Protein AF-A0A7X9EJT0-F1 (afdb_monomer)

Solvent-accessible surface area (backbone atoms only — not comparable to full-atom values): 38857 Å² total; per-residue (Å²): 143,78,66,72,69,57,51,69,68,44,48,64,55,52,52,51,53,48,46,69,50,49,49,59,49,51,50,49,51,50,53,50,52,52,52,50,51,55,53,60,65,66,48,69,42,85,68,43,67,22,59,65,29,39,36,34,33,34,42,38,31,34,31,50,70,101,60,71,78,47,49,30,35,38,51,64,89,53,89,69,78,65,46,72,61,90,61,64,30,44,42,59,19,73,78,78,75,31,32,33,41,32,33,79,47,67,89,45,60,52,62,36,50,34,34,36,35,44,36,42,98,86,51,75,48,71,92,43,70,54,63,28,37,56,93,78,71,79,92,72,80,74,39,73,49,72,50,74,53,62,50,33,20,36,34,37,32,43,42,100,87,54,35,41,70,46,73,21,39,81,70,17,26,32,41,44,64,42,77,83,56,72,67,50,78,43,82,70,38,32,49,75,53,71,56,56,51,52,45,56,50,51,67,72,67,63,76,85,86,79,94,87,77,79,60,27,57,45,32,45,24,67,52,46,64,81,60,82,68,88,55,46,41,67,67,60,47,32,56,51,26,40,46,60,37,80,92,24,25,30,9,30,41,39,84,58,31,41,58,38,56,41,45,54,22,24,78,62,38,25,25,36,35,56,54,51,21,43,24,37,57,47,18,30,30,53,20,57,52,70,38,88,82,39,24,33,62,59,55,83,52,99,86,52,69,72,67,39,37,52,62,29,52,49,48,44,48,69,47,58,39,28,78,27,23,52,69,55,38,66,85,41,52,68,90,75,78,66,57,70,57,20,34,42,28,2,31,70,78,66,75,37,27,74,47,72,68,40,28,50,54,2,36,49,48,40,21,46,41,28,51,47,23,21,76,48,63,79,47,77,71,65,81,58,49,43,31,95,41,99,60,59,65,46,57,91,68,41,42,70,39,53,59,49,34,32,47,89,44,61,61,72,83,76,78,78,84,75,86,82,82,82,90,77,87,87,83,84,85,87,84,90,81,90,76,97,74,82,82,74,78,49,56,74,75,77,82,60,60,51,79,41,81,37,85,74,50,73,44,73,24,57,37,60,63,11,22,35,33,28,28,80,88,74,75,43,77,46,80,25,49,50,53,15,24,32,38,63,89,76,46,72,45,77,61,62,72,30,13,20,43,39,100,90,39,41,41,59,35,50,64,92,73,44,91,43,49,76,38,82,74,34,50,70,87,49,24,44,60,39,79,41,63,49,74,40,54,59,40,86,37,50,47,59,29,50,45,60,75,56,46,87,85,51,54,50,56,26,47,55,32,39,22,56,74,54,72,56,32,38,30,33,34,34,36,44,45,53,70,30,70,76,44,34,33,36,54,54,97,92,42,77,23,24,66,76,47,73,48,51,47,24,41,30,30,44,35,33,18,82,39,72,46,77,42,89,43,47,31,36,70,45,56,79,78,78,66,68,85,80,50,40,42,40,29,46,37,37,24,80,73,53,48,81,80,29,49,35,48,55,57,40,57,70,33,77,96,34,72,45,43,38,34,40,35,42,80,37,82,92,77,72,44,74,51,44,29,39,48,48,97,86,71,50,73,47,73,56,75,43,61,46,80,81,37,50,39,32,35,38,24,27,55,126

Mean predicted aligned error: 16.49 Å

Foldseek 3Di:
DPPPVVCVVCVVVVVVVVCVVVVVVVVVVVVVVVVVVVCVQFDWPPWFWAPFAQFKIKTKIWGAPPWDKWKWKDFPPDPDDTDTQPFWFWFQFPVPRTIMIMGMDGRHHGQTKMWMWMDTPPDIDTDDIDGHHHLPDDDDDFPKDKDFAAAQFWKWKDFPRGIHTDGCHLPRMAMFGPVPTDIDIDTPGHGAAPVRVVVVVVVVVDDDDDDDFQFAAFAKFPKDWQDQDPWQHLVLLLVCLLRLDVQQSFQACSNGHVQRLQVLCLVQQFDSLLSSLLQCRQCSRVRCQSDVQRAGSLDDDPPDDRSHNVVRSVCCSVALQHPLRCVNLVPADPVPPADPQLSSQLCSVPVHRHDPSSSVNSSNRSSSSQVSSCSTNVDGDDPSSGHDRPIDMDSPVIDTGTDGIHSVDHDDPDPDDDDDDDDDDDDDDDDDDDDDDDPQPEPPPPVDAAEDEQDAAKAAFSYQNWHWYAYDNNPDTDTEHHQWIAHNVGDIGGFDFFWAQDPVAIDGGGPVPRPHRTDRQQDRVQRGWDQDFPKDAAFKAKDADFFFPCCVLQVCQKQVSVCVVQVNQFAKKFFDFSNGSPFMWGDDPNDIGGDMDGRDAQFMIIIHGNHIDIDRTIGTGGHHPDDLQPGAFKGKHFLVVQVVQPQKPLSSLLDPVVVQWAKKWDADPVVRDIFMWGQDPVRDIDTDTDRSVVGRIIMTHGHD

Secondary structure (DSSP, 8-state):
--SHHHHHHHHHHHHHHHHHHHHHHHHHHHHHHHHHHHHHHT--EEEEEES--SS-EEEEEEE-TT---EEEEEETT--SPPEEPS--EEEEETTTTEEEEEEEE-SPPTT-EEEEEEE-SS-EEEEEEEEPPPTTPPP----EEEEE--SSEEEEEE-SS-EEEEE-GGGTEEEEE-TT---EEEEEEE---HHHHHHHHHHHH--------------EESPEESSPPSSS-HHHHHHHHHHHSTT-GGGS-HHHHHHHHHHHHHHTTB-HHHHHHHHHHHHTTT-TTT-TTPPGGG---SSS-TT-HHHHHHHIIIIISGGGGHHHHTTS-GGG---HHHHHHHHHHHS--SSHHHHHHHHHHHHHHHHHHHHHHSS---SS-B------EE-TT-EE--PPPBTTB--PPPPPPPPPPPPPPPPPP------------PPP--S--EEEE-SSS-EE---TT-EEEEETTTTEEEEE-TTEEE-TTS-EEE---EEEEETTEEEEE-GGG-SSEEETT--TTT-S-EEEEEEE-SEEEEEE--EES-TTT---SBHHHHHHHTTT-EEEEEEEETTEEEEEEEEETTEEES---B--TT-EEEEEESS-EEEEEEEEPPPP---GGG--EEEEEEGGGTTTT-SBHHHHHTSGGGTTEEEEEEEETTTTEEEEEEE-TTS-EEE---BGGGSSEEEEEE--

Radius of gyration: 31.81 Å; Cα contacts (8 Å, |Δi|>4): 1437; chains: 1; bounding box: 122×67×105 Å

Structure (mmCIF, N/CA/C/O backbone):
data_AF-A0A7X9EJT0-F1
#
_entry.id   AF-A0A7X9EJT0-F1
#
loop_
_atom_site.group_PDB
_atom_site.id
_atom_site.type_symbol
_atom_site.label_atom_id
_atom_site.label_alt_id
_atom_site.label_comp_id
_atom_site.label_asym_id
_atom_site.label_entity_id
_atom_site.label_seq_id
_atom_site.pdbx_PDB_ins_code
_atom_site.Cartn_x
_atom_site.Cartn_y
_atom_site.Cartn_z
_atom_site.occupancy
_atom_site.B_iso_or_equiv
_atom_site.auth_seq_id
_atom_site.auth_comp_id
_atom_site.auth_asym_id
_atom_site.auth_atom_id
_atom_site.pdbx_PDB_model_num
ATOM 1 N N . MET A 1 1 ? -71.355 12.427 62.754 1.00 48.78 1 MET A N 1
ATOM 2 C CA . MET A 1 1 ? -70.796 12.864 61.451 1.00 48.78 1 MET A CA 1
ATOM 3 C C . MET A 1 1 ? -69.891 14.087 61.663 1.00 48.78 1 MET A C 1
ATOM 5 O O . MET A 1 1 ? -70.394 15.198 61.683 1.00 48.78 1 MET A O 1
ATOM 9 N N . LYS A 1 2 ? -68.581 13.918 61.925 1.00 50.72 2 LYS A N 1
ATOM 10 C CA . LYS A 1 2 ? -67.648 15.045 62.211 1.00 50.72 2 LYS A CA 1
ATOM 11 C C . LYS A 1 2 ? -66.316 15.012 61.429 1.00 50.72 2 LYS A C 1
ATOM 13 O O . LYS A 1 2 ? -65.539 15.952 61.536 1.00 50.72 2 LYS A O 1
ATOM 18 N N . ASN A 1 3 ? -66.065 13.992 60.597 1.00 53.69 3 ASN A N 1
ATOM 19 C CA . ASN A 1 3 ? -64.773 13.818 59.904 1.00 53.69 3 ASN A CA 1
ATOM 20 C C . ASN A 1 3 ? -64.715 14.368 58.462 1.00 53.69 3 ASN A C 1
ATOM 22 O O . ASN A 1 3 ? -63.622 14.568 57.940 1.00 53.69 3 ASN A O 1
ATOM 26 N N . GLY A 1 4 ? -65.852 14.687 57.827 1.00 54.44 4 GLY A N 1
ATOM 27 C CA . GLY A 1 4 ? -65.880 15.190 56.440 1.00 54.44 4 GLY A CA 1
ATOM 28 C C . GLY A 1 4 ? -65.334 16.617 56.260 1.00 54.44 4 GLY A C 1
ATOM 29 O O . GLY A 1 4 ? -64.787 16.952 55.212 1.00 54.44 4 GLY A O 1
ATOM 30 N N . THR A 1 5 ? -65.414 17.460 57.294 1.00 54.34 5 THR A N 1
ATOM 31 C CA . THR A 1 5 ? -64.997 18.875 57.236 1.00 54.34 5 THR A CA 1
ATOM 32 C C . THR A 1 5 ? -63.483 19.063 57.391 1.00 54.34 5 THR A C 1
ATOM 34 O O . THR A 1 5 ? -62.933 20.034 56.876 1.00 54.34 5 THR A O 1
ATOM 37 N N . LYS A 1 6 ? -62.790 18.127 58.060 1.00 57.69 6 LYS A N 1
ATOM 38 C CA . LYS A 1 6 ? -61.318 18.131 58.177 1.00 57.69 6 LYS A CA 1
ATOM 39 C C . LYS A 1 6 ? -60.648 17.715 56.866 1.00 57.69 6 LYS A C 1
ATOM 41 O O . LYS A 1 6 ? -59.691 18.357 56.451 1.00 57.69 6 LYS A O 1
ATOM 46 N N . MET A 1 7 ? -61.193 16.710 56.176 1.00 57.09 7 MET A N 1
ATOM 47 C CA . MET A 1 7 ? -60.646 16.222 54.904 1.00 57.09 7 MET A CA 1
ATOM 48 C C . MET A 1 7 ? -60.715 17.290 53.799 1.00 57.09 7 MET A C 1
ATOM 50 O O . MET A 1 7 ? -59.724 17.505 53.111 1.00 57.09 7 MET A O 1
ATOM 54 N N . LYS A 1 8 ? -61.818 18.055 53.703 1.00 58.25 8 LYS A N 1
ATOM 55 C CA . LYS A 1 8 ? -61.942 19.185 52.755 1.00 58.25 8 LYS A CA 1
ATOM 56 C C . LYS A 1 8 ? -60.939 20.323 52.997 1.00 58.25 8 LYS A C 1
ATOM 58 O O . LYS A 1 8 ? -60.563 20.990 52.042 1.00 58.25 8 LYS A O 1
ATOM 63 N N . LYS A 1 9 ? -60.496 20.546 54.243 1.00 63.81 9 LYS A N 1
ATOM 64 C CA . LYS A 1 9 ? -59.470 21.557 54.565 1.00 63.81 9 LYS A CA 1
ATOM 65 C C . LYS A 1 9 ? -58.041 21.071 54.310 1.00 63.81 9 LYS A C 1
ATOM 67 O O . LYS A 1 9 ? -57.183 21.898 54.045 1.00 63.81 9 LYS A O 1
ATOM 72 N N . ILE A 1 10 ? -57.786 19.763 54.391 1.00 66.44 10 ILE A N 1
ATOM 73 C CA . ILE A 1 10 ? -56.438 19.175 54.273 1.00 66.44 10 ILE A CA 1
ATOM 74 C C . ILE A 1 10 ? -56.130 18.729 52.832 1.00 66.44 10 ILE A C 1
ATOM 76 O O . ILE A 1 10 ? -54.980 18.781 52.410 1.00 66.44 10 ILE A O 1
ATOM 80 N N . LEU A 1 11 ? -57.146 18.358 52.046 1.00 69.56 11 LEU A N 1
ATOM 81 C CA . LEU A 1 11 ? -57.008 17.939 50.647 1.00 69.56 11 LEU A CA 1
ATOM 82 C C . LEU A 1 11 ? -56.220 18.919 49.746 1.00 69.56 11 LEU A C 1
ATOM 84 O O . LEU A 1 11 ? -55.349 18.437 49.025 1.00 69.56 11 LEU A O 1
ATOM 88 N N . PRO A 1 12 ? -56.430 20.255 49.781 1.00 74.62 12 PRO A N 1
ATOM 89 C CA . PRO A 1 12 ? -55.613 21.178 48.986 1.00 74.62 12 PRO A CA 1
ATOM 90 C C . PRO A 1 12 ? -54.143 21.204 49.426 1.00 74.62 12 PRO A C 1
ATOM 92 O O . PRO A 1 12 ? -53.273 21.352 48.577 1.00 74.62 12 PRO A O 1
ATOM 95 N N . TYR A 1 13 ? -53.845 20.991 50.713 1.00 74.50 13 TYR A N 1
ATOM 96 C CA . TYR A 1 13 ? -52.465 20.880 51.196 1.00 74.50 13 TYR A CA 1
ATOM 97 C C . TYR A 1 13 ? -51.819 19.556 50.785 1.00 74.50 13 TYR A C 1
ATOM 99 O O . TYR A 1 13 ? -50.656 19.559 50.411 1.00 74.50 13 TYR A O 1
ATOM 107 N N . ILE A 1 14 ? -52.560 18.441 50.784 1.00 74.94 14 ILE A N 1
ATOM 108 C CA . ILE A 1 14 ? -52.069 17.149 50.272 1.00 74.94 14 ILE A CA 1
ATOM 109 C C . ILE A 1 14 ? -51.814 17.231 48.764 1.00 74.94 14 ILE A C 1
ATOM 111 O O . ILE A 1 14 ? -50.778 16.765 48.308 1.00 74.94 14 ILE A O 1
ATOM 115 N N . LEU A 1 15 ? -52.717 17.849 47.996 1.00 71.38 15 LEU A N 1
ATOM 116 C CA . LEU A 1 15 ? -52.534 18.060 46.557 1.00 71.38 15 LEU A CA 1
ATOM 117 C C . LEU A 1 15 ? -51.370 19.012 46.262 1.00 71.38 15 LEU A C 1
ATOM 119 O O . LEU A 1 15 ? -50.616 18.743 45.335 1.00 71.38 15 LEU A O 1
ATOM 123 N N . ALA A 1 16 ? -51.185 20.069 47.062 1.00 73.38 16 ALA A N 1
ATOM 124 C CA . ALA A 1 16 ? -50.044 20.979 46.954 1.00 73.38 16 ALA A CA 1
ATOM 125 C C . ALA A 1 16 ? -48.712 20.305 47.327 1.00 73.38 16 ALA A C 1
ATOM 127 O O . ALA A 1 16 ? -47.700 20.544 46.679 1.00 73.38 16 ALA A O 1
ATOM 128 N N . LEU A 1 17 ? -48.701 19.439 48.346 1.00 74.00 17 LEU A N 1
ATOM 129 C CA . LEU A 1 17 ? -47.512 18.676 48.734 1.00 74.00 17 LEU A CA 1
ATOM 130 C C . LEU A 1 17 ? -47.181 17.600 47.689 1.00 74.00 17 LEU A C 1
ATOM 132 O O . LEU A 1 17 ? -46.021 17.413 47.334 1.00 74.00 17 LEU A O 1
ATOM 136 N N . ALA A 1 18 ? -48.204 16.919 47.166 1.00 71.56 18 ALA A N 1
ATOM 137 C CA . ALA A 1 18 ? -48.060 15.941 46.097 1.00 71.56 18 ALA A CA 1
ATOM 138 C C . ALA A 1 18 ? -47.558 16.602 44.810 1.00 71.56 18 ALA A C 1
ATOM 140 O O . ALA A 1 18 ? -46.662 16.056 44.180 1.00 71.56 18 ALA A O 1
ATOM 141 N N . SER A 1 19 ? -48.051 17.788 44.438 1.00 71.88 19 SER A N 1
ATOM 142 C CA . SER A 1 19 ? -47.546 18.526 43.274 1.00 71.88 19 SER A CA 1
ATOM 143 C C . SER A 1 19 ? -46.127 19.066 43.484 1.00 71.88 19 SER A C 1
ATOM 145 O O . SER A 1 19 ? -45.335 19.014 42.546 1.00 71.88 19 SER A O 1
ATOM 147 N N . LEU A 1 20 ? -45.749 19.461 44.708 1.00 77.81 20 LEU A N 1
ATOM 148 C CA . LEU A 1 20 ? -44.365 19.819 45.060 1.00 77.81 20 LEU A CA 1
ATOM 149 C C . LEU A 1 20 ? -43.367 18.664 44.886 1.00 77.81 20 LEU A C 1
ATOM 151 O O . LEU A 1 20 ? -42.179 18.922 44.729 1.00 77.81 20 LEU A O 1
ATOM 155 N N . ILE A 1 21 ? -43.831 17.411 44.905 1.00 77.12 21 ILE A N 1
ATOM 156 C CA . ILE A 1 21 ? -42.992 16.216 44.730 1.00 77.12 21 ILE A CA 1
ATOM 157 C C . ILE A 1 21 ? -43.107 15.667 43.298 1.00 77.12 21 ILE A C 1
ATOM 159 O O . ILE A 1 21 ? -42.096 15.379 42.661 1.00 77.12 21 ILE A O 1
ATOM 163 N N . LEU A 1 22 ? -44.324 15.550 42.757 1.00 78.56 22 LEU A N 1
ATOM 164 C CA . LEU A 1 22 ? -44.578 14.984 41.429 1.00 78.56 22 LEU A CA 1
ATOM 165 C C . LEU A 1 22 ? -44.109 15.890 40.294 1.00 78.56 22 LEU A C 1
ATOM 167 O O . LEU A 1 22 ? -43.592 15.372 39.312 1.00 78.56 22 LEU A O 1
ATOM 171 N N . ILE A 1 23 ? -44.262 17.213 40.397 1.00 81.56 23 ILE A N 1
ATOM 172 C CA . ILE A 1 23 ? -43.825 18.129 39.332 1.00 81.56 23 ILE A CA 1
ATOM 173 C C . ILE A 1 23 ? -42.304 18.048 39.127 1.00 81.56 23 ILE A C 1
ATOM 175 O O . ILE A 1 23 ? -41.900 17.789 37.996 1.00 81.56 23 ILE A O 1
ATOM 179 N N . PRO A 1 24 ? -41.440 18.186 40.154 1.00 82.94 24 PRO A N 1
ATOM 180 C CA . PRO A 1 24 ? -40.000 18.037 39.952 1.00 82.94 24 PRO A CA 1
ATOM 181 C C . PRO A 1 24 ? -39.594 16.618 39.539 1.00 82.94 24 PRO A C 1
ATOM 183 O O . PRO A 1 24 ? -38.649 16.477 38.767 1.00 82.94 24 PRO A O 1
ATOM 186 N N . LEU A 1 25 ? -40.316 15.574 39.966 1.00 83.94 25 LEU A N 1
ATOM 187 C CA . LEU A 1 25 ? -40.071 14.206 39.497 1.00 83.94 25 LEU A CA 1
ATOM 188 C C . LEU A 1 25 ? -40.383 14.054 37.998 1.00 83.94 25 LEU A C 1
ATOM 190 O O . LEU A 1 25 ? -39.559 13.534 37.251 1.00 83.94 25 LEU A O 1
ATOM 194 N N . ILE A 1 26 ? -41.537 14.548 37.541 1.00 83.38 26 ILE A N 1
ATOM 195 C CA . ILE A 1 26 ? -41.937 14.531 36.126 1.00 83.38 26 ILE A CA 1
ATOM 196 C C . ILE A 1 26 ? -40.975 15.384 35.297 1.00 83.38 26 ILE A C 1
ATOM 198 O O . ILE A 1 26 ? -40.522 14.939 34.249 1.00 83.38 26 ILE A O 1
ATOM 202 N N . VAL A 1 27 ? -40.610 16.575 35.776 1.00 84.25 27 VAL A N 1
ATOM 203 C CA . VAL A 1 27 ? -39.624 17.443 35.118 1.00 84.25 27 VAL A CA 1
ATOM 204 C C . VAL A 1 27 ? -38.262 16.751 35.037 1.00 84.25 27 VAL A C 1
ATOM 206 O O . VAL A 1 27 ? -37.648 16.772 33.977 1.00 84.25 27 VAL A O 1
ATOM 209 N N . SER A 1 28 ? -37.814 16.072 36.097 1.00 82.19 28 SER A N 1
ATOM 210 C CA . SER A 1 28 ? -36.575 15.284 36.094 1.00 82.19 28 SER A CA 1
ATOM 211 C C . SER A 1 28 ? -36.621 14.153 35.063 1.00 82.19 28 SER A C 1
ATOM 213 O O . SER A 1 28 ? -35.701 14.025 34.259 1.00 82.19 28 SER A O 1
ATOM 215 N N . ILE A 1 29 ? -37.723 13.397 34.999 1.00 82.81 29 ILE A N 1
ATOM 216 C CA . ILE A 1 29 ? -37.925 12.330 34.004 1.00 82.81 29 ILE A CA 1
ATOM 217 C C . ILE A 1 29 ? -37.941 12.902 32.581 1.00 82.81 29 ILE A C 1
ATOM 219 O O . ILE A 1 29 ? -37.313 12.339 31.688 1.00 82.81 29 ILE A O 1
ATOM 223 N N . VAL A 1 30 ? -38.616 14.032 32.352 1.00 81.56 30 VAL A N 1
ATOM 224 C CA . VAL A 1 30 ? -38.648 14.701 31.042 1.00 81.56 30 VAL A CA 1
ATOM 225 C C . VAL A 1 30 ? -37.252 15.181 30.650 1.00 81.56 30 VAL A C 1
ATOM 227 O O . VAL A 1 30 ? -36.824 14.910 29.533 1.00 81.56 30 VAL A O 1
ATOM 230 N N . ILE A 1 31 ? -36.508 15.815 31.560 1.00 79.38 31 ILE A N 1
ATOM 231 C CA . ILE A 1 31 ? -35.120 16.242 31.325 1.00 79.38 31 ILE A CA 1
ATOM 232 C C . ILE A 1 31 ? -34.223 15.030 31.041 1.00 79.38 31 ILE A C 1
ATOM 234 O O . ILE A 1 31 ? -33.400 15.078 30.128 1.00 79.38 31 ILE A O 1
ATOM 238 N N . GLN A 1 32 ? -34.387 13.930 31.776 1.00 77.50 32 GLN A N 1
ATOM 239 C CA . GLN A 1 32 ? -33.603 12.709 31.598 1.00 77.50 32 GLN A CA 1
ATOM 240 C C . GLN A 1 32 ? -33.918 12.009 30.269 1.00 77.50 32 GLN A C 1
ATOM 242 O O . GLN A 1 32 ? -32.995 11.585 29.570 1.00 77.50 32 GLN A O 1
ATOM 247 N N . ASN A 1 33 ? -35.189 11.951 29.868 1.00 78.44 33 ASN A N 1
ATOM 248 C CA . ASN A 1 33 ? -35.609 11.434 28.563 1.00 78.44 33 ASN A CA 1
ATOM 249 C C . ASN A 1 33 ? -35.118 12.328 27.423 1.00 78.44 33 ASN A C 1
ATOM 251 O O . ASN A 1 33 ? -34.624 11.825 26.415 1.00 78.44 33 ASN A O 1
ATOM 255 N N . TYR A 1 34 ? -35.188 13.649 27.601 1.00 80.19 34 TYR A N 1
ATOM 256 C CA . TYR A 1 34 ? -34.657 14.611 26.643 1.00 80.19 34 TYR A CA 1
ATOM 257 C C . TYR A 1 34 ? -33.147 14.413 26.481 1.00 80.19 34 TYR A C 1
ATOM 259 O O . TYR A 1 34 ? -32.672 14.201 25.371 1.00 80.19 34 TYR A O 1
ATOM 267 N N . ARG A 1 35 ? -32.392 14.344 27.583 1.00 79.25 35 ARG A N 1
ATOM 268 C CA . ARG A 1 35 ? -30.942 14.093 27.569 1.00 79.25 35 ARG A CA 1
ATOM 269 C C . ARG A 1 35 ? -30.585 12.760 26.904 1.00 79.25 35 ARG A C 1
ATOM 271 O O . ARG A 1 35 ? -29.676 12.724 26.081 1.00 79.25 35 ARG A O 1
ATOM 278 N N . THR A 1 36 ? -31.318 11.691 27.215 1.00 78.62 36 THR A N 1
ATOM 279 C CA . THR A 1 36 ? -31.138 10.368 26.590 1.00 78.62 36 THR A CA 1
ATOM 280 C C . THR A 1 36 ? -31.394 10.421 25.083 1.00 78.62 36 THR A C 1
ATOM 282 O O . THR A 1 36 ? -30.634 9.837 24.317 1.00 78.62 36 THR A O 1
ATOM 285 N N . SER A 1 37 ? -32.404 11.174 24.639 1.00 79.31 37 SER A N 1
ATOM 286 C CA . SER A 1 37 ? -32.706 11.363 23.215 1.00 79.31 37 SER A CA 1
ATOM 287 C C . SER A 1 37 ? -31.540 12.005 22.451 1.00 79.31 37 SER A C 1
ATOM 289 O O . SER A 1 37 ? -31.174 11.516 21.386 1.00 79.31 37 SER A O 1
ATOM 291 N N . TYR A 1 38 ? -30.889 13.036 23.005 1.00 78.69 38 TYR A N 1
ATOM 292 C CA . TYR A 1 38 ? -29.714 13.649 22.364 1.00 78.69 38 TYR A CA 1
ATOM 293 C C . TYR A 1 38 ? -28.496 12.724 22.336 1.00 78.69 38 TYR A C 1
ATOM 295 O O . TYR A 1 38 ? -27.823 12.655 21.313 1.00 78.69 38 TYR A O 1
ATOM 303 N N . ILE A 1 39 ? -28.251 11.964 23.409 1.00 80.94 39 ILE A N 1
ATOM 304 C CA . ILE A 1 39 ? -27.170 10.966 23.432 1.00 80.94 39 ILE A CA 1
ATOM 305 C C . ILE A 1 39 ? -27.400 9.900 22.354 1.00 80.94 39 ILE A C 1
ATOM 307 O O . ILE A 1 39 ? -26.459 9.498 21.681 1.00 80.94 39 ILE A O 1
ATOM 311 N N . LEU A 1 40 ? -28.643 9.440 22.170 1.00 80.38 40 LEU A N 1
ATOM 312 C CA . LEU A 1 40 ? -28.979 8.440 21.153 1.00 80.38 40 LEU A CA 1
ATOM 313 C C . LEU A 1 40 ? -28.857 8.982 19.725 1.00 80.38 40 LEU A C 1
ATOM 315 O O . LEU A 1 40 ? -28.489 8.224 18.834 1.00 80.38 40 LEU A O 1
ATOM 319 N N . LYS A 1 41 ? -29.123 10.275 19.510 1.00 83.81 41 LYS A N 1
ATOM 320 C CA . LYS A 1 41 ? -28.978 10.924 18.197 1.00 83.81 41 LYS A CA 1
ATOM 321 C C . LYS A 1 41 ? -27.540 11.033 17.711 1.00 83.81 41 LYS A C 1
ATOM 323 O O . LYS A 1 41 ? -27.358 11.149 16.510 1.00 83.81 41 LYS A O 1
ATOM 328 N N . GLU A 1 42 ? -26.563 11.016 18.612 1.00 85.56 42 GLU A N 1
ATOM 329 C CA . GLU A 1 42 ? -25.132 11.042 18.276 1.00 85.56 42 GLU A CA 1
ATOM 330 C C . GLU A 1 42 ? -24.462 9.691 18.526 1.00 85.56 42 GLU A C 1
ATOM 332 O O . GLU A 1 42 ? -23.251 9.570 18.431 1.00 85.56 42 GLU A O 1
ATOM 337 N N . ARG A 1 43 ? -25.213 8.655 18.910 1.00 87.94 43 ARG A N 1
ATOM 338 C CA . ARG A 1 43 ? -24.596 7.393 19.304 1.00 87.94 43 ARG A CA 1
ATOM 339 C C . ARG A 1 43 ? -24.000 6.687 18.078 1.00 87.94 43 ARG A C 1
ATOM 341 O O . ARG A 1 43 ? -24.760 6.376 17.159 1.00 87.94 43 ARG A O 1
ATOM 348 N N . PRO A 1 44 ? -22.695 6.357 18.084 1.00 91.31 44 PRO A N 1
ATOM 349 C CA . PRO A 1 44 ? -22.109 5.500 17.066 1.00 91.31 44 PRO A CA 1
ATOM 350 C C . PRO A 1 44 ? -22.726 4.099 17.135 1.00 91.31 44 PRO A C 1
ATOM 352 O O . PRO A 1 44 ? -23.088 3.607 18.213 1.00 91.31 44 PRO A O 1
ATOM 355 N N . PHE A 1 45 ? -22.844 3.449 15.984 1.00 89.38 45 PHE A N 1
ATOM 356 C CA . PHE A 1 45 ? -23.448 2.129 15.834 1.00 89.38 45 PHE A CA 1
ATOM 357 C C . PHE A 1 45 ? -22.669 1.281 14.820 1.00 89.38 45 PHE A C 1
ATOM 359 O O . PHE A 1 45 ? -21.822 1.788 14.093 1.00 89.38 45 PHE A O 1
ATOM 366 N N . ASP A 1 46 ? -22.932 -0.031 14.812 1.00 92.12 46 ASP A N 1
ATOM 367 C CA . ASP A 1 46 ? -22.222 -1.011 13.967 1.00 92.12 46 ASP A CA 1
ATOM 368 C C . ASP A 1 46 ? -20.685 -0.876 14.067 1.00 92.12 46 ASP A C 1
ATOM 370 O O . ASP A 1 46 ? -19.974 -0.896 13.071 1.00 92.12 46 ASP A O 1
ATOM 374 N N . THR A 1 47 ? -20.168 -0.666 15.287 1.00 94.44 47 THR A N 1
ATOM 375 C CA . THR A 1 47 ? -18.725 -0.544 15.543 1.00 94.44 47 THR A CA 1
ATOM 376 C C . THR A 1 47 ? -18.046 -1.901 15.413 1.00 94.44 47 THR A C 1
ATOM 378 O O . THR A 1 47 ? -18.403 -2.845 16.119 1.00 94.44 47 THR A O 1
ATOM 381 N N . VAL A 1 48 ? -17.023 -1.972 14.567 1.00 95.44 48 VAL A N 1
ATOM 382 C CA . VAL A 1 48 ? -16.277 -3.190 14.251 1.00 95.44 48 VAL A CA 1
ATOM 383 C C . VAL A 1 48 ? -14.787 -2.952 14.473 1.00 95.44 48 VAL A C 1
ATOM 385 O O . VAL A 1 48 ? -14.240 -1.931 14.058 1.00 95.44 48 VAL A O 1
ATOM 388 N N . VAL A 1 49 ? -14.120 -3.920 15.102 1.00 95.00 49 VAL A N 1
ATOM 389 C CA . VAL A 1 49 ? -12.659 -4.043 15.056 1.00 95.00 49 VAL A CA 1
ATOM 390 C C . VAL A 1 49 ? -12.330 -5.215 14.149 1.00 95.00 49 VAL A C 1
ATOM 392 O O . VAL A 1 49 ? -12.849 -6.310 14.369 1.00 95.00 49 VAL A O 1
ATOM 395 N N . ALA A 1 50 ? -11.509 -4.971 13.133 1.00 92.38 50 ALA A N 1
ATOM 396 C CA . ALA A 1 50 ? -11.152 -5.935 12.105 1.00 92.38 50 ALA A CA 1
ATOM 397 C C . ALA A 1 50 ? -9.648 -5.912 11.807 1.00 92.38 50 ALA A C 1
ATOM 399 O O . ALA A 1 50 ? -8.939 -4.985 12.202 1.00 92.38 50 ALA A O 1
ATOM 400 N N . ASN A 1 51 ? -9.172 -6.933 11.092 1.00 86.06 51 ASN A N 1
ATOM 401 C CA . ASN A 1 51 ? -7.789 -7.055 10.613 1.00 86.06 51 ASN A CA 1
ATOM 402 C C . ASN A 1 51 ? -6.771 -6.935 11.762 1.00 86.06 51 ASN A C 1
ATOM 404 O O . ASN A 1 51 ? -5.769 -6.233 11.648 1.00 86.06 51 ASN A O 1
ATOM 408 N N . VAL A 1 52 ? -7.062 -7.577 12.896 1.00 87.19 52 VAL A N 1
ATOM 409 C CA . VAL A 1 52 ? -6.194 -7.540 14.076 1.00 87.19 52 VAL A CA 1
ATOM 410 C C . VAL A 1 52 ? -4.974 -8.432 13.843 1.00 87.19 52 VAL A C 1
ATOM 412 O O . VAL A 1 52 ? -5.115 -9.627 13.580 1.00 87.19 52 VAL A O 1
ATOM 415 N N . SER A 1 53 ? -3.784 -7.851 13.956 1.00 80.31 53 SER A N 1
ATOM 416 C CA . SER A 1 53 ? -2.492 -8.535 13.872 1.00 80.31 53 SER A CA 1
ATOM 417 C C . SER A 1 53 ? -1.802 -8.566 15.247 1.00 80.31 53 SER A C 1
ATOM 419 O O . SER A 1 53 ? -2.419 -8.297 16.285 1.00 80.31 53 SER A O 1
ATOM 421 N N . THR A 1 54 ? -0.519 -8.925 15.281 1.00 77.56 54 THR A N 1
ATOM 422 C CA . THR A 1 54 ? 0.313 -8.821 16.489 1.00 77.56 54 THR A CA 1
ATOM 423 C C . THR A 1 54 ? 0.630 -7.365 16.852 1.00 77.56 54 THR A C 1
ATOM 425 O O . THR A 1 54 ? 0.849 -7.079 18.026 1.00 77.56 54 THR A O 1
ATOM 428 N N . SER A 1 55 ? 0.608 -6.441 15.883 1.00 76.69 55 SER A N 1
ATOM 429 C CA . SER A 1 55 ? 1.062 -5.051 16.051 1.00 76.69 55 SER A CA 1
ATOM 430 C C . SER A 1 55 ? 0.113 -3.983 15.492 1.00 76.69 55 SER A C 1
ATOM 432 O O . SER A 1 55 ? 0.391 -2.788 15.605 1.00 76.69 55 SER A O 1
ATOM 434 N N . SER A 1 56 ? -1.031 -4.369 14.925 1.00 81.62 56 SER A N 1
ATOM 435 C CA . SER A 1 56 ? -1.999 -3.436 14.343 1.00 81.62 56 SER A CA 1
ATOM 436 C C . SER A 1 56 ? -3.447 -3.928 14.411 1.00 81.62 56 SER A C 1
ATOM 438 O O . SER A 1 56 ? -3.718 -5.107 14.634 1.00 81.62 56 SER A O 1
ATOM 440 N N . ALA A 1 57 ? -4.398 -3.009 14.243 1.00 87.62 57 ALA A N 1
ATOM 441 C CA . ALA A 1 57 ? -5.824 -3.299 14.106 1.00 87.62 57 ALA A CA 1
ATOM 442 C C . ALA A 1 57 ? -6.544 -2.167 13.358 1.00 87.62 57 ALA A C 1
ATOM 444 O O . ALA A 1 57 ? -6.161 -1.003 13.477 1.00 87.62 57 ALA A O 1
ATOM 445 N N . LYS A 1 58 ? -7.638 -2.481 12.656 1.00 89.50 58 LYS A N 1
ATOM 446 C CA . LYS A 1 58 ? -8.524 -1.488 12.034 1.00 89.50 58 LYS A CA 1
ATOM 447 C C . LYS A 1 58 ? -9.804 -1.332 12.848 1.00 89.50 58 LYS A C 1
ATOM 449 O O . LYS A 1 58 ? -10.489 -2.312 13.132 1.00 89.50 58 LYS A O 1
ATOM 454 N N . ILE A 1 59 ? -10.154 -0.097 13.200 1.00 94.06 59 ILE A N 1
ATOM 455 C CA . ILE A 1 59 ? -11.390 0.236 13.924 1.00 94.06 59 ILE A CA 1
ATOM 456 C C . ILE A 1 59 ? -12.312 0.995 12.976 1.00 94.06 59 ILE A C 1
ATOM 458 O O . ILE A 1 59 ? -11.881 1.977 12.379 1.00 94.06 59 ILE A O 1
ATOM 462 N N . LEU A 1 60 ? -13.570 0.567 12.857 1.00 93.25 60 LEU A N 1
ATOM 463 C CA . LEU A 1 60 ? -14.602 1.205 12.040 1.00 93.25 60 LEU A CA 1
ATOM 464 C C . LEU A 1 60 ? -15.867 1.433 12.866 1.00 93.25 60 LEU A C 1
ATOM 466 O O . LEU A 1 60 ? -16.219 0.615 13.714 1.00 93.25 60 LEU A O 1
ATOM 470 N N . THR A 1 61 ? -16.577 2.526 12.614 1.00 93.06 61 THR A N 1
ATOM 471 C CA . THR A 1 61 ? -17.855 2.820 13.264 1.00 93.06 61 THR A CA 1
ATOM 472 C C . THR A 1 61 ? -18.758 3.633 12.348 1.00 93.06 61 THR A C 1
ATOM 474 O O . THR A 1 61 ? -18.303 4.571 11.692 1.00 93.06 61 THR A O 1
ATOM 477 N N . LYS A 1 62 ? -20.042 3.270 12.280 1.00 91.94 62 LYS A N 1
ATOM 478 C CA . LYS A 1 62 ? -21.046 4.079 11.590 1.00 91.94 62 LYS A CA 1
ATOM 479 C C . LYS A 1 62 ? -21.572 5.138 12.538 1.00 91.94 62 LYS A C 1
ATOM 481 O O . LYS A 1 62 ? -21.815 4.873 13.718 1.00 91.94 62 LYS A O 1
ATOM 486 N N . ALA A 1 63 ? -21.779 6.335 12.016 1.00 88.62 63 ALA A N 1
ATOM 487 C CA . ALA A 1 63 ? -22.228 7.445 12.818 1.00 88.62 63 ALA A CA 1
ATOM 488 C C . ALA A 1 63 ? -23.194 8.373 12.057 1.00 88.62 63 ALA A C 1
ATOM 490 O O . ALA A 1 63 ? -23.153 8.475 10.830 1.00 88.62 63 ALA A O 1
ATOM 491 N N . PRO A 1 64 ? -24.110 9.036 12.780 1.00 83.88 64 PRO A N 1
ATOM 492 C CA . PRO A 1 64 ? -24.930 10.120 12.249 1.00 83.88 64 PRO A CA 1
ATOM 493 C C . PRO A 1 64 ? -24.100 11.220 11.570 1.00 83.88 64 PRO A C 1
ATOM 495 O O . PRO A 1 64 ? -23.003 11.536 12.028 1.00 83.88 64 PRO A O 1
ATOM 498 N N . GLU A 1 65 ? -24.663 11.820 10.518 1.00 73.62 65 GLU A N 1
ATOM 499 C CA . GLU A 1 65 ? -24.073 12.958 9.801 1.00 73.62 65 GLU A CA 1
ATOM 500 C C . GLU A 1 65 ? -23.934 14.196 10.712 1.00 73.62 65 GLU A C 1
ATOM 502 O O . GLU A 1 65 ? -24.556 14.289 11.773 1.00 73.62 65 GLU A O 1
ATOM 507 N N . ASP A 1 66 ? -23.112 15.154 10.278 1.00 69.94 66 ASP A N 1
ATOM 508 C CA . ASP A 1 66 ? -22.913 16.482 10.891 1.00 69.94 66 ASP A CA 1
ATOM 509 C C . ASP A 1 66 ? -22.340 16.512 12.319 1.00 69.94 66 ASP A C 1
ATOM 511 O O . ASP A 1 66 ? -22.319 17.558 12.975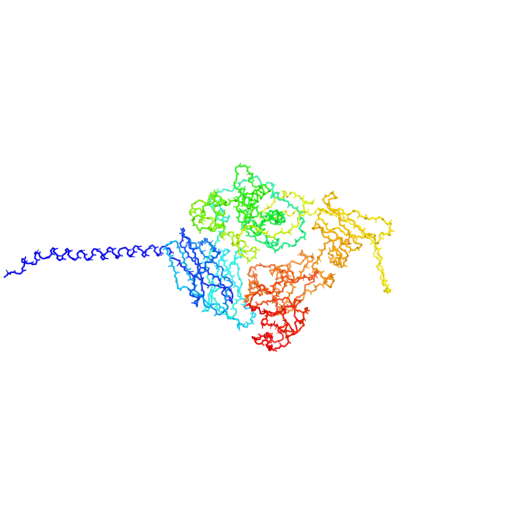 1.00 69.94 66 ASP A O 1
ATOM 515 N N . VAL A 1 67 ? -21.829 15.383 12.809 1.00 71.38 67 VAL A N 1
ATOM 516 C CA . VAL A 1 67 ? -21.174 15.283 14.115 1.00 71.38 67 VAL A CA 1
ATOM 517 C C . VAL A 1 67 ? -19.773 14.712 13.927 1.00 71.38 67 VAL A C 1
ATOM 519 O O . VAL A 1 67 ? -19.601 13.690 13.281 1.00 71.38 67 VAL A O 1
ATOM 522 N N . SER A 1 68 ? -18.759 15.365 14.500 1.00 72.12 68 SER A N 1
ATOM 523 C CA . SER A 1 68 ? -17.371 14.902 14.395 1.00 72.12 68 SER A CA 1
ATOM 524 C C . SER A 1 68 ? -17.076 13.851 15.461 1.00 72.12 68 SER A C 1
ATOM 526 O O . SER A 1 68 ? -17.198 14.125 16.660 1.00 72.12 68 SER A O 1
ATOM 528 N N . TYR A 1 69 ? -16.645 12.669 15.025 1.00 83.88 69 TYR A N 1
ATOM 529 C CA . TYR A 1 69 ? -16.245 11.572 15.901 1.00 83.88 69 TYR A CA 1
ATOM 530 C C . TYR A 1 69 ? -14.722 11.432 15.926 1.00 83.88 69 TYR A C 1
ATOM 532 O O . TYR A 1 69 ? -14.033 11.580 14.910 1.00 83.88 69 TYR A O 1
ATOM 540 N N . ARG A 1 70 ? -14.198 11.152 17.118 1.00 83.75 70 ARG A N 1
ATOM 541 C CA . ARG A 1 70 ? -12.787 10.876 17.395 1.00 83.75 70 ARG A CA 1
ATOM 542 C C . ARG A 1 70 ? -12.658 9.526 18.086 1.00 83.75 70 ARG A C 1
ATOM 544 O O . ARG A 1 70 ? -13.513 9.161 18.892 1.00 83.75 70 ARG A O 1
ATOM 551 N N . ILE A 1 71 ? -11.587 8.800 17.787 1.00 89.25 71 ILE A N 1
ATOM 552 C CA . ILE A 1 71 ? -11.297 7.485 18.363 1.00 89.25 71 ILE A CA 1
ATOM 553 C C . ILE A 1 71 ? -10.036 7.610 19.205 1.00 89.25 71 ILE A C 1
ATOM 555 O O . ILE A 1 71 ? -9.009 8.098 18.741 1.00 89.25 71 ILE A O 1
ATOM 559 N N . TYR A 1 72 ? -10.134 7.156 20.447 1.00 90.56 72 TYR A N 1
ATOM 560 C CA . TYR A 1 72 ? -9.056 7.176 21.423 1.00 90.56 72 TYR A CA 1
ATOM 561 C C . TYR A 1 72 ? -8.810 5.759 21.926 1.00 90.56 72 TYR A C 1
ATOM 563 O O . TYR A 1 72 ? -9.776 5.063 22.233 1.00 90.56 72 TYR A O 1
ATOM 571 N N . TYR A 1 73 ? -7.556 5.339 22.080 1.00 92.88 73 TYR A N 1
ATOM 572 C CA . TYR A 1 73 ? -7.203 3.992 22.542 1.00 92.88 73 TYR A CA 1
ATOM 573 C C . TYR A 1 73 ? -6.099 3.999 23.605 1.00 92.88 73 TYR A C 1
ATOM 575 O O . TYR A 1 73 ? -5.329 4.951 23.722 1.00 92.88 73 TYR A O 1
ATOM 583 N N . LYS A 1 74 ? -6.034 2.931 24.402 1.00 93.00 74 LYS A N 1
ATOM 584 C CA . LYS A 1 74 ? -4.935 2.650 25.336 1.00 93.00 74 LYS A CA 1
ATOM 585 C C . LYS A 1 74 ? -4.852 1.163 25.660 1.00 93.00 74 LYS A C 1
ATOM 587 O O . LYS A 1 74 ? -5.810 0.427 25.426 1.00 93.00 74 LYS A O 1
ATOM 592 N N . LYS A 1 75 ? -3.738 0.724 26.246 1.00 93.25 75 LYS A N 1
ATOM 593 C CA . LYS A 1 75 ? -3.649 -0.622 26.829 1.00 93.25 75 LYS A CA 1
ATOM 594 C C . LYS A 1 75 ? -4.588 -0.727 28.031 1.00 93.25 75 LYS A C 1
ATOM 596 O O . LYS A 1 75 ? -4.729 0.227 28.792 1.00 93.25 75 LYS A O 1
ATOM 601 N N . ASP A 1 76 ? -5.203 -1.890 28.218 1.00 92.81 76 ASP A N 1
ATOM 602 C CA . ASP A 1 76 ? -6.092 -2.163 29.361 1.00 92.81 76 ASP A CA 1
ATOM 603 C C . ASP A 1 76 ? -5.345 -2.036 30.702 1.00 92.81 76 ASP A C 1
ATOM 605 O O . ASP A 1 76 ? -5.866 -1.512 31.682 1.00 92.81 76 ASP A O 1
ATOM 609 N N . THR A 1 77 ? -4.071 -2.433 30.717 1.00 88.19 77 THR A N 1
ATOM 610 C CA . THR A 1 77 ? -3.184 -2.352 31.886 1.00 88.19 77 THR A CA 1
ATOM 611 C C . THR A 1 77 ? -2.663 -0.945 32.179 1.00 88.19 77 THR A C 1
ATOM 613 O O . THR A 1 77 ? -2.101 -0.722 33.250 1.00 88.19 77 THR A O 1
ATOM 616 N N . ASP A 1 78 ? -2.830 0.006 31.258 1.00 85.88 78 ASP A N 1
ATOM 617 C CA . ASP A 1 78 ? -2.281 1.348 31.401 1.00 85.88 78 ASP A CA 1
ATOM 618 C C . ASP A 1 78 ? -3.255 2.273 32.151 1.00 85.88 78 ASP A C 1
ATOM 620 O O . ASP A 1 78 ? -4.406 2.495 31.749 1.00 85.88 78 ASP A O 1
ATOM 624 N N . SER A 1 79 ? -2.780 2.854 33.254 1.00 75.81 79 SER A N 1
ATOM 625 C CA . SER A 1 79 ? -3.495 3.895 34.000 1.00 75.81 79 SER A CA 1
ATOM 626 C C . SER A 1 79 ? -3.413 5.279 33.342 1.00 75.81 79 SER A C 1
ATOM 628 O O . SER A 1 79 ? -4.089 6.202 33.791 1.00 75.81 79 SER A O 1
ATOM 630 N N . GLY A 1 80 ? -2.585 5.431 32.306 1.00 75.19 80 GLY A N 1
ATOM 631 C CA . GLY A 1 80 ? -2.364 6.660 31.558 1.00 75.19 80 GLY A CA 1
ATOM 632 C C . GLY A 1 80 ? -3.562 7.150 30.737 1.00 75.19 80 GLY A C 1
ATOM 633 O O . GLY A 1 80 ? -4.654 6.563 30.715 1.00 75.19 80 GLY A O 1
ATOM 634 N N . LEU A 1 81 ? -3.343 8.286 30.068 1.00 82.19 81 LEU A N 1
ATOM 635 C CA . LEU A 1 81 ? -4.316 8.916 29.177 1.00 82.19 81 LEU A CA 1
ATOM 636 C C . LEU A 1 81 ? -4.486 8.096 27.895 1.00 82.19 81 LEU A C 1
ATOM 638 O O . LEU A 1 81 ? -3.549 7.467 27.412 1.00 82.19 81 LEU A O 1
ATOM 642 N N . TYR A 1 82 ? -5.687 8.139 27.319 1.00 85.94 82 TYR A N 1
ATOM 643 C CA . TYR A 1 82 ? -5.899 7.560 25.999 1.00 85.94 82 TYR A CA 1
ATOM 644 C C . TYR A 1 82 ? -5.130 8.351 24.929 1.00 85.94 82 TYR A C 1
ATOM 646 O O . TYR A 1 82 ? -5.153 9.582 24.935 1.00 85.94 82 TYR A O 1
ATOM 654 N N . LYS A 1 83 ? -4.520 7.639 23.979 1.00 84.69 83 LYS A N 1
ATOM 655 C CA . LYS A 1 83 ? -3.911 8.198 22.768 1.00 84.69 83 LYS A CA 1
ATOM 656 C C . LYS A 1 83 ? -4.995 8.429 21.713 1.00 84.69 83 LYS A C 1
ATOM 658 O O . LYS A 1 83 ? -5.822 7.548 21.480 1.00 84.69 83 LYS A O 1
ATOM 663 N N . GLU A 1 84 ? -5.020 9.613 21.104 1.00 81.38 84 GLU A N 1
ATOM 664 C CA . GLU A 1 84 ? -5.904 9.907 19.966 1.00 81.38 84 GLU A CA 1
ATOM 665 C C . GLU A 1 84 ? -5.406 9.172 18.721 1.00 81.38 84 GLU A C 1
ATOM 667 O O . GLU A 1 84 ? -4.198 9.066 18.495 1.00 81.38 84 GLU A O 1
ATOM 672 N N . SER A 1 85 ? -6.327 8.656 17.910 1.00 79.00 85 SER A N 1
ATOM 673 C CA . SER A 1 85 ? -5.964 8.163 16.589 1.00 79.00 85 SER A CA 1
ATOM 674 C C . SER A 1 85 ? -5.776 9.340 15.640 1.00 79.00 85 SER A C 1
ATOM 676 O O . SER A 1 85 ? -6.726 10.071 15.367 1.00 79.00 85 SER A O 1
ATOM 678 N N . ASN A 1 86 ? -4.553 9.524 15.143 1.00 58.75 86 ASN A N 1
ATOM 679 C CA . ASN A 1 86 ? -4.172 10.715 14.381 1.00 58.75 86 ASN A CA 1
ATOM 680 C C . ASN A 1 86 ? -4.812 10.787 12.984 1.00 58.75 86 ASN A C 1
ATOM 682 O O . ASN A 1 86 ? -4.874 11.869 12.416 1.00 58.75 86 ASN A O 1
ATOM 686 N N . ASN A 1 87 ? -5.300 9.664 12.439 1.00 66.94 87 ASN A N 1
ATOM 687 C CA . ASN A 1 87 ? -5.688 9.559 11.032 1.00 66.94 87 ASN A CA 1
ATOM 688 C C . ASN A 1 87 ? -7.056 8.888 10.847 1.00 66.94 87 ASN A C 1
ATOM 690 O O . ASN A 1 87 ? -7.167 7.758 10.367 1.00 66.94 87 ASN A O 1
ATOM 694 N N . ILE A 1 88 ? -8.112 9.584 11.260 1.00 73.69 88 ILE A N 1
ATOM 695 C CA . ILE A 1 88 ? -9.477 9.088 11.088 1.00 73.69 88 ILE A CA 1
ATOM 696 C C . ILE A 1 88 ? -9.951 9.385 9.667 1.00 73.69 88 ILE A C 1
ATOM 698 O O . ILE A 1 88 ? -10.090 10.537 9.261 1.00 73.69 88 ILE A O 1
ATOM 702 N N . ASN A 1 89 ? -10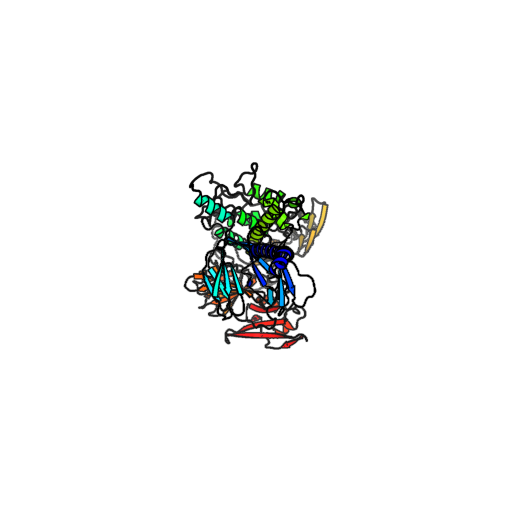.239 8.319 8.935 1.00 75.19 89 ASN A N 1
ATOM 703 C CA . ASN A 1 89 ? -10.949 8.338 7.673 1.00 75.19 89 ASN A CA 1
ATOM 704 C C . ASN A 1 89 ? -12.472 8.315 7.913 1.00 75.19 89 ASN A C 1
ATOM 706 O O . ASN A 1 89 ? -12.942 7.897 8.963 1.00 75.19 89 ASN A O 1
ATOM 710 N N . ILE A 1 90 ? -13.243 8.782 6.943 1.00 76.50 90 ILE A N 1
ATOM 711 C CA . ILE A 1 90 ? -14.674 9.100 6.937 1.00 76.50 90 ILE A CA 1
ATOM 712 C C . ILE A 1 90 ? -15.132 8.843 5.503 1.00 76.50 90 ILE A C 1
ATOM 714 O O . ILE A 1 90 ? -14.644 9.470 4.565 1.00 76.50 90 ILE A O 1
ATOM 718 N N . LEU A 1 91 ? -16.049 7.907 5.320 1.00 76.94 91 LEU A N 1
ATOM 719 C CA . LEU A 1 91 ? -16.723 7.686 4.044 1.00 76.94 91 LEU A CA 1
ATOM 720 C C . LEU A 1 91 ? -18.204 7.929 4.208 1.00 76.94 91 LEU A C 1
ATOM 722 O O . LEU A 1 91 ? -18.771 7.576 5.238 1.00 76.94 91 LEU A O 1
ATOM 726 N N . HIS A 1 92 ? -18.831 8.466 3.170 1.00 78.50 92 HIS A N 1
ATOM 727 C CA . HIS A 1 92 ? -20.279 8.442 3.091 1.00 78.50 92 HIS A CA 1
ATOM 728 C C . HIS A 1 92 ? -20.732 7.050 2.636 1.00 78.50 92 HIS A C 1
ATOM 730 O O . HIS A 1 92 ? -20.330 6.581 1.570 1.00 78.50 92 HIS A O 1
ATOM 736 N N . ASP A 1 93 ? -21.539 6.378 3.456 1.00 84.31 93 ASP A N 1
ATOM 737 C CA . ASP A 1 93 ? -22.121 5.079 3.135 1.00 84.31 93 ASP A CA 1
ATOM 738 C C . ASP A 1 93 ? -23.426 5.261 2.361 1.00 84.31 93 ASP A C 1
ATOM 740 O O . ASP A 1 93 ? -24.471 5.569 2.937 1.00 84.31 93 ASP A O 1
ATOM 744 N N . ASN A 1 94 ? -23.375 4.985 1.062 1.00 78.25 94 ASN A N 1
ATOM 745 C CA . ASN A 1 94 ? -24.518 5.015 0.156 1.00 78.25 94 ASN A CA 1
ATOM 746 C C . ASN A 1 94 ? -25.621 4.012 0.544 1.00 78.25 94 ASN A C 1
ATOM 748 O O . ASN A 1 94 ? -26.760 4.168 0.106 1.00 78.25 94 ASN A O 1
ATOM 752 N N . ILE A 1 95 ? -25.305 2.975 1.333 1.00 77.94 95 ILE A N 1
ATOM 753 C CA . ILE A 1 95 ? -26.278 1.958 1.761 1.00 77.94 95 ILE A CA 1
ATOM 754 C C . ILE A 1 95 ? -27.140 2.496 2.903 1.00 77.94 95 ILE A C 1
ATOM 756 O O . ILE A 1 95 ? -28.363 2.369 2.876 1.00 77.94 95 ILE A O 1
ATOM 760 N N . SER A 1 96 ? -26.512 3.079 3.928 1.00 82.00 96 SER A N 1
ATOM 761 C CA . SER A 1 96 ? -27.221 3.555 5.124 1.00 82.00 96 SER A CA 1
ATOM 762 C C . SER A 1 96 ? -27.531 5.056 5.129 1.00 82.00 96 SER A C 1
ATOM 764 O O . SER A 1 96 ? -28.326 5.498 5.962 1.00 82.00 96 SER A O 1
ATOM 766 N N . GLY A 1 97 ? -26.938 5.836 4.218 1.00 79.25 97 GLY A N 1
ATOM 767 C CA . GLY A 1 97 ? -27.018 7.301 4.194 1.00 79.25 97 GLY A CA 1
ATOM 768 C C . GLY A 1 97 ? -26.422 7.919 5.460 1.00 79.25 97 GLY A C 1
ATOM 769 O O . GLY A 1 97 ? -27.070 8.733 6.123 1.00 79.25 97 GLY A O 1
ATOM 770 N N . LYS A 1 98 ? -25.277 7.396 5.908 1.00 84.56 98 LYS A N 1
ATOM 771 C CA . LYS A 1 98 ? -24.593 7.756 7.161 1.00 84.56 98 LYS A CA 1
ATOM 772 C C . LYS A 1 98 ? -23.093 7.824 6.909 1.00 84.56 98 LYS A C 1
ATOM 774 O O . LYS A 1 98 ? -22.599 7.211 5.967 1.00 84.56 98 LYS A O 1
ATOM 779 N N . ASP A 1 99 ? -22.372 8.516 7.781 1.00 85.44 99 ASP A N 1
ATOM 780 C CA . ASP A 1 99 ? -20.919 8.598 7.683 1.00 85.44 99 ASP A CA 1
ATOM 781 C C . ASP A 1 99 ? -20.274 7.422 8.434 1.00 85.44 99 ASP A C 1
ATOM 783 O O . ASP A 1 99 ? -20.726 7.000 9.501 1.00 85.44 99 ASP A O 1
ATOM 787 N N . VAL A 1 100 ? -19.204 6.869 7.874 1.00 88.62 100 VAL A N 1
ATOM 788 C CA . VAL A 1 100 ? -18.438 5.765 8.454 1.00 88.62 100 VAL A CA 1
ATOM 789 C C . VAL A 1 100 ? -17.048 6.250 8.785 1.00 88.62 100 VAL A C 1
ATOM 791 O O . VAL A 1 100 ? -16.262 6.520 7.884 1.00 88.62 100 VAL A O 1
ATOM 794 N N . TYR A 1 101 ? -16.737 6.299 10.074 1.00 87.38 101 TYR A N 1
ATOM 795 C CA . TYR A 1 101 ? -15.438 6.697 10.589 1.00 87.38 101 TYR A CA 1
ATOM 796 C C . TYR A 1 101 ? -14.566 5.457 10.772 1.00 87.38 101 TYR A C 1
ATOM 798 O O . TYR A 1 101 ? -14.998 4.491 11.402 1.00 87.38 101 TYR A O 1
ATOM 806 N N . PHE A 1 102 ? -13.339 5.464 10.263 1.00 87.69 102 PHE A N 1
ATOM 807 C CA . PHE A 1 102 ? -12.403 4.367 10.465 1.00 87.69 102 PHE A CA 1
ATOM 808 C C . PHE A 1 102 ? -10.956 4.815 10.595 1.00 87.69 102 PHE A C 1
ATOM 810 O O . PHE A 1 102 ? -10.564 5.862 10.099 1.00 87.69 102 PHE A O 1
ATOM 817 N N . THR A 1 103 ? -10.143 4.006 11.262 1.00 86.31 103 THR A N 1
ATOM 818 C CA . THR A 1 103 ? -8.721 4.280 11.459 1.00 86.31 103 THR A CA 1
ATOM 819 C C . THR A 1 103 ? -7.944 2.981 11.583 1.00 86.31 103 THR A C 1
ATOM 821 O O . THR A 1 103 ? -8.414 2.025 12.204 1.00 86.31 103 THR A O 1
ATOM 824 N N . ASP A 1 104 ? -6.734 2.979 11.038 1.00 81.94 104 ASP A N 1
ATOM 825 C CA . ASP A 1 104 ? -5.729 1.961 11.320 1.00 81.94 104 ASP A CA 1
ATOM 826 C C . ASP A 1 104 ? -4.948 2.376 12.570 1.00 81.94 104 ASP A C 1
ATOM 828 O O . ASP A 1 104 ? -4.528 3.529 12.706 1.00 81.94 104 ASP A O 1
ATOM 832 N N . VAL A 1 105 ? -4.812 1.453 13.516 1.00 85.25 105 VAL A N 1
ATOM 833 C CA . VAL A 1 105 ? -4.043 1.625 14.746 1.00 85.25 105 VAL A CA 1
ATOM 834 C C . VAL A 1 105 ? -2.825 0.720 14.646 1.00 85.25 105 VAL A C 1
ATOM 836 O O . VAL A 1 105 ? -2.979 -0.493 14.552 1.00 85.25 105 VAL A O 1
ATOM 839 N N . ASN A 1 106 ? -1.634 1.313 14.663 1.00 81.00 106 ASN A N 1
ATOM 840 C CA . ASN A 1 106 ? -0.353 0.625 14.488 1.00 81.00 106 ASN A CA 1
ATOM 841 C C . ASN A 1 106 ? 0.499 0.709 15.767 1.00 81.00 106 ASN A C 1
ATOM 843 O O . ASN A 1 106 ? 0.104 1.366 16.736 1.00 81.00 106 ASN A O 1
ATOM 847 N N . ASP A 1 107 ? 1.669 0.066 15.745 1.00 78.50 107 ASP A N 1
ATOM 848 C CA . ASP A 1 107 ? 2.651 0.035 16.841 1.00 78.50 107 ASP A CA 1
ATOM 849 C C . ASP A 1 107 ? 2.080 -0.529 18.154 1.00 78.50 107 ASP A C 1
ATOM 851 O O . ASP A 1 107 ? 2.348 -0.037 19.254 1.00 78.50 107 ASP A O 1
ATOM 855 N N . LEU A 1 108 ? 1.231 -1.550 18.036 1.00 83.25 108 LEU A N 1
ATOM 856 C CA . LEU A 1 108 ? 0.652 -2.258 19.170 1.00 83.25 108 LEU A CA 1
ATOM 857 C C . LEU A 1 108 ? 1.604 -3.343 19.684 1.00 83.25 108 LEU A C 1
ATOM 859 O O . LEU A 1 108 ? 2.402 -3.907 18.938 1.00 83.25 108 LEU A O 1
ATOM 863 N N . GLU A 1 109 ? 1.495 -3.657 20.972 1.00 84.69 109 GLU A N 1
ATOM 864 C CA . GLU A 1 109 ? 2.209 -4.783 21.561 1.00 84.69 109 GLU A CA 1
ATOM 865 C C . GLU A 1 109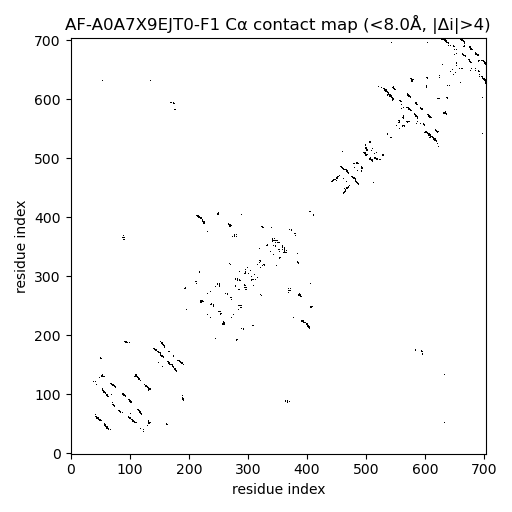 ? 1.464 -6.091 21.280 1.00 84.69 109 GLU A C 1
ATOM 867 O O . GLU A 1 109 ? 0.232 -6.116 21.377 1.00 84.69 109 GLU A O 1
ATOM 872 N N . PRO A 1 110 ? 2.177 -7.189 20.994 1.00 82.75 110 PRO A N 1
ATOM 873 C CA . PRO A 1 110 ? 1.572 -8.508 20.838 1.00 82.75 110 PRO A CA 1
ATOM 874 C C . PRO A 1 110 ? 0.909 -9.028 22.117 1.00 82.75 110 PRO A C 1
ATOM 876 O O . PRO A 1 110 ? 1.258 -8.626 23.227 1.00 82.75 110 PRO A O 1
ATOM 879 N N . ASP A 1 111 ? -0.050 -9.943 21.956 1.00 85.81 111 ASP A N 1
ATOM 880 C CA . ASP A 1 111 ? -0.824 -10.590 23.031 1.00 85.81 111 ASP A CA 1
ATOM 881 C C . ASP A 1 111 ? -1.438 -9.615 24.064 1.00 85.81 111 ASP A C 1
ATOM 883 O O . ASP A 1 111 ? -1.701 -9.959 25.218 1.00 85.81 111 ASP A O 1
ATOM 887 N N . THR A 1 112 ? -1.696 -8.372 23.658 1.00 91.94 112 THR A N 1
ATOM 888 C CA . THR A 1 112 ? -2.060 -7.270 24.551 1.00 91.94 112 THR A CA 1
ATOM 889 C C . THR A 1 112 ? -3.492 -6.827 24.307 1.00 91.94 112 THR A C 1
ATOM 891 O O . THR A 1 112 ? -3.941 -6.630 23.177 1.00 91.94 112 THR A O 1
ATOM 894 N N . LYS A 1 113 ? -4.243 -6.658 25.399 1.00 96.06 113 LYS A N 1
ATOM 895 C CA . LYS A 1 113 ? -5.611 -6.145 25.355 1.00 96.06 113 LYS A CA 1
ATOM 896 C C . LYS A 1 113 ? -5.609 -4.619 25.358 1.00 96.06 113 LYS A C 1
ATOM 898 O O . LYS A 1 113 ? -5.001 -3.987 26.223 1.00 96.06 113 LYS A O 1
ATOM 903 N N . TYR A 1 114 ? -6.351 -4.043 24.423 1.00 95.50 114 TYR A N 1
ATOM 904 C CA . TYR A 1 114 ? -6.543 -2.609 24.267 1.00 95.50 114 TYR A CA 1
ATOM 905 C C . TYR A 1 114 ? -7.997 -2.231 24.522 1.00 95.50 114 TYR A C 1
ATOM 907 O O . TYR A 1 114 ? -8.921 -2.952 24.143 1.00 95.50 114 TYR A O 1
ATOM 915 N N . LEU A 1 115 ? -8.191 -1.078 25.157 1.00 95.31 115 LEU A N 1
ATOM 916 C CA . LEU A 1 115 ? -9.477 -0.412 25.309 1.00 95.31 115 LEU A CA 1
ATOM 917 C C . LEU A 1 115 ? -9.535 0.772 24.352 1.00 95.31 115 LEU A C 1
ATOM 919 O O . LEU A 1 115 ? -8.543 1.486 24.187 1.00 95.31 115 LEU A O 1
ATOM 923 N N . PHE A 1 116 ? -10.704 1.036 23.778 1.00 95.12 116 PHE A N 1
ATOM 924 C CA . PHE A 1 116 ? -10.925 2.262 23.021 1.00 95.12 116 PHE A CA 1
ATOM 925 C C . PHE A 1 116 ? -12.272 2.905 23.337 1.00 95.12 116 PHE A C 1
ATOM 927 O O . PHE A 1 116 ? -13.202 2.274 23.847 1.00 95.12 116 PHE A O 1
ATOM 934 N N . LYS A 1 117 ? -12.353 4.204 23.053 1.00 93.88 117 LYS A N 1
ATOM 935 C CA . LYS A 1 117 ? -13.559 5.010 23.196 1.00 93.88 117 LYS A CA 1
ATOM 936 C C . LYS A 1 117 ? -13.773 5.889 21.975 1.00 93.88 117 LYS A C 1
ATOM 938 O O . LYS A 1 117 ? -12.818 6.316 21.326 1.00 93.88 117 LYS A O 1
ATOM 943 N N . ILE A 1 118 ? -15.039 6.169 21.704 1.00 92.94 118 ILE A N 1
ATOM 944 C CA . ILE A 1 118 ? -15.478 7.064 20.637 1.00 92.94 118 ILE A CA 1
ATOM 945 C C . ILE A 1 118 ? -16.003 8.332 21.300 1.00 92.94 118 ILE A C 1
ATOM 947 O O . ILE A 1 118 ? -16.800 8.258 22.236 1.00 92.94 118 ILE A O 1
ATOM 951 N N . VAL A 1 119 ? -15.533 9.491 20.855 1.00 90.25 119 VAL A N 1
ATOM 952 C CA . VAL A 1 119 ? -15.790 10.781 21.499 1.00 90.25 119 VAL A CA 1
ATOM 953 C C . VAL A 1 119 ? -16.286 11.784 20.466 1.00 90.25 119 VAL A C 1
ATOM 955 O O . VAL A 1 119 ? -15.754 11.868 19.364 1.00 90.25 119 VAL A O 1
ATOM 958 N N . THR A 1 120 ? -17.291 12.559 20.851 1.00 86.31 120 THR A N 1
ATOM 959 C CA . THR A 1 120 ? -17.749 13.774 20.165 1.00 86.31 120 THR A CA 1
ATOM 960 C C . THR A 1 120 ? -17.500 14.975 21.073 1.00 86.31 120 THR A C 1
ATOM 962 O O . THR A 1 120 ? -17.109 14.830 22.231 1.00 86.31 120 THR A O 1
ATOM 965 N N . ASN A 1 121 ? -17.808 16.181 20.600 1.00 77.81 121 ASN A N 1
ATOM 966 C CA . ASN A 1 121 ? -17.716 17.388 21.429 1.00 77.81 121 ASN A CA 1
ATOM 967 C C . ASN A 1 121 ? -18.657 17.369 22.653 1.00 77.81 121 ASN A C 1
ATOM 969 O O . ASN A 1 121 ? -18.489 18.183 23.559 1.00 77.81 121 ASN A O 1
ATOM 973 N N . ARG A 1 122 ? -19.674 16.493 22.671 1.00 81.75 122 ARG A N 1
ATOM 974 C CA . ARG A 1 122 ? -20.720 16.463 23.707 1.00 81.75 122 ARG A CA 1
ATOM 975 C C . ARG A 1 122 ? -20.737 15.184 24.533 1.00 81.75 122 ARG A C 1
ATOM 977 O O . ARG A 1 122 ? -21.093 15.232 25.711 1.00 81.75 122 ARG A O 1
ATOM 984 N N . TYR A 1 123 ? -20.392 14.056 23.925 1.00 87.88 123 TYR A N 1
ATOM 985 C CA . TYR A 1 123 ? -20.595 12.734 24.504 1.00 87.88 123 TYR A CA 1
ATOM 986 C C . TYR A 1 123 ? -19.412 11.814 24.225 1.00 87.88 123 TYR A C 1
ATOM 988 O O . TYR A 1 123 ? -18.724 11.943 23.214 1.00 87.88 123 TYR A O 1
ATOM 996 N N . GLU A 1 124 ? -19.213 10.842 25.110 1.00 90.81 124 GLU A N 1
ATOM 997 C CA . GLU A 1 124 ? -18.263 9.756 24.908 1.00 90.81 124 GLU A CA 1
ATOM 998 C C . GLU A 1 124 ? -18.929 8.398 25.130 1.00 90.81 124 GLU A C 1
ATOM 1000 O O . GLU A 1 124 ? -19.775 8.230 26.013 1.00 90.81 124 GLU A O 1
ATOM 1005 N N . TRP A 1 125 ? -18.521 7.421 24.326 1.00 92.44 125 TRP A N 1
ATOM 1006 C CA . TRP A 1 125 ? -18.932 6.027 24.426 1.00 92.44 125 TRP A CA 1
ATOM 1007 C C . TRP A 1 125 ? -17.691 5.168 24.653 1.00 92.44 125 TRP A C 1
ATOM 1009 O O . TRP A 1 125 ? -16.759 5.180 23.849 1.00 92.44 125 TRP A O 1
ATOM 1019 N N . GLN A 1 126 ? -17.683 4.447 25.771 1.00 89.75 126 GLN A N 1
ATOM 1020 C CA . GLN A 1 126 ? -16.589 3.576 26.209 1.00 89.75 126 GLN A CA 1
ATOM 1021 C C . GLN A 1 126 ? -17.005 2.091 26.130 1.00 89.75 126 GLN A C 1
ATOM 1023 O O . GLN A 1 126 ? -18.063 1.770 25.590 1.00 89.75 126 GLN A O 1
ATOM 1028 N N . ASN A 1 127 ? -16.202 1.206 26.735 1.00 87.38 127 ASN A N 1
ATOM 1029 C CA . ASN A 1 127 ? -16.397 -0.252 26.825 1.00 87.38 127 ASN A CA 1
ATOM 1030 C C . ASN A 1 127 ? -16.154 -1.028 25.529 1.00 87.38 127 ASN A C 1
ATOM 1032 O O . ASN A 1 127 ? -16.641 -2.148 25.383 1.00 87.38 127 ASN A O 1
ATOM 1036 N N . PHE A 1 128 ? -15.383 -0.465 24.605 1.00 94.31 128 PHE A N 1
ATOM 1037 C CA . PHE A 1 128 ? -14.888 -1.229 23.474 1.00 94.31 128 PHE A CA 1
ATOM 1038 C C . PHE A 1 128 ? -13.491 -1.763 23.772 1.00 94.31 128 PHE A C 1
ATOM 1040 O O . PHE A 1 128 ? -12.676 -1.085 24.403 1.00 94.31 128 PHE A O 1
ATOM 1047 N N . SER A 1 129 ? -13.207 -2.978 23.313 1.00 95.12 129 SER A N 1
ATOM 1048 C CA . SER A 1 129 ? -11.897 -3.591 23.486 1.00 95.12 129 SER A CA 1
ATOM 1049 C C . SER A 1 129 ? -11.572 -4.559 22.365 1.00 95.12 129 SER A C 1
ATOM 1051 O O . SER A 1 129 ? -12.477 -5.145 21.777 1.00 95.12 129 SER A O 1
ATOM 1053 N N . PHE A 1 130 ? -10.285 -4.780 22.142 1.00 94.81 130 PHE A N 1
ATOM 1054 C CA . PHE A 1 130 ? -9.766 -5.838 21.283 1.00 94.81 130 PHE A CA 1
ATOM 1055 C C . PHE A 1 130 ? -8.446 -6.361 21.862 1.00 94.81 130 PHE A C 1
ATOM 1057 O O . PHE A 1 130 ? -7.879 -5.746 22.768 1.00 94.81 130 PHE A O 1
ATOM 1064 N N . LYS A 1 131 ? -7.970 -7.508 21.379 1.00 93.75 131 LYS A N 1
ATOM 1065 C CA . LYS A 1 131 ? -6.707 -8.112 21.814 1.00 93.75 131 LYS A CA 1
ATOM 1066 C C . LYS A 1 131 ? -5.863 -8.448 20.590 1.00 93.75 131 LYS A C 1
ATOM 1068 O O . LYS A 1 131 ? -6.385 -9.068 19.670 1.00 93.75 131 LYS A O 1
ATOM 1073 N N . THR A 1 132 ? -4.603 -8.024 20.578 1.00 88.88 132 THR A N 1
ATOM 1074 C CA . THR A 1 132 ? -3.645 -8.363 19.514 1.00 88.88 132 THR A CA 1
ATOM 1075 C C . THR A 1 132 ? -3.253 -9.840 19.563 1.00 88.88 132 THR A C 1
ATOM 1077 O O . THR A 1 132 ? -3.362 -10.496 20.604 1.00 88.88 132 THR A O 1
ATOM 1080 N N . LYS A 1 133 ? -2.803 -10.370 18.421 1.00 82.88 133 LYS A N 1
ATOM 1081 C CA . LYS A 1 133 ? -2.362 -11.767 18.271 1.00 82.88 133 LYS A CA 1
ATOM 1082 C C . LYS A 1 133 ? -1.037 -12.035 18.999 1.00 82.88 133 LYS A C 1
ATOM 1084 O O . LYS A 1 133 ? -0.306 -11.100 19.335 1.00 82.88 133 LYS A O 1
ATOM 1089 N N . SER A 1 134 ? -0.727 -13.305 19.270 1.00 78.94 134 SER A N 1
ATOM 1090 C CA . SER A 1 134 ? 0.480 -13.701 20.018 1.00 78.94 134 SER A CA 1
ATOM 1091 C C . SER A 1 134 ? 1.710 -13.867 19.117 1.00 78.94 134 SER A C 1
ATOM 1093 O O . SER A 1 134 ? 1.616 -14.369 18.000 1.00 78.94 134 SER A O 1
ATOM 1095 N N . ILE A 1 135 ? 2.907 -13.571 19.646 1.00 65.31 135 ILE A N 1
ATOM 1096 C CA . ILE A 1 135 ? 4.206 -13.840 18.983 1.00 65.31 135 ILE A CA 1
ATOM 1097 C C . ILE A 1 135 ? 4.543 -15.345 18.953 1.00 65.31 135 ILE A C 1
ATOM 1099 O O . ILE A 1 135 ? 5.667 -15.721 18.656 1.00 65.31 135 ILE A O 1
ATOM 1103 N N . SER A 1 136 ? 3.627 -16.244 19.299 1.00 62.78 136 SER A N 1
ATOM 1104 C CA . SER A 1 136 ? 3.876 -17.695 19.280 1.00 62.78 136 SER A CA 1
ATOM 1105 C C . SER A 1 136 ? 3.124 -18.435 18.173 1.00 62.78 136 SER A C 1
ATOM 1107 O O . SER A 1 136 ? 3.221 -19.652 18.090 1.00 62.78 136 SER A O 1
ATOM 1109 N N . GLU A 1 137 ? 2.423 -17.721 17.289 1.00 65.88 137 GLU A N 1
ATOM 1110 C CA . GLU A 1 137 ? 1.692 -18.345 16.177 1.00 65.88 137 GLU A CA 1
ATOM 1111 C C . GLU A 1 137 ? 2.638 -18.904 15.094 1.00 65.88 137 GLU A C 1
ATOM 1113 O O . GLU A 1 137 ? 3.665 -18.286 14.777 1.00 65.88 137 GLU A O 1
ATOM 1118 N N . GLU A 1 138 ? 2.291 -20.079 14.558 1.00 67.31 138 GLU A N 1
ATOM 1119 C CA . GLU A 1 138 ? 2.971 -20.769 13.452 1.00 67.31 138 GLU A CA 1
ATOM 1120 C C . GLU A 1 138 ? 2.586 -20.170 12.090 1.00 67.31 138 GLU A C 1
ATOM 1122 O O . GLU A 1 138 ? 1.499 -19.616 11.920 1.00 67.31 138 GLU A O 1
ATOM 1127 N N . ILE A 1 139 ? 3.463 -20.314 11.091 1.00 75.88 139 ILE A N 1
ATOM 1128 C CA . ILE A 1 139 ? 3.136 -19.929 9.713 1.00 75.88 139 ILE A CA 1
ATOM 1129 C C . ILE A 1 139 ? 2.243 -20.997 9.099 1.00 75.88 139 ILE A C 1
ATOM 1131 O O . ILE A 1 139 ? 2.619 -22.164 9.004 1.00 75.88 139 ILE A O 1
ATOM 1135 N N . THR A 1 140 ? 1.098 -20.565 8.586 1.00 80.44 140 THR A N 1
ATOM 1136 C CA . THR A 1 140 ? 0.261 -21.380 7.711 1.00 80.44 140 THR A CA 1
ATOM 1137 C C . THR A 1 140 ? 0.256 -20.782 6.309 1.00 80.44 140 THR A C 1
ATOM 1139 O O . THR A 1 140 ? 0.276 -19.561 6.117 1.00 80.44 140 THR A O 1
ATOM 1142 N N . LEU A 1 141 ? 0.295 -21.655 5.299 1.00 82.00 141 LEU A N 1
ATOM 1143 C CA . LEU A 1 141 ? 0.048 -21.226 3.927 1.00 82.00 141 LEU A CA 1
ATOM 1144 C C . LEU A 1 141 ? -1.399 -20.737 3.802 1.00 82.00 141 LEU A C 1
ATOM 1146 O O . LEU A 1 141 ? -2.282 -21.284 4.468 1.00 82.00 141 LEU A O 1
ATOM 1150 N N . PRO A 1 142 ? -1.657 -19.749 2.932 1.00 81.88 142 PRO A N 1
ATOM 1151 C CA . PRO A 1 142 ? -2.958 -19.122 2.884 1.00 81.88 142 PRO A CA 1
ATOM 1152 C C . PRO A 1 142 ? -3.995 -20.083 2.301 1.00 81.88 142 PRO A C 1
ATOM 1154 O O . PRO A 1 142 ? -3.806 -20.632 1.211 1.00 81.88 142 PRO A O 1
ATOM 1157 N N . ASN A 1 143 ? -5.125 -20.243 2.989 1.00 82.31 143 ASN A N 1
ATOM 1158 C CA . ASN A 1 143 ? -6.310 -20.886 2.432 1.00 82.31 143 ASN A CA 1
ATOM 1159 C C . ASN A 1 143 ? -7.230 -19.812 1.849 1.00 82.31 143 ASN A C 1
ATOM 1161 O O . ASN A 1 143 ? -7.989 -19.153 2.560 1.00 82.31 143 ASN A O 1
ATOM 1165 N N . VAL A 1 144 ? -7.147 -19.627 0.536 1.00 83.81 144 VAL A N 1
ATOM 1166 C CA . VAL A 1 144 ? -7.742 -18.466 -0.120 1.00 83.81 144 VAL A CA 1
ATOM 1167 C C . VAL A 1 144 ? -9.224 -18.671 -0.440 1.00 83.81 144 VAL A C 1
ATOM 1169 O O . VAL A 1 144 ? -9.570 -19.534 -1.254 1.00 83.81 144 VAL A O 1
ATOM 1172 N N . LYS A 1 145 ? -10.087 -17.803 0.096 1.00 82.75 145 LYS A N 1
ATOM 1173 C CA . LYS A 1 145 ? -11.507 -17.678 -0.274 1.00 82.75 145 LYS A CA 1
ATOM 1174 C C . LYS A 1 145 ? -11.720 -16.444 -1.142 1.00 82.75 145 LYS A C 1
ATOM 1176 O O . LYS A 1 145 ? -11.083 -15.413 -0.931 1.00 82.75 145 LYS A O 1
ATOM 1181 N N . THR A 1 146 ? -12.608 -16.560 -2.121 1.00 85.06 146 THR A N 1
ATOM 1182 C CA . THR A 1 146 ? -12.925 -15.497 -3.082 1.00 85.06 146 THR A CA 1
ATOM 1183 C C . THR A 1 146 ? -14.401 -15.112 -3.006 1.00 85.06 146 THR A C 1
ATOM 1185 O O . THR A 1 146 ? -15.233 -15.891 -2.532 1.00 85.06 146 THR A O 1
ATOM 1188 N N . GLY A 1 147 ? -14.733 -13.903 -3.460 1.00 82.12 147 GLY A N 1
ATOM 1189 C CA . GLY A 1 147 ? -16.114 -13.447 -3.565 1.00 82.12 147 GLY A CA 1
ATOM 1190 C C . GLY A 1 147 ? -16.274 -12.179 -4.398 1.00 82.12 147 GLY A C 1
ATOM 1191 O O . GLY A 1 147 ? -15.301 -11.540 -4.801 1.00 82.12 147 GLY A O 1
ATOM 1192 N N . THR A 1 148 ? -17.530 -11.817 -4.647 1.00 81.56 148 THR A N 1
ATOM 1193 C CA . THR A 1 148 ? -17.928 -10.650 -5.446 1.00 81.56 148 THR A CA 1
ATOM 1194 C C . THR A 1 148 ? -18.781 -9.693 -4.613 1.00 81.56 148 THR A C 1
ATOM 1196 O O . THR A 1 148 ? -19.557 -10.147 -3.772 1.00 81.56 148 THR A O 1
ATOM 1199 N N . ALA A 1 149 ? -18.682 -8.392 -4.870 1.00 81.00 149 ALA A N 1
ATOM 1200 C CA . ALA A 1 149 ? -19.561 -7.353 -4.331 1.00 81.00 149 ALA A CA 1
ATOM 1201 C C . ALA A 1 149 ? -19.666 -6.182 -5.322 1.00 81.00 149 ALA A C 1
ATOM 1203 O O . ALA A 1 149 ? -19.039 -6.192 -6.382 1.00 81.00 149 ALA A O 1
ATOM 1204 N N . ASN A 1 150 ? -20.438 -5.150 -4.986 1.00 76.56 150 ASN A N 1
ATOM 1205 C CA . ASN A 1 150 ? -20.419 -3.922 -5.778 1.00 76.56 150 ASN A CA 1
ATOM 1206 C C . ASN A 1 150 ? -19.025 -3.267 -5.736 1.00 76.56 150 ASN A C 1
ATOM 1208 O O . ASN A 1 150 ? -18.387 -3.296 -4.683 1.00 76.56 150 ASN A O 1
ATOM 1212 N N . PRO A 1 151 ? -18.549 -2.631 -6.819 1.00 70.50 151 PRO A N 1
ATOM 1213 C CA . PRO A 1 151 ? -17.373 -1.773 -6.742 1.00 70.50 151 PRO A CA 1
ATOM 1214 C C . PRO A 1 151 ? -17.506 -0.701 -5.646 1.00 70.50 151 PRO A C 1
ATOM 1216 O O . PRO A 1 151 ? -18.610 -0.242 -5.342 1.00 70.50 151 PRO A O 1
ATOM 1219 N N . SER A 1 152 ? -16.372 -0.310 -5.071 1.00 74.50 152 SER A N 1
ATOM 1220 C CA . SER A 1 152 ? -16.215 0.669 -3.997 1.00 74.50 152 SER A CA 1
ATOM 1221 C C . SER A 1 152 ? -16.996 0.265 -2.746 1.00 74.50 152 SER A C 1
ATOM 1223 O O . SER A 1 152 ? -17.755 1.042 -2.172 1.00 74.50 152 SER A O 1
ATOM 1225 N N . THR A 1 153 ? -16.839 -0.995 -2.335 1.00 83.56 153 THR A N 1
ATOM 1226 C CA . THR A 1 153 ? -17.550 -1.576 -1.187 1.00 83.56 153 THR A CA 1
ATOM 1227 C C . THR A 1 153 ? -16.572 -2.176 -0.194 1.00 83.56 153 THR A C 1
ATOM 1229 O O . THR A 1 153 ? -15.723 -2.987 -0.576 1.00 83.56 153 THR A O 1
ATOM 1232 N N . PHE A 1 154 ? -16.738 -1.846 1.089 1.00 88.12 154 PHE A N 1
ATOM 1233 C CA . PHE A 1 154 ? -16.079 -2.586 2.163 1.00 88.12 154 PHE A CA 1
ATOM 1234 C C . PHE A 1 154 ? -16.944 -3.796 2.499 1.00 88.12 154 PHE A C 1
ATOM 1236 O O . PHE A 1 154 ? -18.106 -3.651 2.887 1.00 88.12 154 PHE A O 1
ATOM 1243 N N . VAL A 1 155 ? -16.382 -4.989 2.367 1.00 88.44 155 VAL A N 1
ATOM 1244 C CA . VAL A 1 155 ? -17.039 -6.246 2.727 1.00 88.44 155 VAL A CA 1
ATOM 1245 C C . VAL A 1 155 ? -16.513 -6.677 4.089 1.00 88.44 155 VAL A C 1
ATOM 1247 O O . VAL A 1 155 ? -15.304 -6.806 4.279 1.00 88.44 155 VAL A O 1
ATOM 1250 N N . LEU A 1 156 ? -17.427 -6.882 5.038 1.00 92.94 156 LEU A N 1
ATOM 1251 C CA . LEU A 1 156 ? -17.123 -7.435 6.352 1.00 92.94 156 LEU A CA 1
ATOM 1252 C C . LEU A 1 156 ? -17.297 -8.950 6.321 1.00 92.94 156 LEU A C 1
ATOM 1254 O O . LEU A 1 156 ? -18.366 -9.463 5.984 1.00 92.94 156 LEU A O 1
ATOM 1258 N N . LEU A 1 157 ? -16.232 -9.637 6.709 1.00 89.00 157 LEU A N 1
ATOM 1259 C CA . LEU A 1 157 ? -16.138 -11.076 6.864 1.00 89.00 157 LEU A CA 1
ATOM 1260 C C . LEU A 1 157 ? -16.059 -11.381 8.359 1.00 89.00 157 LEU A C 1
ATOM 1262 O O . LEU A 1 157 ? -15.117 -10.957 9.026 1.00 89.00 157 LEU A O 1
ATOM 1266 N N . THR A 1 158 ? -17.045 -12.105 8.883 1.00 92.00 158 THR A N 1
ATOM 1267 C CA . THR A 1 158 ? -17.142 -12.429 10.314 1.00 92.00 158 THR A CA 1
ATOM 1268 C C . THR A 1 158 ? -17.058 -13.935 10.529 1.00 92.00 158 THR A C 1
ATOM 1270 O O . THR A 1 158 ? -17.777 -14.695 9.867 1.00 92.00 158 THR A O 1
ATOM 1273 N N . SER A 1 159 ? -16.197 -14.338 11.465 1.00 89.62 159 SER A N 1
ATOM 1274 C CA . SER A 1 159 ? -16.130 -15.680 12.054 1.00 89.62 159 SER A CA 1
ATOM 1275 C C . SER A 1 159 ? -16.410 -15.619 13.562 1.00 89.62 159 SER A C 1
ATOM 1277 O O . SER A 1 159 ? -16.675 -14.547 14.111 1.00 89.62 159 SER A O 1
ATOM 1279 N N . ASP A 1 160 ? -16.335 -16.764 14.241 1.00 86.44 160 ASP A N 1
ATOM 1280 C CA . ASP A 1 160 ? -16.507 -16.846 15.698 1.00 86.44 160 ASP A CA 1
ATOM 1281 C C . ASP A 1 160 ? -15.353 -16.188 16.485 1.00 86.44 160 ASP A C 1
ATOM 1283 O O . ASP A 1 160 ? -15.509 -15.871 17.664 1.00 86.44 160 ASP A O 1
ATOM 1287 N N . GLU A 1 161 ? -14.198 -15.968 15.846 1.00 84.12 161 GLU A N 1
ATOM 1288 C CA . GLU A 1 161 ? -12.973 -15.494 16.506 1.00 84.12 161 GLU A CA 1
ATOM 1289 C C . GLU A 1 161 ? -12.543 -14.091 16.069 1.00 84.12 161 GLU A C 1
ATOM 1291 O O . GLU A 1 161 ? -11.979 -13.344 16.870 1.00 84.12 161 GLU A O 1
ATOM 1296 N N . GLU A 1 162 ? -12.765 -13.722 14.804 1.00 87.25 162 GLU A N 1
ATOM 1297 C CA . GLU A 1 162 ? -12.245 -12.470 14.259 1.00 87.25 162 GLU A CA 1
ATOM 1298 C C . GLU A 1 162 ? -13.114 -11.876 13.147 1.00 87.25 162 GLU A C 1
ATOM 1300 O O . GLU A 1 162 ? -13.947 -12.538 12.524 1.00 87.25 162 GLU A O 1
ATOM 1305 N N . ASN A 1 163 ? -12.878 -10.592 12.884 1.00 91.19 163 ASN A N 1
ATOM 1306 C CA . ASN A 1 163 ? -13.464 -9.871 11.765 1.00 91.19 163 ASN A CA 1
ATOM 1307 C C . ASN A 1 163 ? -12.369 -9.456 10.785 1.00 91.19 163 ASN A C 1
ATOM 1309 O O . ASN A 1 163 ? -11.309 -8.968 11.188 1.00 91.19 163 ASN A O 1
ATOM 1313 N N . ILE A 1 164 ? -12.661 -9.579 9.496 1.00 87.44 164 ILE A N 1
ATOM 1314 C CA . ILE A 1 164 ? -11.810 -9.105 8.408 1.00 87.44 164 ILE A CA 1
ATOM 1315 C C . ILE A 1 164 ? -12.633 -8.143 7.554 1.00 87.44 164 ILE A C 1
ATOM 1317 O O . ILE A 1 164 ? -13.763 -8.445 7.180 1.00 87.44 164 ILE A O 1
ATOM 1321 N N . ILE A 1 165 ? -12.076 -6.980 7.239 1.00 88.25 165 ILE A N 1
ATOM 1322 C CA . ILE A 1 165 ? -12.622 -6.053 6.255 1.00 88.25 165 ILE A CA 1
ATOM 1323 C C . ILE A 1 165 ? -11.705 -5.994 5.046 1.00 88.25 165 ILE A C 1
ATOM 1325 O O . ILE A 1 165 ? -10.497 -5.768 5.164 1.00 88.25 165 ILE A O 1
ATOM 1329 N N . VAL A 1 166 ? -12.329 -6.150 3.882 1.00 82.25 166 VAL A N 1
ATOM 1330 C CA . VAL A 1 166 ? -11.707 -6.003 2.566 1.00 82.25 166 VAL A CA 1
ATOM 1331 C C . VAL A 1 166 ? -12.391 -4.879 1.809 1.00 82.25 166 VAL A C 1
ATOM 1333 O O . VAL A 1 166 ? -13.611 -4.748 1.862 1.00 82.25 166 VAL A O 1
ATOM 1336 N N . ASP A 1 167 ? -11.609 -4.077 1.099 1.00 78.44 167 ASP A N 1
ATOM 1337 C CA . ASP A 1 167 ? -12.123 -3.069 0.176 1.00 78.44 167 ASP A CA 1
ATOM 1338 C C . ASP A 1 167 ? -12.072 -3.632 -1.244 1.00 78.44 167 ASP A C 1
ATOM 1340 O O . ASP A 1 167 ? -11.014 -4.027 -1.731 1.00 78.44 167 ASP A O 1
ATOM 1344 N N . THR A 1 168 ? -13.228 -3.701 -1.897 1.00 71.62 168 THR A N 1
ATOM 1345 C CA . THR A 1 168 ? -13.350 -4.216 -3.269 1.00 71.62 168 THR A CA 1
ATOM 1346 C C . THR A 1 168 ? -12.924 -3.216 -4.331 1.00 71.62 168 THR A C 1
ATOM 1348 O O . THR A 1 168 ? -12.712 -3.623 -5.480 1.00 71.62 168 THR A O 1
ATOM 1351 N N . GLN A 1 169 ? -12.787 -1.934 -3.962 1.00 65.69 169 GLN A N 1
ATOM 1352 C CA . GLN A 1 169 ? -12.396 -0.846 -4.859 1.00 65.69 169 GLN A CA 1
ATOM 1353 C C . GLN A 1 169 ? -13.169 -0.920 -6.193 1.00 65.69 169 GLN A C 1
ATOM 1355 O O . GLN A 1 169 ? -14.266 -1.463 -6.276 1.00 65.69 169 GLN A O 1
ATOM 1360 N N . TYR A 1 170 ? -12.617 -0.432 -7.292 1.00 59.00 170 TYR A N 1
ATOM 1361 C CA . TYR A 1 170 ? -13.287 -0.398 -8.598 1.00 59.00 170 TYR A CA 1
ATOM 1362 C C . TYR A 1 170 ? -13.529 -1.781 -9.261 1.00 59.00 170 TYR A C 1
ATOM 1364 O O . TYR A 1 170 ? -14.108 -1.840 -10.344 1.00 59.00 170 TYR A O 1
ATOM 1372 N N . HIS A 1 171 ? -13.092 -2.900 -8.661 1.00 58.53 171 HIS A N 1
ATOM 1373 C CA . HIS A 1 171 ? -13.141 -4.238 -9.283 1.00 58.53 171 HIS A CA 1
ATOM 1374 C C . HIS A 1 171 ? -14.339 -5.097 -8.891 1.00 58.53 171 HIS A C 1
ATOM 1376 O O . HIS A 1 171 ? -14.624 -6.077 -9.578 1.00 58.53 171 HIS A O 1
ATOM 1382 N N . GLY A 1 172 ? -14.996 -4.798 -7.767 1.00 65.69 172 GLY A N 1
ATOM 1383 C CA . GLY A 1 172 ? -16.149 -5.573 -7.289 1.00 65.69 172 GLY A CA 1
ATOM 1384 C C . GLY A 1 172 ? -15.849 -7.045 -6.958 1.00 65.69 172 GLY A C 1
ATOM 1385 O O . GLY A 1 172 ? -16.757 -7.866 -6.861 1.00 65.69 172 GLY A O 1
ATOM 1386 N N . THR A 1 173 ? -14.580 -7.421 -6.790 1.00 77.25 173 THR A N 1
ATOM 1387 C CA . THR A 1 173 ? -14.169 -8.781 -6.403 1.00 77.25 173 THR A CA 1
ATOM 1388 C C . THR A 1 173 ? -13.121 -8.716 -5.302 1.00 77.25 173 THR A C 1
ATOM 1390 O O . THR A 1 173 ? -12.367 -7.748 -5.214 1.00 77.25 173 THR A O 1
ATOM 1393 N N . TRP A 1 174 ? -13.063 -9.738 -4.451 1.00 79.31 174 TRP A N 1
ATOM 1394 C CA . TRP A 1 174 ? -12.116 -9.818 -3.340 1.00 79.31 174 TRP A CA 1
ATOM 1395 C C . TRP A 1 174 ? -11.587 -11.244 -3.154 1.00 79.31 174 TRP A C 1
ATOM 1397 O O . TRP A 1 174 ? -12.227 -12.223 -3.543 1.00 79.31 174 TRP A O 1
ATOM 1407 N N . ALA A 1 175 ? -10.402 -11.351 -2.554 1.00 81.19 175 ALA A N 1
ATOM 1408 C CA . ALA A 1 175 ? -9.776 -12.607 -2.159 1.00 81.19 175 ALA A CA 1
ATOM 1409 C C . ALA A 1 175 ? -9.081 -12.422 -0.803 1.00 81.19 175 ALA A C 1
ATOM 1411 O O . ALA A 1 175 ? -8.444 -11.392 -0.587 1.00 81.19 175 ALA A O 1
ATOM 1412 N N . ILE A 1 176 ? -9.213 -13.397 0.101 1.00 82.94 176 ILE A N 1
ATOM 1413 C CA . ILE A 1 176 ? -8.571 -13.384 1.426 1.00 82.94 176 ILE A CA 1
ATOM 1414 C C . ILE A 1 176 ? -8.052 -14.754 1.825 1.00 82.94 176 ILE A C 1
ATOM 1416 O O . ILE A 1 176 ? -8.604 -15.770 1.411 1.00 82.94 176 ILE A O 1
ATOM 1420 N N . ASP A 1 177 ? -7.046 -14.770 2.691 1.00 83.56 177 ASP A N 1
ATOM 1421 C CA . ASP A 1 177 ? -6.673 -15.955 3.455 1.00 83.56 177 ASP A CA 1
ATOM 1422 C C . ASP A 1 177 ? -7.644 -16.176 4.628 1.00 83.56 177 ASP A C 1
ATOM 1424 O O . ASP A 1 177 ? -7.866 -15.283 5.442 1.00 83.56 177 ASP A O 1
ATOM 1428 N N . THR A 1 178 ? -8.223 -17.371 4.701 1.00 78.38 178 THR A N 1
ATOM 1429 C CA . THR A 1 178 ? -9.163 -17.794 5.746 1.00 78.38 178 THR A CA 1
ATOM 1430 C C . THR A 1 178 ? -8.514 -18.577 6.878 1.00 78.38 178 THR A C 1
ATOM 1432 O O . THR A 1 178 ? -9.180 -18.826 7.878 1.00 78.38 178 THR A O 1
ATOM 1435 N N . GLN A 1 179 ? -7.270 -19.039 6.721 1.00 78.19 179 GLN A N 1
ATOM 1436 C CA . GLN A 1 179 ? -6.618 -19.945 7.677 1.00 78.19 179 GLN A CA 1
ATOM 1437 C C . GLN A 1 179 ? -7.499 -21.158 8.061 1.00 78.19 179 GLN A C 1
ATOM 1439 O O . GLN A 1 179 ? -7.503 -21.605 9.204 1.00 78.19 179 GLN A O 1
ATOM 1444 N N . ASN A 1 180 ? -8.271 -21.688 7.099 1.00 79.56 180 ASN A N 1
ATOM 1445 C CA . ASN A 1 180 ? -9.248 -22.779 7.269 1.00 79.56 180 ASN A CA 1
ATOM 1446 C C . ASN A 1 180 ? -10.473 -22.459 8.149 1.00 79.56 180 ASN A C 1
ATOM 1448 O O . ASN A 1 180 ? -11.203 -23.376 8.525 1.00 79.56 180 ASN A O 1
ATOM 1452 N N . LYS A 1 181 ? -10.728 -21.188 8.469 1.00 82.56 181 LYS A N 1
ATOM 1453 C CA . LYS A 1 181 ? -11.913 -20.768 9.224 1.00 82.56 181 LYS A CA 1
ATOM 1454 C C . LYS A 1 181 ? -13.090 -20.485 8.293 1.00 82.56 181 LYS A C 1
ATOM 1456 O O . LYS A 1 181 ? -12.930 -19.992 7.175 1.00 82.56 181 LYS A O 1
ATOM 1461 N N . GLU A 1 182 ? -14.297 -20.752 8.781 1.00 87.31 182 GLU A N 1
ATOM 1462 C CA . GLU A 1 182 ? -15.523 -20.374 8.082 1.00 87.31 182 GLU A CA 1
ATOM 1463 C C . GLU A 1 182 ? -15.874 -18.908 8.349 1.00 87.31 182 GLU A C 1
ATOM 1465 O O . GLU A 1 182 ? -15.836 -18.433 9.483 1.00 87.31 182 GLU A O 1
ATOM 1470 N N . TYR A 1 183 ? -16.248 -18.197 7.284 1.00 86.50 183 TYR A N 1
ATOM 1471 C CA . TYR A 1 183 ? -16.631 -16.785 7.335 1.00 86.50 183 TYR A CA 1
ATOM 1472 C C . TYR A 1 183 ? -17.964 -16.554 6.641 1.00 86.50 183 TYR A C 1
ATOM 1474 O O . TYR A 1 183 ? -18.207 -17.069 5.540 1.00 86.50 183 TYR A O 1
ATOM 1482 N N . THR A 1 184 ? -18.767 -15.683 7.248 1.00 90.81 184 THR A N 1
ATOM 1483 C CA . THR A 1 184 ? -19.943 -15.065 6.631 1.00 90.81 184 THR A CA 1
ATOM 1484 C C . THR A 1 184 ? -19.572 -13.692 6.078 1.00 90.81 184 THR A C 1
ATOM 1486 O O . THR A 1 184 ? -18.847 -12.945 6.729 1.00 90.81 184 THR A O 1
ATOM 1489 N N . ALA A 1 185 ? -20.036 -13.364 4.870 1.00 88.75 185 ALA A N 1
ATOM 1490 C CA . ALA A 1 185 ? -19.746 -12.092 4.209 1.00 88.75 185 ALA A CA 1
ATOM 1491 C C . ALA A 1 185 ? -20.996 -11.205 4.167 1.00 88.75 185 ALA A C 1
ATOM 1493 O O . ALA A 1 185 ? -22.076 -11.679 3.807 1.00 88.75 185 ALA A O 1
ATOM 1494 N N . ARG A 1 186 ? -20.843 -9.913 4.470 1.00 91.94 186 ARG A N 1
ATOM 1495 C CA . ARG A 1 186 ? -21.859 -8.882 4.206 1.00 91.94 186 ARG A CA 1
ATOM 1496 C C . ARG A 1 186 ? -21.220 -7.588 3.715 1.00 91.94 186 ARG A C 1
ATOM 1498 O O . ARG A 1 186 ? -20.107 -7.254 4.116 1.00 91.94 186 ARG A O 1
ATOM 1505 N N . GLU A 1 187 ? -21.941 -6.822 2.903 1.00 91.12 187 GLU A N 1
ATOM 1506 C CA . GLU A 1 187 ? -21.537 -5.451 2.581 1.00 91.12 187 GLU A CA 1
ATOM 1507 C C . GLU A 1 187 ? -21.648 -4.591 3.851 1.00 91.12 187 GLU A C 1
ATOM 1509 O O . GLU A 1 187 ? -22.706 -4.502 4.479 1.00 91.12 187 GLU A O 1
ATOM 1514 N N . TYR A 1 188 ? -20.526 -4.012 4.276 1.00 92.38 188 TYR A N 1
ATOM 1515 C CA . TYR A 1 188 ? -20.472 -3.134 5.439 1.00 92.38 188 TYR A CA 1
ATOM 1516 C C . TYR A 1 188 ? -20.785 -1.691 5.046 1.00 92.38 188 TYR A C 1
ATOM 1518 O O . TYR A 1 188 ? -21.602 -1.061 5.712 1.00 92.38 188 TYR A O 1
ATOM 1526 N N . LEU A 1 189 ? -20.197 -1.183 3.959 1.00 90.00 189 LEU A N 1
ATOM 1527 C CA . LEU A 1 189 ? -20.545 0.111 3.359 1.00 90.00 189 LEU A CA 1
ATOM 1528 C C . LEU A 1 189 ? -20.277 0.096 1.852 1.00 90.00 189 LEU A C 1
ATOM 1530 O O . LEU A 1 189 ? -19.365 -0.602 1.408 1.00 90.00 189 LEU A O 1
ATOM 1534 N N . ASN A 1 190 ? -21.005 0.919 1.097 1.00 86.25 190 ASN A N 1
ATOM 1535 C CA . ASN A 1 190 ? -20.680 1.256 -0.293 1.00 86.25 190 ASN A CA 1
ATOM 1536 C C . ASN A 1 190 ? -20.388 2.756 -0.390 1.00 86.25 190 ASN A C 1
ATOM 1538 O O . ASN A 1 190 ? -21.180 3.554 0.104 1.00 86.25 190 ASN A O 1
ATOM 1542 N N . TYR A 1 191 ? -19.280 3.140 -1.018 1.00 76.31 191 TYR A N 1
ATOM 1543 C CA . TYR A 1 191 ? -18.868 4.535 -1.156 1.00 76.31 191 TYR A CA 1
ATOM 1544 C C . TYR A 1 191 ? -18.793 4.959 -2.626 1.00 76.31 191 TYR A C 1
ATOM 1546 O O . TYR A 1 191 ? -18.748 4.144 -3.547 1.00 76.31 191 TYR A O 1
ATOM 1554 N N . SER A 1 192 ? -18.824 6.266 -2.866 1.00 66.50 192 SER A N 1
ATOM 1555 C CA . SER A 1 192 ? -18.599 6.855 -4.189 1.00 66.50 192 SER A CA 1
ATOM 1556 C C . SER A 1 192 ? -17.771 8.121 -4.048 1.00 66.50 192 SER A C 1
ATOM 1558 O O . SER A 1 192 ? -17.924 8.860 -3.076 1.00 66.50 192 SER A O 1
ATOM 1560 N N . THR A 1 193 ? -16.893 8.372 -5.011 1.00 60.69 193 THR A N 1
ATOM 1561 C CA . THR A 1 193 ? -16.070 9.588 -5.027 1.00 60.69 193 THR A CA 1
ATOM 1562 C C . THR A 1 193 ? -16.900 10.813 -5.424 1.00 60.69 193 THR A C 1
ATOM 1564 O O . THR A 1 193 ? -17.951 10.692 -6.062 1.00 60.69 193 THR A O 1
ATOM 1567 N N . SER A 1 194 ? -16.422 12.019 -5.094 1.00 52.56 194 SER A N 1
ATOM 1568 C CA . SER A 1 194 ? -17.072 13.278 -5.497 1.00 52.56 194 SER A CA 1
ATOM 1569 C C . SER A 1 194 ? -17.275 13.368 -7.015 1.00 52.56 194 SER A C 1
ATOM 1571 O O . SER A 1 194 ? -18.339 13.788 -7.468 1.00 52.56 194 SER A O 1
ATOM 1573 N N . SER A 1 195 ? -16.300 12.896 -7.800 1.00 50.12 195 SER A N 1
ATOM 1574 C CA . SER A 1 195 ? -16.370 12.837 -9.267 1.00 50.12 195 SER A CA 1
ATOM 1575 C C . SER A 1 195 ? -17.469 11.887 -9.773 1.00 50.12 195 SER A C 1
ATOM 1577 O O . SER A 1 195 ? -18.203 12.205 -10.714 1.00 50.12 195 SER A O 1
ATOM 1579 N N . GLU A 1 196 ? -17.650 10.728 -9.130 1.00 55.91 196 GLU A N 1
ATOM 1580 C CA . GLU A 1 196 ? -18.724 9.785 -9.471 1.00 55.91 196 GLU A CA 1
ATOM 1581 C C . GLU A 1 196 ? -20.108 10.329 -9.096 1.00 55.91 196 GLU A C 1
ATOM 1583 O O . GLU A 1 196 ? -21.066 10.172 -9.860 1.00 55.91 196 GLU A O 1
ATOM 1588 N N . LEU A 1 197 ? -20.224 10.993 -7.942 1.00 55.94 197 LEU A N 1
ATOM 1589 C CA . LEU A 1 197 ? -21.467 11.618 -7.485 1.00 55.94 197 LEU A CA 1
ATOM 1590 C C . LEU A 1 197 ? -21.882 12.781 -8.392 1.00 55.94 197 LEU A C 1
ATOM 1592 O O . LEU A 1 197 ? -23.046 12.850 -8.796 1.00 55.94 197 LEU A O 1
ATOM 1596 N N . GLN A 1 198 ? -20.937 13.648 -8.770 1.00 51.72 198 GLN A N 1
ATOM 1597 C CA . GLN A 1 198 ? -21.177 14.768 -9.681 1.00 51.72 198 GLN A CA 1
ATOM 1598 C C . GLN A 1 198 ? -21.698 14.274 -11.033 1.00 51.72 198 GLN A C 1
ATOM 1600 O O . GLN A 1 198 ? -22.647 14.835 -11.574 1.00 51.72 198 GLN A O 1
ATOM 1605 N N . THR A 1 199 ? -21.175 13.164 -11.542 1.00 52.03 199 THR A N 1
ATOM 1606 C CA . THR A 1 199 ? -21.660 12.598 -12.805 1.00 52.03 199 THR A CA 1
ATOM 1607 C C . THR A 1 199 ? -22.974 11.870 -12.688 1.00 52.03 199 THR A C 1
ATOM 1609 O O . THR A 1 199 ? -23.800 11.996 -13.588 1.00 52.03 199 THR A O 1
ATOM 1612 N N . ARG A 1 200 ? -23.220 11.118 -11.611 1.00 54.97 200 ARG A N 1
ATOM 1613 C CA . ARG A 1 200 ? -24.547 10.525 -11.389 1.00 54.97 200 ARG A CA 1
ATOM 1614 C C . ARG A 1 200 ? -25.610 11.623 -11.349 1.00 54.97 200 ARG A C 1
ATOM 1616 O O . ARG A 1 200 ? -26.656 11.466 -11.974 1.00 54.97 200 ARG A O 1
ATOM 1623 N N . LEU A 1 201 ? -25.303 12.752 -10.708 1.00 49.06 201 LEU A N 1
ATOM 1624 C CA . LEU A 1 201 ? -26.157 13.935 -10.680 1.00 49.06 201 LEU A CA 1
ATOM 1625 C C . LEU A 1 201 ? -26.319 14.572 -12.073 1.00 49.06 201 LEU A C 1
ATOM 1627 O O . LEU A 1 201 ? -27.446 14.797 -12.501 1.00 49.06 201 LEU A O 1
ATOM 1631 N N . LEU A 1 202 ? -25.236 14.798 -12.822 1.00 50.56 202 LEU A N 1
ATOM 1632 C CA . LEU A 1 202 ? -25.296 15.374 -14.176 1.00 50.56 202 LEU A CA 1
ATOM 1633 C C . LEU A 1 202 ? -26.035 14.466 -15.176 1.00 50.56 202 LEU A C 1
ATOM 1635 O O . LEU A 1 202 ? -26.816 14.947 -15.994 1.00 50.56 202 LEU A O 1
ATOM 1639 N N . LYS A 1 203 ? -25.868 13.144 -15.067 1.00 51.12 203 LYS A N 1
ATOM 1640 C CA . LYS A 1 203 ? -26.571 12.143 -15.884 1.00 51.12 203 LYS A CA 1
ATOM 1641 C C . LYS A 1 203 ? -28.070 12.087 -15.567 1.00 51.12 203 LYS A C 1
ATOM 1643 O O . LYS A 1 203 ? -28.866 11.829 -16.464 1.00 51.12 203 LYS A O 1
ATOM 1648 N N . LEU A 1 204 ? -28.454 12.354 -14.316 1.00 48.53 204 LEU A N 1
ATOM 1649 C CA . LEU A 1 204 ? -29.851 12.488 -13.887 1.00 48.53 204 LEU A CA 1
ATOM 1650 C C . LEU A 1 204 ? -30.481 13.827 -14.310 1.00 48.53 204 LEU A C 1
ATOM 1652 O O . LEU A 1 204 ? -31.693 13.878 -14.503 1.00 48.53 204 LEU A O 1
ATOM 1656 N N . LEU A 1 205 ? -29.682 14.889 -14.464 1.00 49.94 205 LEU A N 1
ATOM 1657 C CA . LEU A 1 205 ? -30.155 16.228 -14.845 1.00 49.94 205 LEU A CA 1
ATOM 1658 C C . LEU A 1 205 ? -30.280 16.451 -16.365 1.00 49.94 205 LEU A C 1
ATOM 1660 O O . LEU A 1 205 ? -30.951 17.396 -16.767 1.00 49.94 205 LEU A O 1
ATOM 1664 N N . GLY A 1 206 ? -29.735 15.552 -17.190 1.00 39.31 206 GLY A N 1
ATOM 1665 C CA . GLY A 1 206 ? -30.050 15.421 -18.616 1.00 39.31 206 GLY A CA 1
ATOM 1666 C C . GLY A 1 206 ? -29.417 16.465 -19.549 1.00 39.31 206 GLY A C 1
ATOM 1667 O O . GLY A 1 206 ? -29.703 17.655 -19.471 1.00 39.31 206 GLY A O 1
ATOM 1668 N N . GLY A 1 207 ? -28.636 15.978 -20.519 1.00 35.75 207 GLY A N 1
ATOM 1669 C CA . GLY A 1 207 ? -28.224 16.727 -21.709 1.00 35.75 207 GLY A CA 1
ATOM 1670 C C . GLY A 1 207 ? -26.934 16.194 -22.328 1.00 35.75 207 GLY A C 1
ATOM 1671 O O . GLY A 1 207 ? -25.850 16.529 -21.866 1.00 35.75 207 GLY A O 1
ATOM 1672 N N . GLU A 1 208 ? -27.056 15.359 -23.364 1.00 46.03 208 GLU A N 1
ATOM 1673 C CA . GLU A 1 208 ? -25.950 15.012 -24.262 1.00 46.03 208 GLU A CA 1
ATOM 1674 C C . GLU A 1 208 ? -25.434 16.244 -25.031 1.00 46.03 208 GLU A C 1
ATOM 1676 O O . GLU A 1 208 ? -26.209 17.153 -25.338 1.00 46.03 208 GLU A O 1
ATOM 1681 N N . VAL A 1 209 ? -24.160 16.156 -25.455 1.00 42.09 209 VAL A N 1
ATOM 1682 C CA . VAL A 1 209 ? -23.427 17.076 -26.361 1.00 42.09 209 VAL A CA 1
ATOM 1683 C C . VAL A 1 209 ? -23.070 18.395 -25.641 1.00 42.09 209 VAL A C 1
ATOM 1685 O O . VAL A 1 209 ? -23.830 18.857 -24.807 1.00 42.09 209 VAL A O 1
ATOM 1688 N N . TYR A 1 210 ? -21.835 18.914 -25.654 1.00 39.44 210 TYR A N 1
ATOM 1689 C CA . TYR A 1 210 ? -21.172 19.770 -26.659 1.00 39.44 210 TYR A CA 1
ATOM 1690 C C . TYR A 1 210 ? -19.676 19.882 -26.256 1.00 39.44 210 TYR A C 1
ATOM 1692 O O . TYR A 1 210 ? -19.372 20.056 -25.080 1.00 39.44 210 TYR A O 1
ATOM 1700 N N . ALA A 1 211 ? -18.708 19.538 -27.113 1.00 34.75 211 ALA A N 1
ATOM 1701 C CA . ALA A 1 211 ? -18.065 20.380 -28.136 1.00 34.75 211 ALA A CA 1
ATOM 1702 C C . ALA A 1 211 ? -17.266 21.595 -27.596 1.00 34.75 211 ALA A C 1
ATOM 1704 O O . ALA A 1 211 ? -17.765 22.713 -27.615 1.00 34.75 211 ALA A O 1
ATOM 1705 N N . ASP A 1 212 ? -16.015 21.333 -27.177 1.00 38.91 212 ASP A N 1
ATOM 1706 C CA . ASP A 1 212 ? -14.780 22.095 -27.505 1.00 38.91 212 ASP A CA 1
ATOM 1707 C C . ASP A 1 212 ? -13.536 21.233 -27.146 1.00 38.91 212 ASP A C 1
ATOM 1709 O O . ASP A 1 212 ? -12.734 21.528 -26.258 1.00 38.91 212 ASP A O 1
ATOM 1713 N N . SER A 1 213 ? -13.469 20.015 -27.697 1.00 46.31 213 SER A N 1
ATOM 1714 C CA . SER A 1 213 ? -12.691 18.887 -27.150 1.00 46.31 213 SER A CA 1
ATOM 1715 C C . SER A 1 213 ? -11.593 18.363 -28.084 1.00 46.31 213 SER A C 1
ATOM 1717 O O . SER A 1 213 ? -11.442 17.153 -28.215 1.00 46.31 213 SER A O 1
ATOM 1719 N N . SER A 1 214 ? -10.837 19.226 -28.768 1.00 54.25 214 SER A N 1
ATOM 1720 C CA . SER A 1 214 ? -9.842 18.753 -29.750 1.00 54.25 214 SER A CA 1
ATOM 1721 C C . SER A 1 214 ? -8.417 18.561 -29.218 1.00 54.25 214 SER A C 1
ATOM 1723 O O . SER A 1 214 ? -7.600 17.991 -29.934 1.00 54.25 214 SER A O 1
ATOM 1725 N N . THR A 1 215 ? -8.092 19.002 -27.997 1.00 68.94 215 THR A N 1
ATOM 1726 C CA . THR A 1 215 ? -6.746 18.842 -27.409 1.00 68.94 215 THR A CA 1
ATOM 1727 C C . THR A 1 215 ? -6.806 18.182 -26.032 1.00 68.94 215 THR A C 1
ATOM 1729 O O . THR A 1 215 ? -7.686 18.496 -25.223 1.00 68.94 215 THR A O 1
ATOM 1732 N N . GLY A 1 216 ? -5.899 17.236 -25.774 1.00 79.12 216 GLY A N 1
ATOM 1733 C CA . GLY A 1 216 ? -5.786 16.570 -24.471 1.00 79.12 216 GLY A CA 1
ATOM 1734 C C . GLY A 1 216 ? -5.029 17.376 -23.418 1.00 79.12 216 GLY A C 1
ATOM 1735 O O . GLY A 1 216 ? -4.743 18.555 -23.623 1.00 79.12 216 GLY A O 1
ATOM 1736 N N . ALA A 1 217 ? -4.722 16.746 -22.278 1.00 88.44 217 ALA A N 1
ATOM 1737 C CA . ALA A 1 217 ? -3.974 17.377 -21.188 1.00 88.44 217 ALA A CA 1
ATOM 1738 C C . ALA A 1 217 ? -2.610 17.862 -21.686 1.00 88.44 217 ALA A C 1
ATOM 1740 O O . ALA A 1 217 ? -1.814 17.066 -22.177 1.00 88.44 217 ALA A O 1
ATOM 1741 N N . ASN A 1 218 ? -2.335 19.160 -21.551 1.00 89.75 218 ASN A N 1
ATOM 1742 C CA . ASN A 1 218 ? -1.134 19.821 -22.071 1.00 89.75 218 ASN A CA 1
ATOM 1743 C C . ASN A 1 218 ? 0.104 19.655 -21.169 1.00 89.75 218 ASN A C 1
ATOM 1745 O O . ASN A 1 218 ? 0.952 20.546 -21.097 1.00 89.75 218 ASN A O 1
ATOM 1749 N N . CYS A 1 219 ? 0.214 18.516 -20.488 1.00 91.88 219 CYS A N 1
ATOM 1750 C CA . CYS A 1 219 ? 1.385 18.147 -19.705 1.00 91.88 219 CYS A CA 1
ATOM 1751 C C . CYS A 1 219 ? 2.631 17.964 -20.586 1.00 91.88 219 CYS A C 1
ATOM 1753 O O . CYS A 1 219 ? 2.555 17.814 -21.813 1.00 91.88 219 CYS A O 1
ATOM 1755 N N . LYS A 1 220 ? 3.799 17.961 -19.953 1.00 89.44 220 LYS A N 1
ATOM 1756 C CA . LYS A 1 220 ? 5.075 17.630 -20.582 1.00 89.44 220 LYS A CA 1
ATOM 1757 C C . LYS A 1 220 ? 5.255 16.112 -20.642 1.00 89.44 220 LYS A C 1
ATOM 1759 O O . LYS A 1 220 ? 5.122 15.402 -19.660 1.00 89.44 220 LYS A O 1
ATOM 1764 N N . THR A 1 221 ? 5.573 15.617 -21.825 1.00 86.31 221 THR A N 1
ATOM 1765 C CA . THR A 1 221 ? 5.874 14.204 -22.102 1.00 86.31 221 THR A CA 1
ATOM 1766 C C . THR A 1 221 ? 7.359 14.044 -22.382 1.00 86.31 221 THR A C 1
ATOM 1768 O O . THR A 1 221 ? 8.038 15.048 -22.580 1.00 86.31 221 THR A O 1
ATOM 1771 N N . ASN A 1 222 ? 7.862 12.808 -22.454 1.00 82.00 222 ASN A N 1
ATOM 1772 C CA . ASN A 1 222 ? 9.277 12.498 -22.723 1.00 82.00 222 ASN A CA 1
ATOM 1773 C C . ASN A 1 222 ? 10.255 13.094 -21.693 1.00 82.00 222 ASN A C 1
ATOM 1775 O O . ASN A 1 222 ? 11.407 13.370 -22.025 1.00 82.00 222 ASN A O 1
ATOM 1779 N N . ILE A 1 223 ? 9.789 13.303 -20.460 1.00 84.12 223 ILE A N 1
ATOM 1780 C CA . ILE A 1 223 ? 10.649 13.645 -19.326 1.00 84.12 223 ILE A CA 1
ATOM 1781 C C . ILE A 1 223 ? 11.390 12.380 -18.906 1.00 84.12 223 ILE A C 1
ATOM 1783 O O . ILE A 1 223 ? 10.792 11.303 -18.821 1.00 84.12 223 ILE A O 1
ATOM 1787 N N . ILE A 1 224 ? 12.684 12.509 -18.648 1.00 79.06 224 ILE A N 1
ATOM 1788 C CA . ILE A 1 224 ? 13.501 11.414 -18.131 1.00 79.06 224 ILE A CA 1
ATOM 1789 C C . ILE A 1 224 ? 13.655 11.623 -16.624 1.00 79.06 224 ILE A C 1
ATOM 1791 O O . ILE A 1 224 ? 14.070 12.692 -16.187 1.00 79.06 224 ILE A O 1
ATOM 1795 N N . ILE A 1 225 ? 13.304 10.602 -15.843 1.00 77.81 225 ILE A N 1
ATOM 1796 C CA . ILE A 1 225 ? 13.551 10.552 -14.399 1.00 77.81 225 ILE A CA 1
ATOM 1797 C C . ILE A 1 225 ? 14.736 9.610 -14.186 1.00 77.81 225 ILE A C 1
ATOM 1799 O O . ILE A 1 225 ? 14.678 8.447 -14.603 1.00 77.81 225 ILE A O 1
ATOM 1803 N N . GLU A 1 226 ? 15.821 10.117 -13.606 1.00 56.66 226 GLU A N 1
ATOM 1804 C CA . GLU A 1 226 ? 17.054 9.338 -13.423 1.00 56.66 226 GLU A CA 1
ATOM 1805 C C . GLU A 1 226 ? 16.937 8.340 -12.257 1.00 56.66 226 GLU A C 1
ATOM 1807 O O . GLU A 1 226 ? 17.373 7.191 -12.392 1.00 56.66 226 GLU A O 1
ATOM 1812 N N . ASP A 1 227 ? 16.221 8.721 -11.193 1.00 60.66 227 ASP A N 1
ATOM 1813 C CA . ASP A 1 227 ? 15.929 7.882 -10.026 1.00 60.66 227 ASP A CA 1
ATOM 1814 C C . ASP A 1 227 ? 14.588 7.142 -10.147 1.00 60.66 227 ASP A C 1
ATOM 1816 O O . ASP A 1 227 ? 13.606 7.652 -10.689 1.00 60.66 227 ASP A O 1
ATOM 1820 N N . VAL A 1 228 ? 14.516 5.906 -9.636 1.00 54.69 228 VAL A N 1
ATOM 1821 C CA . VAL A 1 228 ? 13.272 5.120 -9.667 1.00 54.69 228 VAL A CA 1
ATOM 1822 C C . VAL A 1 228 ? 12.282 5.701 -8.645 1.00 54.69 228 VAL A C 1
ATOM 1824 O O . VAL A 1 228 ? 12.599 5.714 -7.456 1.00 54.69 228 VAL A O 1
ATOM 1827 N N . PRO A 1 229 ? 11.072 6.127 -9.059 1.00 58.41 229 PRO A N 1
ATOM 1828 C CA . PRO A 1 229 ? 10.051 6.638 -8.147 1.00 58.41 229 PRO A CA 1
ATOM 1829 C C . PRO A 1 229 ? 9.777 5.673 -6.992 1.00 58.41 229 PRO A C 1
ATOM 1831 O O . PRO A 1 229 ? 9.429 4.514 -7.233 1.00 58.41 229 PRO A O 1
ATOM 1834 N N . THR A 1 230 ? 9.890 6.138 -5.746 1.00 63.94 230 THR A N 1
ATOM 1835 C CA . THR A 1 230 ? 9.687 5.287 -4.566 1.00 63.94 230 THR A CA 1
ATOM 1836 C C . THR A 1 230 ? 8.207 4.948 -4.406 1.00 63.94 230 THR A C 1
ATOM 1838 O O . THR A 1 230 ? 7.867 3.764 -4.401 1.00 63.94 230 THR A O 1
ATOM 1841 N N . LYS A 1 231 ? 7.308 5.950 -4.370 1.00 75.44 231 LYS A N 1
ATOM 1842 C CA . LYS A 1 231 ? 5.835 5.808 -4.439 1.00 75.44 231 LYS A CA 1
ATOM 1843 C C . LYS A 1 231 ? 5.166 7.130 -4.896 1.00 75.44 231 LYS A C 1
ATOM 1845 O O . LYS A 1 231 ? 5.571 8.189 -4.427 1.00 75.44 231 LYS A O 1
ATOM 1850 N N . PRO A 1 232 ? 4.119 7.111 -5.749 1.00 81.62 232 PRO A N 1
ATOM 1851 C CA . PRO A 1 232 ? 3.514 5.950 -6.388 1.00 81.62 232 PRO A CA 1
ATOM 1852 C C . PRO A 1 232 ? 4.193 5.630 -7.722 1.00 81.62 232 PRO A C 1
ATOM 1854 O O . PRO A 1 232 ? 4.596 6.521 -8.464 1.00 81.62 232 PRO A O 1
ATOM 1857 N N . THR A 1 233 ? 4.275 4.346 -8.064 1.00 79.00 233 THR A N 1
ATOM 1858 C CA . THR A 1 233 ? 4.825 3.902 -9.356 1.00 79.00 233 THR A CA 1
ATOM 1859 C C . THR A 1 233 ? 3.894 4.254 -10.521 1.00 79.00 233 THR A C 1
ATOM 1861 O O . THR A 1 233 ? 2.671 4.249 -10.364 1.00 79.00 233 THR A O 1
ATOM 1864 N N . LYS A 1 234 ? 4.453 4.465 -11.722 1.00 81.00 234 LYS A N 1
ATOM 1865 C CA . LYS A 1 234 ? 3.675 4.732 -12.949 1.00 81.00 234 LYS A CA 1
ATOM 1866 C C . LYS A 1 234 ? 2.597 3.686 -13.215 1.00 81.00 234 LYS A C 1
ATOM 1868 O O . LYS A 1 234 ? 1.468 4.034 -13.553 1.00 81.00 234 LYS A O 1
ATOM 1873 N N . ALA A 1 235 ? 2.929 2.412 -13.011 1.00 71.56 235 ALA A N 1
ATOM 1874 C CA . ALA A 1 235 ? 1.986 1.309 -13.164 1.00 71.56 235 ALA A CA 1
ATOM 1875 C C . ALA A 1 235 ? 0.806 1.441 -12.190 1.00 71.56 235 ALA A C 1
ATOM 1877 O O . ALA A 1 235 ? -0.341 1.369 -12.614 1.00 71.56 235 ALA A O 1
ATOM 1878 N N . LYS A 1 236 ? 1.074 1.722 -10.905 1.00 77.38 236 LYS A N 1
ATOM 1879 C CA . LYS A 1 236 ? 0.022 1.910 -9.894 1.00 77.38 236 LYS A CA 1
ATOM 1880 C C . LYS A 1 236 ? -0.856 3.133 -10.198 1.00 77.38 236 LYS A C 1
ATOM 1882 O O . LYS A 1 236 ? -2.070 3.053 -10.043 1.00 77.38 236 LYS A O 1
ATOM 1887 N N . VAL A 1 237 ? -0.267 4.234 -10.669 1.00 83.00 237 VAL A N 1
ATOM 1888 C CA . VAL A 1 237 ? -1.015 5.430 -11.101 1.00 83.00 237 VAL A CA 1
ATOM 1889 C C . VAL A 1 237 ? -1.907 5.141 -12.301 1.00 83.00 237 VAL A C 1
ATOM 1891 O O . VAL A 1 237 ? -3.092 5.460 -12.279 1.00 83.00 237 VAL A O 1
ATOM 1894 N N . THR A 1 238 ? -1.362 4.488 -13.323 1.00 82.31 238 THR A N 1
ATOM 1895 C CA . THR A 1 238 ? -2.103 4.126 -14.538 1.00 82.31 238 THR A CA 1
ATOM 1896 C C . THR A 1 238 ? -3.265 3.187 -14.231 1.00 82.31 238 THR A C 1
ATOM 1898 O O . THR A 1 238 ? -4.365 3.369 -14.745 1.00 82.31 238 THR A O 1
ATOM 1901 N N . ASP A 1 239 ? -3.031 2.214 -13.356 1.00 74.19 239 ASP A N 1
ATOM 1902 C CA . ASP A 1 239 ? -4.015 1.244 -12.893 1.00 74.19 239 ASP A CA 1
ATOM 1903 C C . ASP A 1 239 ? -5.194 1.901 -12.156 1.00 74.19 239 ASP A C 1
ATOM 1905 O O . ASP A 1 239 ? -6.354 1.621 -12.464 1.00 74.19 239 ASP A O 1
ATOM 1909 N N . ILE A 1 240 ? -4.897 2.804 -11.217 1.00 76.38 240 ILE A N 1
ATOM 1910 C CA . ILE A 1 240 ? -5.916 3.508 -10.432 1.00 76.38 240 ILE A CA 1
ATOM 1911 C C . ILE A 1 240 ? -6.681 4.509 -11.306 1.00 76.38 240 ILE A C 1
ATOM 1913 O O . ILE A 1 240 ? -7.910 4.473 -11.327 1.00 76.38 240 ILE A O 1
ATOM 1917 N N . ILE A 1 241 ? -5.990 5.361 -12.072 1.00 84.00 241 ILE A N 1
ATOM 1918 C CA . ILE A 1 241 ? -6.642 6.364 -12.932 1.00 84.00 241 ILE A CA 1
ATOM 1919 C C . ILE A 1 241 ? -7.473 5.697 -14.034 1.00 84.00 241 ILE A C 1
ATOM 1921 O O . ILE A 1 241 ? -8.607 6.109 -14.279 1.00 84.00 241 ILE A O 1
ATOM 1925 N N . GLY A 1 242 ? -6.965 4.626 -14.651 1.00 79.88 242 GLY A N 1
ATOM 1926 C CA . GLY A 1 242 ? -7.669 3.895 -15.708 1.00 79.88 242 GLY A CA 1
ATOM 1927 C C . GLY A 1 242 ? -8.974 3.233 -15.253 1.00 79.88 242 GLY A C 1
ATOM 1928 O O . GLY A 1 242 ? -9.773 2.804 -16.081 1.00 79.88 242 GLY A O 1
ATOM 1929 N N . ARG A 1 243 ? -9.215 3.145 -13.942 1.00 71.69 243 ARG A N 1
ATOM 1930 C CA . ARG A 1 243 ? -10.445 2.590 -13.355 1.00 71.69 243 ARG A CA 1
ATOM 1931 C C . ARG A 1 243 ? -11.223 3.613 -12.533 1.00 71.69 243 ARG A C 1
ATOM 1933 O O . ARG A 1 243 ? -12.288 3.291 -12.014 1.00 71.69 243 ARG A O 1
ATOM 1940 N N . TRP A 1 244 ? -10.715 4.841 -12.449 1.00 79.62 244 TRP A N 1
ATOM 1941 C CA . TRP A 1 244 ? -11.273 5.910 -11.630 1.00 79.62 244 TRP A CA 1
ATOM 1942 C C . TRP A 1 244 ? -12.658 6.343 -12.092 1.00 79.62 244 TRP A C 1
ATOM 1944 O O . TRP A 1 244 ? -13.570 6.548 -11.299 1.00 79.62 244 TRP A O 1
ATOM 1954 N N . VAL A 1 245 ? -12.813 6.471 -13.409 1.00 74.00 245 VAL A N 1
ATOM 1955 C CA . VAL A 1 245 ? -14.058 6.884 -14.047 1.00 74.00 245 VAL A CA 1
ATOM 1956 C C . VAL A 1 245 ? -14.609 5.698 -14.821 1.00 74.00 245 VAL A C 1
ATOM 1958 O O . VAL A 1 245 ? -14.293 5.502 -15.993 1.00 74.00 245 VAL A O 1
ATOM 1961 N N . SER A 1 246 ? -15.446 4.897 -14.164 1.00 67.00 246 SER A N 1
ATOM 1962 C CA . SER A 1 246 ? -15.952 3.626 -14.710 1.00 67.00 246 SER A CA 1
ATOM 1963 C C . SER A 1 246 ? -16.635 3.746 -16.080 1.00 67.00 246 SER A C 1
ATOM 1965 O O . SER A 1 246 ? -16.544 2.830 -16.894 1.00 67.00 246 SER A O 1
ATOM 1967 N N . SER A 1 247 ? -17.287 4.874 -16.379 1.00 70.88 247 SER A N 1
ATOM 1968 C CA . SER A 1 247 ? -17.915 5.120 -17.686 1.00 70.88 247 SER A CA 1
ATOM 1969 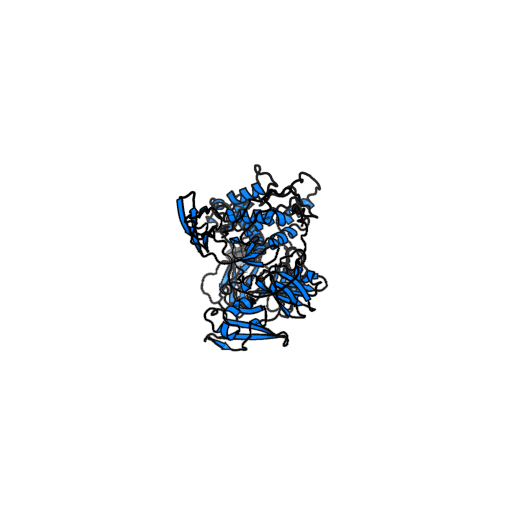C C . SER A 1 247 ? -16.962 5.655 -18.761 1.00 70.88 247 SER A C 1
ATOM 1971 O O . SER A 1 247 ? -17.363 5.755 -19.917 1.00 70.88 247 SER A O 1
ATOM 1973 N N . CYS A 1 248 ? -15.739 6.045 -18.399 1.00 72.19 248 CYS A N 1
ATOM 1974 C CA . CYS A 1 248 ? -14.742 6.596 -19.316 1.00 72.19 248 CYS A CA 1
ATOM 1975 C C . CYS A 1 248 ? -13.306 6.203 -18.901 1.00 72.19 248 CYS A C 1
ATOM 1977 O O . CYS A 1 248 ? -12.473 7.078 -18.645 1.00 72.19 248 CYS A O 1
ATOM 1979 N N . PRO A 1 249 ? -13.003 4.894 -18.814 1.00 74.88 249 PRO A N 1
ATOM 1980 C CA . PRO A 1 249 ? -11.763 4.388 -18.219 1.00 74.88 249 PRO A CA 1
ATOM 1981 C C . PRO A 1 249 ? -10.504 4.801 -18.995 1.00 74.88 249 PRO A C 1
ATOM 1983 O O . PRO A 1 249 ? -9.458 5.045 -18.404 1.00 74.88 249 PRO A O 1
ATOM 1986 N N . SER A 1 250 ? -10.598 4.939 -20.321 1.00 81.06 250 SER A N 1
ATOM 1987 C CA . SER A 1 250 ? -9.463 5.324 -21.173 1.00 81.06 250 SER A CA 1
ATOM 1988 C C . SER A 1 250 ? -9.274 6.835 -21.333 1.00 81.06 250 SER A C 1
ATOM 1990 O O . SER A 1 250 ? -8.361 7.251 -22.038 1.00 81.06 250 SER A O 1
ATOM 1992 N N . GLY A 1 251 ? -10.125 7.658 -20.711 1.00 84.75 251 GLY A N 1
ATOM 1993 C CA . GLY A 1 251 ? -10.114 9.107 -20.916 1.00 84.75 251 GLY A CA 1
ATOM 1994 C C . GLY A 1 251 ? -9.074 9.878 -20.094 1.00 84.75 251 GLY A C 1
ATOM 1995 O O . GLY A 1 251 ? -8.787 11.027 -20.424 1.00 84.75 251 GLY A O 1
ATOM 1996 N N . GLY A 1 252 ? -8.511 9.275 -19.039 1.00 88.88 252 GLY A N 1
ATOM 1997 C CA . GLY A 1 252 ? -7.454 9.885 -18.222 1.00 88.88 252 GLY A CA 1
ATOM 1998 C C . GLY A 1 252 ? -6.074 9.847 -18.892 1.00 88.88 252 GLY A C 1
ATOM 1999 O O . GLY A 1 252 ? -5.838 9.046 -19.794 1.00 88.88 252 GLY A O 1
ATOM 2000 N N . TYR A 1 253 ? -5.149 10.691 -18.430 1.00 91.69 253 TYR A N 1
ATOM 2001 C CA . TYR A 1 253 ? -3.814 10.904 -19.022 1.00 91.69 253 TYR A CA 1
ATOM 2002 C C . TYR A 1 253 ? -2.669 10.375 -18.148 1.00 91.69 253 TYR A C 1
ATOM 2004 O O . TYR A 1 253 ? -1.562 10.913 -18.136 1.00 91.69 253 TYR A O 1
ATOM 2012 N N . ALA A 1 254 ? -2.929 9.329 -17.362 1.00 90.88 254 ALA A N 1
ATOM 2013 C CA . ALA A 1 254 ? -1.945 8.763 -16.442 1.00 90.88 254 ALA A CA 1
ATOM 2014 C C . ALA A 1 254 ? -0.671 8.273 -17.142 1.00 90.88 254 ALA A C 1
ATOM 2016 O O . ALA A 1 254 ? 0.415 8.429 -16.600 1.00 90.88 254 ALA A O 1
ATOM 2017 N N . ASN A 1 255 ? -0.779 7.698 -18.342 1.00 85.12 255 ASN A N 1
ATOM 2018 C CA . ASN A 1 255 ? 0.391 7.197 -19.065 1.00 85.12 255 ASN A CA 1
ATOM 2019 C C . ASN A 1 255 ? 1.253 8.332 -19.623 1.00 85.12 255 ASN A C 1
ATOM 2021 O O . ASN A 1 255 ? 2.477 8.222 -19.643 1.00 85.12 255 ASN A O 1
ATOM 2025 N N . GLU A 1 256 ? 0.612 9.394 -20.099 1.00 87.19 256 GLU A N 1
ATOM 2026 C CA . GLU A 1 256 ? 1.246 10.511 -20.785 1.00 87.19 256 GLU A CA 1
ATOM 2027 C C . GLU A 1 256 ? 1.831 11.525 -19.796 1.00 87.19 256 GLU A C 1
ATOM 2029 O O . GLU A 1 256 ? 2.934 12.017 -20.012 1.00 87.19 256 GLU A O 1
ATOM 2034 N N . CYS A 1 257 ? 1.109 11.822 -18.712 1.00 93.31 257 CYS A N 1
ATOM 2035 C CA . CYS A 1 257 ? 1.431 12.923 -17.802 1.00 93.31 257 CYS A CA 1
ATOM 2036 C C . CYS A 1 257 ? 2.081 12.492 -16.482 1.00 93.31 257 CYS A C 1
ATOM 2038 O O . CYS A 1 257 ? 2.390 13.359 -15.664 1.00 93.31 257 CYS A O 1
ATOM 2040 N N . TYR A 1 258 ? 2.286 11.191 -16.243 1.00 93.38 258 TYR A N 1
ATOM 2041 C CA . TYR A 1 258 ? 2.850 10.700 -14.979 1.00 93.38 258 TYR A CA 1
ATOM 2042 C C . TYR A 1 258 ? 4.169 11.386 -14.622 1.00 93.38 258 TYR A C 1
ATOM 2044 O O . TYR A 1 258 ? 4.305 11.901 -13.513 1.00 93.38 258 TYR A O 1
ATOM 2052 N N . GLU A 1 259 ? 5.122 11.412 -15.555 1.00 90.50 259 GLU A N 1
ATOM 2053 C CA . GLU A 1 259 ? 6.446 11.965 -15.294 1.00 90.50 259 GLU A CA 1
ATOM 2054 C C . GLU A 1 259 ? 6.383 13.465 -14.973 1.00 90.50 259 GLU A C 1
ATOM 2056 O O . GLU A 1 259 ? 7.071 13.912 -14.064 1.00 90.50 259 GLU A O 1
ATOM 2061 N N . ASP A 1 260 ? 5.507 14.231 -15.632 1.00 94.38 260 ASP A N 1
ATOM 2062 C CA . ASP A 1 260 ? 5.347 15.671 -15.374 1.00 94.38 260 ASP A CA 1
ATOM 2063 C C . ASP A 1 260 ? 4.773 15.939 -13.983 1.00 94.38 260 ASP A C 1
ATOM 2065 O O . ASP A 1 260 ? 5.313 16.743 -13.226 1.00 94.38 260 ASP A O 1
ATOM 2069 N N . VAL A 1 261 ? 3.707 15.220 -13.606 1.00 94.75 261 VAL A N 1
ATOM 2070 C CA . VAL A 1 261 ? 3.110 15.338 -12.266 1.00 94.75 261 VAL A CA 1
ATOM 2071 C C . VAL A 1 261 ? 4.147 15.006 -11.198 1.00 94.75 261 VAL A C 1
ATOM 2073 O O . VAL A 1 261 ? 4.312 15.753 -10.233 1.00 94.75 261 VAL A O 1
ATOM 2076 N N . TYR A 1 262 ? 4.861 13.896 -11.385 1.00 92.50 262 TYR A N 1
ATOM 2077 C CA . TYR A 1 262 ? 5.850 13.426 -10.428 1.00 92.50 262 TYR A CA 1
ATOM 2078 C C . TYR A 1 262 ? 6.999 14.431 -10.277 1.00 92.50 262 TYR A C 1
ATOM 2080 O O . TYR A 1 262 ? 7.324 14.852 -9.166 1.00 92.50 262 TYR A O 1
ATOM 2088 N N . CYS A 1 263 ? 7.577 14.863 -11.397 1.00 90.56 263 CYS A N 1
ATOM 2089 C CA . CYS A 1 263 ? 8.714 15.771 -11.414 1.00 90.56 263 CYS A CA 1
ATOM 2090 C C . CYS A 1 263 ? 8.387 17.151 -10.859 1.00 90.56 263 CYS A C 1
ATOM 2092 O O . CYS A 1 263 ? 9.199 17.724 -10.134 1.00 90.56 263 CYS A O 1
ATOM 2094 N N . ARG A 1 264 ? 7.197 17.687 -11.146 1.00 93.06 264 ARG A N 1
ATOM 2095 C CA . ARG A 1 264 ? 6.787 18.971 -10.571 1.00 93.06 264 ARG A CA 1
ATOM 2096 C C . ARG A 1 264 ? 6.496 18.874 -9.080 1.00 93.06 264 ARG A C 1
ATOM 2098 O O . ARG A 1 264 ? 6.816 19.814 -8.360 1.00 93.06 264 ARG A O 1
ATOM 2105 N N . ALA A 1 265 ? 5.936 17.765 -8.593 1.00 92.56 265 ALA A N 1
ATOM 2106 C CA . ALA A 1 265 ? 5.803 17.555 -7.152 1.00 92.56 265 ALA A CA 1
ATOM 2107 C C . ALA A 1 265 ? 7.181 17.575 -6.474 1.00 92.56 265 ALA A C 1
ATOM 2109 O O . ALA A 1 265 ? 7.404 18.358 -5.549 1.00 92.56 265 ALA A O 1
ATOM 2110 N N . ALA A 1 266 ? 8.115 16.773 -6.996 1.00 88.12 266 ALA A N 1
ATOM 2111 C CA . ALA A 1 266 ? 9.469 16.660 -6.467 1.00 88.12 266 ALA A CA 1
ATOM 2112 C C . ALA A 1 266 ? 10.202 18.010 -6.465 1.00 88.12 266 ALA A C 1
ATOM 2114 O O . ALA A 1 266 ? 10.709 18.428 -5.426 1.00 88.12 266 ALA A O 1
ATOM 2115 N N . SER A 1 267 ? 10.163 18.756 -7.575 1.00 89.00 267 SER A N 1
ATOM 2116 C CA . SER A 1 267 ? 10.839 20.057 -7.684 1.00 89.00 267 SER A CA 1
ATOM 2117 C C . SER A 1 267 ? 10.294 21.123 -6.726 1.00 89.00 267 SER A C 1
ATOM 2119 O O . SER A 1 267 ? 10.977 22.107 -6.454 1.00 89.00 267 SER A O 1
ATOM 2121 N N . HIS A 1 268 ? 9.067 20.953 -6.226 1.00 91.62 268 HIS A N 1
ATOM 2122 C CA . HIS A 1 268 ? 8.445 21.847 -5.245 1.00 91.62 268 HIS A CA 1
ATOM 2123 C C . HIS A 1 268 ? 8.548 21.315 -3.807 1.00 91.62 268 HIS A C 1
ATOM 2125 O O . HIS A 1 268 ? 7.963 21.901 -2.894 1.00 91.62 268 HIS A O 1
ATOM 2131 N N . GLY A 1 269 ? 9.270 20.209 -3.585 1.00 89.75 269 GLY A N 1
ATOM 2132 C CA . GLY A 1 269 ? 9.371 19.555 -2.279 1.00 89.75 269 GLY A CA 1
ATOM 2133 C C . GLY A 1 269 ? 8.027 19.027 -1.771 1.00 89.75 269 GLY A C 1
ATOM 2134 O O . GLY A 1 269 ? 7.804 18.971 -0.563 1.00 89.75 269 GLY A O 1
ATOM 2135 N N . VAL A 1 270 ? 7.107 18.693 -2.680 1.00 92.19 270 VAL A N 1
ATOM 2136 C CA . VAL A 1 270 ? 5.757 18.188 -2.395 1.00 92.19 270 VAL A CA 1
ATOM 2137 C C . VAL A 1 270 ? 5.747 16.673 -2.555 1.00 92.19 270 VAL A C 1
ATOM 2139 O O . VAL A 1 270 ? 6.387 16.135 -3.454 1.00 92.19 270 VAL A O 1
ATOM 2142 N N . ASN A 1 271 ? 4.993 15.973 -1.708 1.00 92.44 271 ASN A N 1
ATOM 2143 C CA . ASN A 1 271 ? 4.820 14.526 -1.815 1.00 92.44 271 ASN A CA 1
ATOM 2144 C C . ASN A 1 271 ? 4.070 14.151 -3.124 1.00 92.44 271 ASN A C 1
ATOM 2146 O O . ASN A 1 271 ? 2.894 14.509 -3.266 1.00 92.44 271 ASN A O 1
ATOM 2150 N N . PRO A 1 272 ? 4.686 13.399 -4.065 1.00 92.56 272 PRO A N 1
ATOM 2151 C CA . PRO A 1 272 ? 4.056 13.032 -5.330 1.00 92.56 272 PRO A CA 1
ATOM 2152 C C . PRO A 1 272 ? 2.775 12.228 -5.132 1.00 92.56 272 PRO A C 1
ATOM 2154 O O . PRO A 1 272 ? 1.789 12.478 -5.820 1.00 92.56 272 PRO A O 1
ATOM 2157 N N . ALA A 1 273 ? 2.734 11.306 -4.164 1.00 93.06 273 ALA A N 1
ATOM 2158 C CA . ALA A 1 273 ? 1.539 10.511 -3.894 1.00 93.06 273 ALA A CA 1
ATOM 2159 C C . ALA A 1 273 ? 0.356 11.371 -3.442 1.00 93.06 273 ALA A C 1
ATOM 2161 O O . ALA A 1 273 ? -0.781 11.106 -3.839 1.00 93.06 273 ALA A O 1
ATOM 2162 N N . PHE A 1 274 ? 0.606 12.433 -2.671 1.00 95.25 274 PHE A N 1
ATOM 2163 C CA . PHE A 1 274 ? -0.435 13.403 -2.341 1.00 95.25 274 PHE A CA 1
ATOM 2164 C C . PHE A 1 274 ? -0.946 14.115 -3.600 1.00 95.25 274 PHE A C 1
ATOM 2166 O O . PHE A 1 274 ? -2.156 14.179 -3.819 1.00 95.25 274 PHE A O 1
ATOM 2173 N N . LEU A 1 275 ? -0.041 14.570 -4.472 1.00 95.44 275 LEU A N 1
ATOM 2174 C CA . LEU A 1 275 ? -0.426 15.244 -5.712 1.00 95.44 275 LEU A CA 1
ATOM 2175 C C . LEU A 1 275 ? -1.225 14.325 -6.655 1.00 95.44 275 LEU A C 1
ATOM 2177 O O . LEU A 1 275 ? -2.250 14.747 -7.188 1.00 95.44 275 LEU A O 1
ATOM 2181 N N . PHE A 1 276 ? -0.833 13.053 -6.801 1.00 95.44 276 PHE A N 1
ATOM 2182 C CA . PHE A 1 276 ? -1.605 12.052 -7.553 1.00 95.44 276 PHE A CA 1
ATOM 2183 C C . PHE A 1 276 ? -2.976 11.779 -6.932 1.00 95.44 276 PHE A C 1
ATOM 2185 O O . PHE A 1 276 ? -3.946 11.567 -7.664 1.00 95.44 276 PHE A O 1
ATOM 2192 N N . SER A 1 277 ? -3.082 11.809 -5.602 1.00 94.00 277 SER A N 1
ATOM 2193 C CA . SER A 1 277 ? -4.359 11.632 -4.900 1.00 94.00 277 SER A CA 1
ATOM 2194 C C . SER A 1 277 ? -5.334 12.758 -5.229 1.00 94.00 277 SER A C 1
ATOM 2196 O O . SER A 1 277 ? -6.482 12.487 -5.577 1.00 94.00 277 SER A O 1
ATOM 2198 N N . ILE A 1 278 ? -4.854 14.006 -5.215 1.00 94.62 278 ILE A N 1
ATOM 2199 C CA . ILE A 1 278 ? -5.628 15.180 -5.637 1.00 94.62 278 ILE A CA 1
ATOM 2200 C C . ILE A 1 278 ? -5.986 15.087 -7.122 1.00 94.62 278 ILE A C 1
ATOM 2202 O O . ILE A 1 278 ? -7.149 15.226 -7.484 1.00 94.62 278 ILE A O 1
ATOM 2206 N N . TRP A 1 279 ? -5.019 14.791 -7.992 1.00 94.12 279 TRP A N 1
ATOM 2207 C CA . TRP A 1 279 ? -5.260 14.707 -9.434 1.00 94.12 279 TRP A CA 1
ATOM 2208 C C . TRP A 1 279 ? -6.337 13.677 -9.791 1.00 94.12 279 TRP A C 1
ATOM 2210 O O . TRP A 1 279 ? -7.235 13.952 -10.593 1.00 94.12 279 TRP A O 1
ATOM 2220 N N . SER A 1 280 ? -6.273 12.507 -9.151 1.00 89.81 280 SER A N 1
ATOM 2221 C CA . SER A 1 280 ? -7.263 11.443 -9.312 1.00 89.81 280 SER A CA 1
ATOM 2222 C C . SER A 1 280 ? -8.627 11.918 -8.829 1.00 89.81 280 SER A C 1
ATOM 2224 O O . SER A 1 280 ? -9.578 11.906 -9.604 1.00 89.81 280 SER A O 1
ATOM 2226 N N . ASN A 1 281 ? -8.713 12.413 -7.590 1.00 87.50 281 ASN A N 1
ATOM 2227 C CA . ASN A 1 281 ? -9.978 12.821 -6.984 1.00 87.50 281 ASN A CA 1
ATOM 2228 C C . ASN A 1 281 ? -10.692 13.929 -7.765 1.00 87.50 281 ASN A C 1
ATOM 2230 O O . ASN A 1 281 ? -11.883 13.810 -8.045 1.00 87.50 281 ASN A O 1
ATOM 2234 N N . GLU A 1 282 ? -9.953 14.975 -8.129 1.00 87.31 282 GLU A N 1
ATOM 2235 C CA . GLU A 1 282 ? -10.527 16.196 -8.694 1.00 87.31 282 GLU A CA 1
ATOM 2236 C C . GLU A 1 282 ? -10.843 16.065 -10.184 1.00 87.31 282 GLU A C 1
ATOM 2238 O O . GLU A 1 282 ? -11.821 16.628 -10.668 1.00 87.31 282 GLU A O 1
ATOM 2243 N N . SER A 1 283 ? -10.037 15.300 -10.927 1.00 86.62 283 SER A N 1
ATOM 2244 C CA . SER A 1 283 ? -10.095 15.318 -12.395 1.00 86.62 283 SER A CA 1
ATOM 2245 C C . SER A 1 283 ? -10.151 13.941 -13.054 1.00 86.62 283 SER A C 1
ATOM 2247 O O . SER A 1 283 ? -10.243 13.853 -14.279 1.00 86.62 283 SER A O 1
ATOM 2249 N N . GLY A 1 284 ? -10.063 12.854 -12.280 1.00 85.25 284 GLY A N 1
ATOM 2250 C CA . GLY A 1 284 ? -9.924 11.504 -12.827 1.00 85.25 284 GLY A CA 1
ATOM 2251 C C . GLY A 1 284 ? -8.685 11.353 -13.711 1.00 85.25 284 GLY A C 1
ATOM 2252 O O . GLY A 1 284 ? -8.730 10.635 -14.707 1.00 85.25 284 GLY A O 1
ATOM 2253 N N . GLY A 1 285 ? -7.609 12.080 -13.393 1.00 90.75 285 GLY A N 1
ATOM 2254 C CA . GLY A 1 285 ? -6.413 12.138 -14.225 1.00 90.75 285 GLY A CA 1
ATOM 2255 C C . GLY A 1 285 ? -6.597 12.981 -15.487 1.00 90.75 285 GLY A C 1
ATOM 2256 O O . GLY A 1 285 ? -6.247 12.527 -16.575 1.00 90.75 285 GLY A O 1
ATOM 2257 N N . SER A 1 286 ? -7.183 14.175 -15.362 1.00 90.81 286 SER A N 1
ATOM 2258 C CA . SER A 1 286 ? -7.494 15.068 -16.488 1.00 90.81 286 SER A CA 1
ATOM 2259 C C . SER A 1 286 ? -8.444 14.448 -17.516 1.00 90.81 286 SER A C 1
ATOM 2261 O O . SER A 1 286 ? -8.244 14.590 -18.720 1.00 90.81 286 SER A O 1
ATOM 2263 N N . ASN A 1 287 ? -9.482 13.736 -17.069 1.00 87.50 287 ASN A N 1
ATOM 2264 C CA . ASN A 1 287 ? -10.384 12.979 -17.940 1.00 87.50 287 ASN A CA 1
ATOM 2265 C C . ASN A 1 287 ? -11.349 13.880 -18.737 1.00 87.50 287 ASN A C 1
ATOM 2267 O O . ASN A 1 287 ? -12.557 13.923 -18.511 1.00 87.50 287 ASN A O 1
ATOM 2271 N N . TYR A 1 288 ? -10.811 14.605 -19.712 1.00 85.31 288 TYR A N 1
ATOM 2272 C CA . TYR A 1 288 ? -11.551 15.543 -20.557 1.00 85.31 288 TYR A CA 1
ATOM 2273 C C . TYR A 1 288 ? -12.551 14.868 -21.506 1.00 85.31 288 TYR A C 1
ATOM 2275 O O . TYR A 1 288 ? -13.388 15.544 -22.104 1.00 85.31 288 TYR A O 1
ATOM 2283 N N . ALA A 1 289 ? -12.452 13.548 -21.683 1.00 82.81 289 ALA A N 1
ATOM 2284 C CA . ALA A 1 289 ? -13.433 12.756 -22.421 1.00 82.81 289 ALA A CA 1
ATOM 2285 C C . ALA A 1 289 ? -14.707 12.503 -21.619 1.00 82.81 289 ALA A C 1
ATOM 2287 O O . ALA A 1 289 ? -15.784 12.358 -22.192 1.00 82.81 289 ALA A O 1
ATOM 2288 N N . TYR A 1 290 ? -14.583 12.474 -20.297 1.00 78.62 290 TYR A N 1
ATOM 2289 C CA . TYR A 1 290 ? -15.695 12.244 -19.398 1.00 78.62 290 TYR A CA 1
ATOM 2290 C C . TYR A 1 290 ? -16.550 13.488 -19.162 1.00 78.62 290 TYR A C 1
ATOM 2292 O O . TYR A 1 290 ? -17.775 13.388 -19.133 1.00 78.62 290 TYR A O 1
ATOM 2300 N N . SER A 1 291 ? -15.921 14.654 -18.985 1.00 74.31 291 SER A N 1
ATOM 2301 C CA . SER A 1 291 ? -16.634 15.910 -18.745 1.00 74.31 291 SER A CA 1
ATOM 2302 C C . SER A 1 291 ? -15.896 17.111 -19.354 1.00 74.31 291 SER A C 1
ATOM 2304 O O . SER A 1 291 ? -14.676 17.223 -19.217 1.00 74.31 291 SER A O 1
ATOM 2306 N N . PRO A 1 292 ? -16.614 18.053 -19.999 1.00 67.69 292 PRO A N 1
ATOM 2307 C CA . PRO A 1 292 ? -16.022 19.283 -20.527 1.00 67.69 292 PRO A CA 1
ATOM 2308 C C . PRO A 1 292 ? -15.669 20.303 -19.431 1.00 67.69 292 PRO A C 1
ATOM 2310 O O . PRO A 1 292 ? -14.924 21.240 -19.700 1.00 67.69 292 PRO A O 1
ATOM 2313 N N . ALA A 1 293 ? -16.178 20.126 -18.208 1.00 71.00 293 ALA A N 1
ATOM 2314 C CA . ALA A 1 293 ? -15.949 21.017 -17.069 1.00 71.00 293 ALA A CA 1
ATOM 2315 C C . ALA A 1 293 ? -14.868 20.494 -16.106 1.00 71.00 293 ALA A C 1
ATOM 2317 O O . ALA A 1 293 ? -14.856 20.865 -14.938 1.00 71.00 293 ALA A O 1
ATOM 2318 N N . VAL A 1 294 ? -13.997 19.588 -16.564 1.00 77.12 294 VAL A N 1
ATOM 2319 C CA . VAL A 1 294 ? -12.903 19.080 -15.730 1.00 77.12 294 VAL A CA 1
ATOM 2320 C C . VAL A 1 294 ? -11.928 20.210 -15.410 1.00 77.12 294 VAL A C 1
ATOM 2322 O O . VAL A 1 294 ? -11.338 20.822 -16.306 1.00 77.12 294 VAL A O 1
ATOM 2325 N N . GLU A 1 295 ? -11.759 20.442 -14.116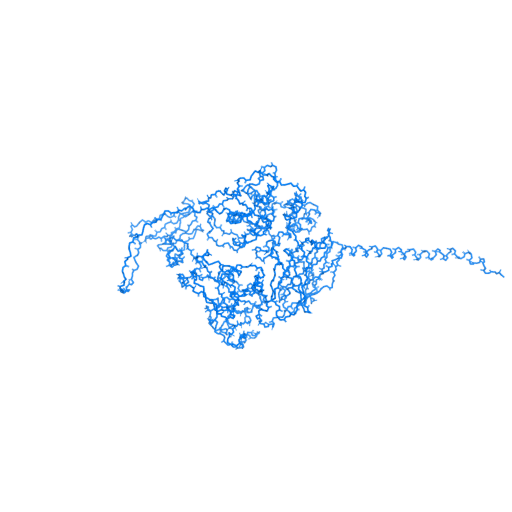 1.00 84.12 295 GLU A N 1
ATOM 2326 C CA . GLU A 1 295 ? -10.744 21.314 -13.539 1.00 84.12 295 GLU A CA 1
ATOM 2327 C C . GLU A 1 295 ? -9.640 20.426 -12.970 1.00 84.12 295 GLU A C 1
ATOM 2329 O O . GLU A 1 295 ? -9.870 19.517 -12.170 1.00 84.12 295 GLU A O 1
ATOM 2334 N N . ASP A 1 296 ? -8.424 20.643 -13.450 1.00 86.56 296 ASP A N 1
ATOM 2335 C CA . ASP A 1 296 ? -7.277 19.840 -13.067 1.00 86.56 296 ASP A CA 1
ATOM 2336 C C . ASP A 1 296 ? -6.847 20.240 -11.657 1.00 86.56 296 ASP A C 1
ATOM 2338 O O . ASP A 1 296 ? -6.740 21.423 -11.335 1.00 86.56 296 ASP A O 1
ATOM 2342 N N . PHE A 1 297 ? -6.609 19.243 -10.802 1.00 90.00 297 PHE A N 1
ATOM 2343 C CA . PHE A 1 297 ? -6.237 19.451 -9.397 1.00 90.00 297 PHE A CA 1
ATOM 2344 C C . PHE A 1 297 ? -7.233 20.320 -8.604 1.00 90.00 297 PHE A C 1
ATOM 2346 O O . PHE A 1 297 ? -6.853 20.893 -7.586 1.00 90.00 297 PHE A O 1
ATOM 2353 N N . GLY A 1 298 ? -8.487 20.428 -9.066 1.00 85.75 298 GLY A N 1
ATOM 2354 C CA . GLY A 1 298 ? -9.562 21.172 -8.399 1.00 85.75 298 GLY A CA 1
ATOM 2355 C C . GLY A 1 298 ? -9.384 22.693 -8.430 1.00 85.75 298 GLY A C 1
ATOM 2356 O O . GLY A 1 298 ? -9.920 23.399 -7.575 1.00 85.75 298 GLY A O 1
ATOM 2357 N N . ILE A 1 299 ? -8.594 23.223 -9.373 1.00 87.75 299 ILE A N 1
ATOM 2358 C CA . ILE A 1 299 ? -8.338 24.663 -9.477 1.00 87.75 299 ILE A CA 1
ATOM 2359 C C . ILE A 1 299 ? -9.489 25.370 -10.197 1.00 87.75 299 ILE A C 1
ATOM 2361 O O . ILE A 1 299 ? -9.504 25.508 -11.418 1.00 87.75 299 ILE A O 1
ATOM 2365 N N . HIS A 1 300 ? -10.418 25.902 -9.405 1.00 82.75 300 HIS A N 1
ATOM 2366 C CA . HIS A 1 300 ? -11.503 26.749 -9.890 1.00 82.75 300 HIS A CA 1
ATOM 2367 C C . HIS A 1 300 ? -11.096 28.231 -9.904 1.00 82.75 300 HIS A C 1
ATOM 2369 O O . HIS A 1 300 ? -10.862 28.834 -8.852 1.00 82.75 300 HIS A O 1
ATOM 2375 N N . SER A 1 301 ? -11.031 28.859 -11.082 1.00 76.00 301 SER A N 1
ATOM 2376 C CA . SER A 1 301 ? -10.754 30.296 -11.207 1.00 76.00 301 SER A CA 1
ATOM 2377 C C . SER A 1 301 ? -11.356 30.890 -12.479 1.00 76.00 301 SER A C 1
ATOM 2379 O O . SER A 1 301 ? -11.305 30.290 -13.545 1.00 76.00 301 SER A O 1
ATOM 2381 N N . SER A 1 302 ? -11.861 32.123 -12.396 1.00 73.38 302 SER A N 1
ATOM 2382 C CA . SER A 1 302 ? -12.323 32.881 -13.567 1.00 73.38 302 SER A CA 1
ATOM 2383 C C . SER A 1 302 ? -11.183 33.418 -14.441 1.00 73.38 302 SER A C 1
ATOM 2385 O O . SER A 1 302 ? -11.435 33.902 -15.543 1.00 73.38 302 SER A O 1
ATOM 2387 N N . THR A 1 303 ? -9.938 33.366 -13.955 1.00 70.50 303 THR A N 1
ATOM 2388 C CA . THR A 1 303 ? -8.744 33.874 -14.651 1.00 70.50 303 THR A CA 1
ATOM 2389 C C . THR A 1 303 ? -7.822 32.773 -15.166 1.00 70.50 303 THR A C 1
ATOM 2391 O O . THR A 1 303 ? -6.952 33.054 -15.988 1.00 70.50 303 THR A O 1
ATOM 2394 N N . ILE A 1 304 ? -8.000 31.533 -14.703 1.00 71.94 304 ILE A N 1
ATOM 2395 C CA . ILE A 1 304 ? -7.253 30.363 -15.172 1.00 71.94 304 ILE A CA 1
ATOM 2396 C C . ILE A 1 304 ? -8.196 29.558 -16.058 1.00 71.94 304 ILE A C 1
ATOM 2398 O O . ILE A 1 304 ? -9.307 29.244 -15.648 1.00 71.94 304 ILE A O 1
ATOM 2402 N N . SER A 1 305 ? -7.767 29.241 -17.279 1.00 72.62 305 SER A N 1
ATOM 2403 C CA . SER A 1 305 ? -8.576 28.416 -18.178 1.00 72.62 305 SER A CA 1
ATOM 2404 C C . SER A 1 305 ? -8.832 27.049 -17.551 1.00 72.62 305 SER A C 1
ATOM 2406 O O . SER A 1 305 ? -7.881 26.352 -17.190 1.00 72.62 305 SER A O 1
ATOM 2408 N N . SER A 1 306 ? -10.100 26.638 -17.522 1.00 66.31 306 SER A N 1
ATOM 2409 C CA . SER A 1 306 ? -10.461 25.237 -17.328 1.00 66.31 306 SER A CA 1
ATOM 2410 C C . SER A 1 306 ? -9.838 24.392 -18.455 1.00 66.31 306 SER A C 1
ATOM 2412 O O . SER A 1 306 ? -9.604 24.895 -19.560 1.00 66.31 306 SER A O 1
ATOM 2414 N N . ARG A 1 307 ? -9.488 23.128 -18.168 1.00 76.94 307 ARG A N 1
ATOM 2415 C CA . ARG A 1 307 ? -8.774 22.200 -19.080 1.00 76.94 307 ARG A CA 1
ATOM 2416 C C . ARG A 1 307 ? -7.387 22.661 -19.554 1.00 76.94 307 ARG A C 1
ATOM 2418 O O . ARG A 1 307 ? -6.951 22.338 -20.660 1.00 76.94 307 ARG A O 1
ATOM 2425 N N . ASN A 1 308 ? -6.675 23.397 -18.707 1.00 83.56 308 ASN A N 1
ATOM 2426 C CA . ASN A 1 308 ? -5.254 23.677 -18.883 1.00 83.56 308 ASN A CA 1
ATOM 2427 C C . ASN A 1 308 ? -4.476 23.044 -17.729 1.00 83.56 308 ASN A C 1
ATOM 2429 O O . ASN A 1 308 ? -4.297 23.667 -16.679 1.00 83.56 308 ASN A O 1
ATOM 2433 N N . PHE A 1 309 ? -4.069 21.790 -17.918 1.00 90.69 309 PHE A N 1
ATOM 2434 C CA . PHE A 1 309 ? -3.306 21.022 -16.938 1.00 90.69 309 PHE A CA 1
ATOM 2435 C C . PHE A 1 309 ? -2.072 21.798 -16.456 1.00 90.69 309 PHE A C 1
ATOM 2437 O O . PHE A 1 309 ? -1.867 21.926 -15.253 1.00 90.69 309 PHE A O 1
ATOM 2444 N N . ASP A 1 310 ? -1.294 22.364 -17.384 1.00 88.00 310 ASP A N 1
ATOM 2445 C CA . ASP A 1 310 ? -0.018 23.030 -17.099 1.00 88.00 310 ASP A CA 1
ATOM 2446 C C . ASP A 1 310 ? -0.162 24.233 -16.153 1.00 88.00 310 ASP A C 1
ATOM 2448 O O . ASP A 1 310 ? 0.579 24.358 -15.175 1.00 88.00 310 ASP A O 1
ATOM 2452 N N . ILE A 1 311 ? -1.146 25.102 -16.396 1.00 86.19 311 ILE A N 1
ATOM 2453 C CA . ILE A 1 311 ? -1.364 26.277 -15.541 1.00 86.19 311 ILE A CA 1
ATOM 2454 C C . ILE A 1 311 ? -1.964 25.865 -14.193 1.00 86.19 311 ILE A C 1
ATOM 2456 O O . ILE A 1 311 ? -1.593 26.424 -13.160 1.00 86.19 311 ILE A O 1
ATOM 2460 N N . GLN A 1 312 ? -2.872 24.889 -14.180 1.00 90.31 312 GLN A N 1
ATOM 2461 C CA . GLN A 1 312 ? -3.551 24.474 -12.953 1.00 90.31 312 GLN A CA 1
ATOM 2462 C C . GLN A 1 312 ? -2.619 23.719 -12.000 1.00 90.31 312 GLN A C 1
ATOM 2464 O O . GLN A 1 312 ? -2.604 24.037 -10.813 1.00 90.31 312 GLN A O 1
ATOM 2469 N N . ILE A 1 313 ? -1.778 22.799 -12.495 1.00 94.44 313 ILE A N 1
ATOM 2470 C CA . ILE A 1 313 ? -0.787 22.122 -11.643 1.00 94.44 313 ILE A CA 1
ATOM 2471 C C . ILE A 1 313 ? 0.224 23.120 -11.069 1.00 94.44 313 ILE A C 1
ATOM 2473 O O . ILE A 1 313 ? 0.559 23.049 -9.890 1.00 94.44 313 ILE A O 1
ATOM 2477 N N . THR A 1 314 ? 0.657 24.092 -11.877 1.00 92.12 314 THR A N 1
ATOM 2478 C CA . THR A 1 314 ? 1.588 25.141 -11.441 1.00 92.12 314 THR A CA 1
ATOM 2479 C C . THR A 1 314 ? 0.960 25.992 -10.341 1.00 92.12 314 THR A C 1
ATOM 2481 O O . THR A 1 314 ? 1.552 26.163 -9.280 1.00 92.12 314 THR A O 1
ATOM 2484 N N . HIS A 1 315 ? -0.282 26.446 -10.537 1.00 92.75 315 HIS A N 1
ATOM 2485 C CA . HIS A 1 315 ? -1.003 27.194 -9.512 1.00 92.75 315 HIS A CA 1
ATOM 2486 C C . HIS A 1 315 ? -1.168 26.386 -8.219 1.00 92.75 315 HIS A C 1
ATOM 2488 O O . HIS A 1 315 ? -0.893 26.912 -7.142 1.00 92.75 315 HIS A O 1
ATOM 2494 N N . PHE A 1 316 ? -1.562 25.111 -8.331 1.00 95.25 316 PHE A N 1
ATOM 2495 C CA . PHE A 1 316 ? -1.709 24.216 -7.185 1.00 95.25 316 PHE A CA 1
ATOM 2496 C C . PHE A 1 316 ? -0.415 24.135 -6.360 1.00 95.25 316 PHE A C 1
ATOM 2498 O O . PHE A 1 316 ? -0.438 24.293 -5.137 1.00 95.25 316 PHE A O 1
ATOM 2505 N N . LEU A 1 317 ? 0.721 23.936 -7.031 1.00 95.25 317 LEU A N 1
ATOM 2506 C CA . LEU A 1 317 ? 2.035 23.829 -6.397 1.00 95.25 317 LEU A CA 1
ATOM 2507 C C . LEU A 1 317 ? 2.486 25.146 -5.749 1.00 95.25 317 LEU A C 1
ATOM 2509 O O . LEU A 1 317 ? 2.937 25.146 -4.601 1.00 95.25 317 LEU A O 1
ATOM 2513 N N . ASP A 1 318 ? 2.295 26.269 -6.440 1.00 93.94 318 ASP A N 1
ATOM 2514 C CA . ASP A 1 318 ? 2.755 27.589 -5.999 1.00 93.94 318 ASP A CA 1
ATOM 2515 C C . ASP A 1 318 ? 1.905 28.214 -4.889 1.00 93.94 318 ASP A C 1
ATOM 2517 O O . ASP A 1 318 ? 2.382 29.096 -4.163 1.00 93.94 318 ASP A O 1
ATOM 2521 N N . VAL A 1 319 ? 0.644 27.796 -4.753 1.00 93.31 319 VAL A N 1
ATOM 2522 C CA . VAL A 1 319 ? -0.308 28.427 -3.832 1.00 93.31 319 VAL A CA 1
ATOM 2523 C C . VAL A 1 319 ? -0.811 27.451 -2.778 1.00 93.31 319 VAL A C 1
ATOM 2525 O O . VAL A 1 319 ? -0.696 27.739 -1.587 1.00 93.31 319 VAL A O 1
ATOM 2528 N N . GLN A 1 320 ? -1.376 26.314 -3.180 1.00 95.19 320 GLN A N 1
ATOM 2529 C CA . GLN A 1 320 ? -2.079 25.411 -2.273 1.00 95.19 320 GLN A CA 1
ATOM 2530 C C . GLN A 1 320 ? -1.094 24.600 -1.428 1.00 95.19 320 GLN A C 1
ATOM 2532 O O . GLN A 1 320 ? -1.331 24.422 -0.235 1.00 95.19 320 GLN A O 1
ATOM 2537 N N . VAL A 1 321 ? 0.016 24.128 -1.998 1.00 95.38 321 VAL A N 1
ATOM 2538 C CA . VAL A 1 321 ? 0.957 23.231 -1.290 1.00 95.38 321 VAL A CA 1
ATOM 2539 C C . VAL A 1 321 ? 2.348 23.809 -1.060 1.00 95.38 321 VAL A C 1
ATOM 2541 O O . VAL A 1 321 ? 3.200 23.144 -0.468 1.00 95.38 321 VAL A O 1
ATOM 2544 N N . LYS A 1 322 ? 2.573 25.068 -1.439 1.00 92.62 322 LYS A N 1
ATOM 2545 C CA . LYS A 1 322 ? 3.826 25.775 -1.172 1.00 92.62 322 LYS A CA 1
ATOM 2546 C C . LYS A 1 322 ? 4.230 25.677 0.302 1.00 92.62 322 LYS A C 1
ATOM 2548 O O . LYS A 1 322 ? 3.395 25.821 1.201 1.00 92.62 322 LYS A O 1
ATOM 2553 N N . ASN A 1 323 ? 5.517 25.419 0.547 1.00 90.19 323 ASN A N 1
ATOM 2554 C CA . ASN A 1 323 ? 6.081 25.198 1.885 1.00 90.19 323 ASN A CA 1
ATOM 2555 C C . ASN A 1 323 ? 5.337 24.100 2.675 1.00 90.19 323 ASN A C 1
ATOM 2557 O O . ASN A 1 323 ? 5.042 24.258 3.864 1.00 90.19 323 ASN A O 1
ATOM 2561 N N . GLY A 1 324 ? 4.975 23.005 1.995 1.00 89.94 324 GLY A N 1
ATOM 2562 C CA . GLY A 1 324 ? 4.225 21.889 2.579 1.00 89.94 324 GLY A CA 1
ATOM 2563 C C . GLY A 1 324 ? 2.777 22.231 2.941 1.00 89.94 324 GLY A C 1
ATOM 2564 O O . GLY A 1 324 ? 2.178 21.544 3.765 1.00 89.94 324 GLY A O 1
ATOM 2565 N N . GLY A 1 325 ? 2.235 23.315 2.373 1.00 94.44 325 GLY A N 1
ATOM 2566 C CA . GLY A 1 325 ? 0.897 23.849 2.632 1.00 94.44 325 GLY A CA 1
ATOM 2567 C C . GLY A 1 325 ? 0.807 24.816 3.820 1.00 94.44 325 GLY A C 1
ATOM 2568 O O . GLY A 1 325 ? -0.269 25.357 4.079 1.00 94.44 325 GLY A O 1
ATOM 2569 N N . ASN A 1 326 ? 1.908 25.071 4.539 1.00 93.50 326 ASN A N 1
ATOM 2570 C CA . ASN A 1 326 ? 1.906 25.923 5.736 1.00 93.50 326 ASN A CA 1
ATOM 2571 C C . ASN A 1 326 ? 1.479 27.366 5.436 1.00 93.50 326 ASN A C 1
ATOM 2573 O O . ASN A 1 326 ? 0.677 27.940 6.177 1.00 93.50 326 ASN A O 1
ATOM 2577 N N . ASP A 1 327 ? 1.968 27.930 4.331 1.00 94.44 327 ASP A N 1
ATOM 2578 C CA . ASP A 1 327 ? 1.626 29.290 3.906 1.00 94.44 327 ASP A CA 1
ATOM 2579 C C . ASP A 1 327 ? 0.142 29.389 3.552 1.00 94.44 327 ASP A C 1
ATOM 2581 O O . ASP A 1 327 ? -0.543 30.348 3.924 1.00 94.44 327 ASP A O 1
ATOM 2585 N N . TYR A 1 328 ? -0.380 28.356 2.887 1.00 95.88 328 TYR A N 1
ATOM 2586 C CA . TYR A 1 328 ? -1.772 28.303 2.473 1.00 95.88 328 TYR A CA 1
ATOM 2587 C C . TYR A 1 328 ? -2.709 28.350 3.680 1.00 95.88 328 TYR A C 1
ATOM 2589 O O . TYR A 1 328 ? -3.679 29.102 3.667 1.00 95.88 328 TYR A O 1
ATOM 2597 N N . ILE A 1 329 ? -2.407 27.641 4.767 1.00 96.38 329 ILE A N 1
ATOM 2598 C CA . ILE A 1 329 ? -3.272 27.609 5.958 1.00 96.38 329 ILE A CA 1
ATOM 2599 C C . ILE A 1 329 ? -2.935 28.663 7.018 1.00 96.38 329 ILE A C 1
ATOM 2601 O O . ILE A 1 329 ? -3.572 28.695 8.071 1.00 96.38 329 ILE A O 1
ATOM 2605 N N . ALA A 1 330 ? -1.972 29.557 6.771 1.00 94.88 330 ALA A N 1
ATOM 2606 C CA . ALA A 1 330 ? -1.497 30.517 7.772 1.00 94.88 330 ALA A CA 1
ATOM 2607 C C . ALA A 1 330 ? -2.619 31.390 8.368 1.00 94.88 330 ALA A C 1
ATOM 2609 O O . ALA A 1 330 ? -2.582 31.738 9.548 1.00 94.88 330 ALA A O 1
ATOM 2610 N N . SER A 1 331 ? -3.642 31.700 7.565 1.00 94.25 331 SER A N 1
ATOM 2611 C CA . SER A 1 331 ? -4.806 32.499 7.961 1.00 94.25 331 SER A CA 1
ATOM 2612 C C . SER A 1 331 ? -5.911 31.713 8.681 1.00 94.25 331 SER A C 1
ATOM 2614 O O . SER A 1 331 ? -6.930 32.309 9.023 1.00 94.25 331 SER A O 1
ATOM 2616 N N . CYS A 1 332 ? -5.796 30.391 8.828 1.00 95.44 332 CYS A N 1
ATOM 2617 C CA . CYS A 1 332 ? -6.866 29.542 9.356 1.00 95.44 332 CYS A CA 1
ATOM 2618 C C . CYS A 1 332 ? -7.045 29.670 10.874 1.00 95.44 332 CYS A C 1
ATOM 2620 O O . CYS A 1 332 ? -6.105 29.963 11.615 1.00 95.44 332 CYS A O 1
ATOM 2622 N N . ASN A 1 333 ? -8.270 29.427 11.351 1.00 90.88 333 ASN A N 1
ATOM 2623 C CA . ASN A 1 333 ? -8.597 29.533 12.770 1.00 90.88 333 ASN A CA 1
ATOM 2624 C C . ASN A 1 333 ? -8.074 28.320 13.558 1.00 90.88 333 ASN A C 1
ATOM 2626 O O . ASN A 1 333 ? -8.708 27.266 13.613 1.00 90.88 333 ASN A O 1
ATOM 2630 N N . LYS A 1 334 ? -6.928 28.497 14.223 1.00 89.19 334 LYS A N 1
ATOM 2631 C CA . LYS A 1 334 ? -6.270 27.446 15.016 1.00 89.19 334 LYS A CA 1
ATOM 2632 C C . LYS A 1 334 ? -6.924 27.194 16.380 1.00 89.19 334 LYS A C 1
ATOM 2634 O O . LYS A 1 334 ? -6.663 26.168 17.000 1.00 89.19 334 LYS A O 1
ATOM 2639 N N . SER A 1 335 ? -7.790 28.091 16.858 1.00 87.94 335 SER A N 1
ATOM 2640 C CA . SER A 1 335 ? -8.403 27.990 18.192 1.00 87.94 335 SER A CA 1
ATOM 2641 C C . SER A 1 335 ? -9.482 26.907 18.299 1.00 87.94 335 SER A C 1
ATOM 2643 O O . SER A 1 335 ? -9.924 26.603 19.403 1.00 87.94 335 SER A O 1
ATOM 2645 N N . LEU A 1 336 ? -9.910 26.321 17.175 1.00 80.00 336 LEU A N 1
ATOM 2646 C CA . LEU A 1 336 ? -10.995 25.335 17.117 1.00 80.00 336 LEU A CA 1
ATOM 2647 C C . LEU A 1 336 ? -10.531 23.869 17.222 1.00 80.00 336 LEU A C 1
ATOM 2649 O O . LEU A 1 336 ? -11.369 22.973 17.185 1.00 80.00 336 LEU A O 1
ATOM 2653 N N . GLY A 1 337 ? -9.226 23.607 17.369 1.00 78.94 337 GLY A N 1
ATOM 2654 C CA . GLY A 1 337 ? -8.707 22.263 17.673 1.00 78.94 337 GLY A CA 1
ATOM 2655 C C . GLY A 1 337 ? -8.768 21.246 16.522 1.00 78.94 337 GLY A C 1
ATOM 2656 O O . GLY A 1 337 ? -8.857 20.044 16.788 1.00 78.94 337 GLY A O 1
ATOM 2657 N N . TYR A 1 338 ? -8.743 21.718 15.271 1.00 85.38 338 TYR A N 1
ATOM 2658 C CA . TYR A 1 338 ? -8.600 20.897 14.060 1.00 85.38 338 TYR A CA 1
ATOM 2659 C C . TYR A 1 338 ? -7.140 20.856 13.603 1.00 85.38 338 TYR A C 1
ATOM 2661 O O . TYR A 1 338 ? -6.440 21.870 13.687 1.00 85.38 338 TYR A O 1
ATOM 2669 N N . ASP A 1 339 ? -6.701 19.704 13.096 1.00 88.06 339 ASP A N 1
ATOM 2670 C CA . ASP A 1 339 ? -5.353 19.522 12.553 1.00 88.06 339 ASP A CA 1
ATOM 2671 C C . ASP A 1 339 ? -5.111 20.333 11.265 1.00 88.06 339 ASP A C 1
ATOM 2673 O O . ASP A 1 339 ? -6.017 20.927 10.670 1.00 88.06 339 ASP A O 1
ATOM 2677 N N . ALA A 1 340 ? -3.845 20.398 10.856 1.00 93.56 340 ALA A N 1
ATOM 2678 C CA . ALA A 1 340 ? -3.414 21.194 9.713 1.00 93.56 340 ALA A CA 1
ATOM 2679 C C . ALA A 1 340 ? -3.960 20.666 8.374 1.00 93.56 340 ALA A C 1
ATOM 2681 O O . ALA A 1 340 ? -4.306 21.468 7.507 1.00 93.56 340 ALA A O 1
ATOM 2682 N N . LEU A 1 341 ? -4.119 19.346 8.227 1.00 94.06 341 LEU A N 1
ATOM 2683 C CA . LEU A 1 341 ? -4.718 18.759 7.030 1.00 94.06 341 LEU A CA 1
ATOM 2684 C C . LEU A 1 341 ? -6.187 19.181 6.893 1.00 94.06 341 LEU A C 1
ATOM 2686 O O . LEU A 1 341 ? -6.597 19.653 5.838 1.00 94.06 341 LEU A O 1
ATOM 2690 N N . SER A 1 342 ? -6.969 19.111 7.969 1.00 92.00 342 SER A N 1
ATOM 2691 C CA . SER A 1 342 ? -8.369 19.547 7.998 1.00 92.00 342 SER A CA 1
ATOM 2692 C C . SER A 1 342 ? -8.502 21.033 7.654 1.00 92.00 342 SER A C 1
ATOM 2694 O O . SER A 1 342 ? -9.398 21.423 6.907 1.00 92.00 342 SER A O 1
ATOM 2696 N N . GLN A 1 343 ? -7.585 21.871 8.153 1.00 93.69 343 GLN A N 1
ATOM 2697 C CA . GLN A 1 343 ? -7.522 23.295 7.801 1.00 93.69 343 GLN A CA 1
ATOM 2698 C C . GLN A 1 343 ? -7.217 23.505 6.315 1.00 93.69 343 GLN A C 1
ATOM 2700 O O . GLN A 1 343 ? -7.865 24.333 5.669 1.00 93.69 343 GLN A O 1
ATOM 2705 N N . TRP A 1 344 ? -6.263 22.744 5.773 1.00 96.31 344 TRP A N 1
ATOM 2706 C CA . TRP A 1 344 ? -5.905 22.783 4.359 1.00 96.31 344 TRP A CA 1
ATOM 2707 C C . TRP A 1 344 ? -7.082 22.366 3.483 1.00 96.31 344 TRP A C 1
ATOM 2709 O O . TRP A 1 344 ? -7.486 23.128 2.608 1.00 96.31 344 TRP A O 1
ATOM 2719 N N . GLY A 1 345 ? -7.708 21.228 3.792 1.00 92.81 345 GLY A N 1
ATOM 2720 C CA . GLY A 1 345 ? -8.880 20.724 3.082 1.00 92.81 345 GLY A CA 1
ATOM 2721 C C . GLY A 1 345 ? -10.056 21.690 3.134 1.00 92.81 345 GLY A C 1
ATOM 2722 O O . GLY A 1 345 ? -10.745 21.871 2.138 1.00 92.81 345 GLY A O 1
ATOM 2723 N N . ALA A 1 346 ? -10.269 22.363 4.268 1.00 92.44 346 ALA A N 1
ATOM 2724 C CA . ALA A 1 346 ? -11.342 23.343 4.418 1.00 92.44 346 ALA A CA 1
ATOM 2725 C C . ALA A 1 346 ? -11.107 24.548 3.514 1.00 92.44 346 ALA A C 1
ATOM 2727 O O . ALA A 1 346 ? -11.994 24.962 2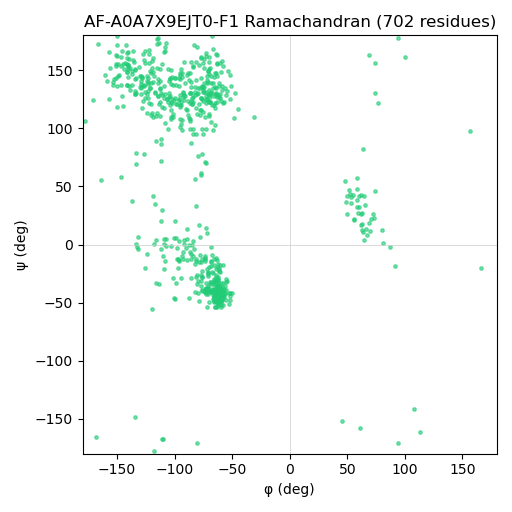.767 1.00 92.44 346 ALA A O 1
ATOM 2728 N N . LYS A 1 347 ? -9.885 25.090 3.548 1.00 93.88 347 LYS A N 1
ATOM 2729 C CA . LYS A 1 347 ? -9.521 26.230 2.714 1.00 93.88 347 LYS A CA 1
ATOM 2730 C C . LYS A 1 347 ? -9.559 25.872 1.229 1.00 93.88 347 LYS A C 1
ATOM 2732 O O . LYS A 1 347 ? -10.061 26.675 0.455 1.00 93.88 347 LYS A O 1
ATOM 2737 N N . PHE A 1 348 ? -9.111 24.674 0.866 1.00 93.88 348 PHE A N 1
ATOM 2738 C CA . PHE A 1 348 ? -9.149 24.170 -0.501 1.00 93.88 348 PHE A CA 1
ATOM 2739 C C . PHE A 1 348 ? -10.591 23.989 -1.002 1.00 93.88 348 PHE A C 1
ATOM 2741 O O . PHE A 1 348 ? -10.977 24.588 -1.998 1.00 93.88 348 PHE A O 1
ATOM 2748 N N . LEU A 1 349 ? -11.424 23.252 -0.261 1.00 88.62 349 LEU A N 1
ATOM 2749 C CA . LEU A 1 349 ? -12.789 22.911 -0.672 1.00 88.62 349 LEU A CA 1
ATOM 2750 C C . LEU A 1 349 ? -13.774 24.089 -0.582 1.00 88.62 349 LEU A C 1
ATOM 2752 O O . LEU A 1 349 ? -14.702 24.196 -1.381 1.00 88.62 349 LEU A O 1
ATOM 2756 N N . LYS A 1 350 ? -13.649 24.934 0.449 1.00 87.44 350 LYS A N 1
ATOM 2757 C CA . LYS A 1 350 ? -14.630 25.989 0.776 1.00 87.44 350 LYS A CA 1
ATOM 2758 C C . LYS A 1 350 ? -14.102 27.405 0.552 1.00 87.44 350 LYS A C 1
ATOM 2760 O O . LYS A 1 350 ? -14.835 28.362 0.793 1.00 87.44 350 LYS A O 1
ATOM 2765 N N . GLY A 1 351 ? -12.830 27.566 0.183 1.00 89.44 351 GLY A N 1
ATOM 2766 C CA . GLY A 1 351 ? -12.154 28.871 0.150 1.00 89.44 351 GLY A CA 1
ATOM 2767 C C . GLY A 1 351 ? -11.953 29.496 1.540 1.00 89.44 351 GLY A C 1
ATOM 2768 O O . GLY A 1 351 ? -11.585 30.664 1.657 1.00 89.44 351 GLY A O 1
ATOM 2769 N N . ASN A 1 352 ? -12.245 28.753 2.612 1.00 89.25 352 ASN A N 1
ATOM 2770 C CA . ASN A 1 352 ? -12.457 29.270 3.960 1.00 89.25 352 ASN A CA 1
ATOM 2771 C C . ASN A 1 352 ? -12.128 28.196 5.006 1.00 89.25 352 ASN A C 1
ATOM 2773 O O . ASN A 1 352 ? -12.547 27.053 4.888 1.00 89.25 352 ASN A O 1
ATOM 2777 N N . CYS A 1 353 ? -11.437 28.591 6.073 1.00 94.31 353 CYS A N 1
ATOM 2778 C CA . CYS A 1 353 ? -11.077 27.725 7.199 1.00 94.31 353 CYS A CA 1
ATOM 2779 C C . CYS A 1 353 ? -11.276 28.430 8.561 1.00 94.31 353 CYS A C 1
ATOM 2781 O O . CYS A 1 353 ? -10.456 28.303 9.471 1.00 94.31 353 CYS A O 1
ATOM 2783 N N . GLN A 1 354 ? -12.335 29.242 8.687 1.00 95.00 354 GLN A N 1
ATOM 2784 C CA . GLN A 1 354 ? -12.590 30.083 9.870 1.00 95.00 354 GLN A CA 1
ATOM 2785 C C . GLN A 1 354 ? -13.598 29.489 10.858 1.00 95.00 354 GLN A C 1
ATOM 2787 O O . GLN A 1 354 ? -13.500 29.709 12.067 1.00 95.00 354 GLN A O 1
ATOM 2792 N N . THR A 1 355 ? -14.584 28.757 10.346 1.00 90.62 355 THR A N 1
ATOM 2793 C CA . THR A 1 355 ? -15.710 28.214 11.116 1.00 90.62 355 THR A CA 1
ATOM 2794 C C . THR A 1 355 ? -15.548 26.715 11.328 1.00 90.62 355 THR A C 1
ATOM 2796 O O . THR A 1 355 ? -15.031 26.032 10.445 1.00 90.62 355 THR A O 1
ATOM 2799 N N . ALA A 1 356 ? -16.094 26.185 12.425 1.00 82.81 356 ALA A N 1
ATOM 2800 C CA . ALA A 1 356 ? -16.111 24.744 12.686 1.00 82.81 356 ALA A CA 1
ATOM 2801 C C . ALA A 1 356 ? -16.773 23.934 11.553 1.00 82.81 356 ALA A C 1
ATOM 2803 O O . ALA A 1 356 ? -16.294 22.857 11.230 1.00 82.81 356 ALA A O 1
ATOM 2804 N N . GLU A 1 357 ? -17.814 24.477 10.914 1.00 83.94 357 GLU A N 1
ATOM 2805 C CA . GLU A 1 357 ? -18.498 23.845 9.777 1.00 83.94 357 GLU A CA 1
ATOM 2806 C C . GLU A 1 357 ? -17.552 23.609 8.589 1.00 83.94 357 GLU A C 1
ATOM 2808 O O . GLU A 1 357 ? -17.388 22.480 8.133 1.00 83.94 357 GLU A O 1
ATOM 2813 N N . ASN A 1 358 ? -16.857 24.654 8.127 1.00 85.94 358 ASN A N 1
ATOM 2814 C CA . ASN A 1 358 ? -15.881 24.515 7.042 1.00 85.94 358 ASN A CA 1
ATOM 2815 C C . ASN A 1 358 ? -14.707 23.604 7.405 1.00 85.94 358 ASN A C 1
ATOM 2817 O O . ASN A 1 358 ? -14.260 22.840 6.555 1.00 85.94 358 ASN A O 1
ATOM 2821 N N . LEU A 1 359 ? -14.224 23.658 8.650 1.00 85.94 359 LEU A N 1
ATOM 2822 C CA . LEU A 1 359 ? -13.146 22.782 9.120 1.00 85.94 359 LEU A CA 1
ATOM 2823 C C . LEU A 1 359 ? -13.558 21.306 9.116 1.00 85.94 359 LEU A C 1
ATOM 2825 O O . LEU A 1 359 ? -12.768 20.460 8.704 1.00 85.94 359 LEU A O 1
ATOM 2829 N N . GLU A 1 360 ? -14.799 20.999 9.489 1.00 78.56 360 GLU A N 1
ATOM 2830 C CA . GLU A 1 360 ? -15.326 19.636 9.406 1.00 78.56 360 GLU A CA 1
ATOM 2831 C C . GLU A 1 360 ? -15.505 19.189 7.946 1.00 78.56 360 GLU A C 1
ATOM 2833 O O . GLU A 1 360 ? -15.133 18.070 7.600 1.00 78.56 360 GLU A O 1
ATOM 2838 N N . ALA A 1 361 ? -15.983 20.066 7.055 1.00 77.50 361 ALA A N 1
ATOM 2839 C CA . ALA A 1 361 ? -16.030 19.767 5.620 1.00 77.50 361 ALA A CA 1
ATOM 2840 C C . ALA A 1 361 ? -14.626 19.488 5.048 1.00 77.50 361 ALA A C 1
ATOM 2842 O O . ALA A 1 361 ? -14.444 18.566 4.254 1.00 77.50 361 ALA A O 1
ATOM 2843 N N . GLY A 1 362 ? -13.627 20.249 5.498 1.00 85.81 362 GLY A N 1
ATOM 2844 C CA . GLY A 1 362 ? -12.224 20.040 5.163 1.00 85.81 362 GLY A CA 1
ATOM 2845 C C . GLY A 1 362 ? -11.668 18.712 5.654 1.00 85.81 362 GLY A C 1
ATOM 2846 O O . GLY A 1 362 ? -10.988 18.022 4.896 1.00 85.81 362 GLY A O 1
ATOM 2847 N N . LYS A 1 363 ? -12.010 18.324 6.887 1.00 82.69 363 LYS A N 1
ATOM 2848 C CA . LYS A 1 363 ? -11.676 17.014 7.452 1.00 82.69 363 LYS A CA 1
ATOM 2849 C C . LYS A 1 363 ? -12.245 15.889 6.587 1.00 82.69 363 LYS A C 1
ATOM 2851 O O . LYS A 1 363 ? -11.478 15.043 6.146 1.00 82.69 363 LYS A O 1
ATOM 2856 N N . LYS A 1 364 ? -13.547 15.923 6.258 1.00 77.88 364 LYS A N 1
ATOM 2857 C CA . LYS A 1 364 ? -14.197 14.920 5.382 1.00 77.88 364 LYS A CA 1
ATOM 2858 C C . LYS A 1 364 ? -13.512 14.803 4.015 1.00 77.88 364 LYS A C 1
ATOM 2860 O O . LYS A 1 364 ? -13.300 13.699 3.513 1.00 77.88 364 LYS A O 1
ATOM 2865 N N . TYR A 1 365 ? -13.135 15.937 3.428 1.00 81.88 365 TYR A N 1
ATOM 2866 C CA . TYR A 1 365 ? -12.419 15.966 2.156 1.00 81.88 365 TYR A CA 1
ATOM 2867 C C . TYR A 1 365 ? -11.032 15.325 2.253 1.00 81.88 365 TYR A C 1
ATOM 2869 O O . TYR A 1 365 ? -10.739 14.384 1.519 1.00 81.88 365 TYR A O 1
ATOM 2877 N N . ILE A 1 366 ? -10.197 15.767 3.197 1.00 87.50 366 ILE A N 1
ATOM 2878 C CA . ILE A 1 366 ? -8.832 15.247 3.356 1.00 87.50 366 ILE A CA 1
ATOM 2879 C C . ILE A 1 366 ? -8.803 13.772 3.688 1.00 87.50 366 ILE A C 1
ATOM 2881 O O . ILE A 1 366 ? -7.932 13.043 3.241 1.00 87.50 366 ILE A O 1
ATOM 2885 N N . THR A 1 367 ? -9.762 13.330 4.472 1.00 79.38 367 THR A N 1
ATOM 2886 C CA . THR A 1 367 ? -9.989 11.931 4.753 1.00 79.38 367 THR A CA 1
ATOM 2887 C C . THR A 1 367 ? -10.202 11.109 3.471 1.00 79.38 367 THR A C 1
ATOM 2889 O O . THR A 1 367 ? -9.680 10.001 3.357 1.00 79.38 367 THR A O 1
ATOM 2892 N N . SER A 1 368 ? -10.978 11.631 2.514 1.00 78.81 368 SER A N 1
ATOM 2893 C CA . SER A 1 368 ? -11.212 10.949 1.239 1.00 78.81 368 SER A CA 1
ATOM 2894 C C . SER A 1 368 ? -9.896 10.883 0.473 1.00 78.81 368 SER A C 1
ATOM 2896 O O . SER A 1 368 ? -9.477 9.807 0.064 1.00 78.81 368 SER A O 1
ATOM 2898 N N . ILE A 1 369 ? -9.164 12.001 0.413 1.00 86.06 369 ILE A N 1
ATOM 2899 C CA . ILE A 1 369 ? -7.812 12.059 -0.160 1.00 86.06 369 ILE A CA 1
ATOM 2900 C C . ILE A 1 369 ? -6.847 11.085 0.533 1.00 86.06 369 ILE A C 1
ATOM 2902 O O . ILE A 1 369 ? -6.053 10.439 -0.142 1.00 86.06 369 ILE A O 1
ATOM 2906 N N . GLY A 1 370 ? -6.934 10.920 1.853 1.00 86.44 370 GLY A N 1
ATOM 2907 C CA . GLY A 1 370 ? -6.096 10.016 2.639 1.00 86.44 370 GLY A CA 1
ATOM 2908 C C . GLY A 1 370 ? -6.269 8.545 2.259 1.00 86.44 370 GLY A C 1
ATOM 2909 O O . GLY A 1 370 ? -5.301 7.788 2.285 1.00 86.44 370 GLY A O 1
ATOM 2910 N N . GLN A 1 371 ? -7.465 8.140 1.830 1.00 78.25 371 GLN A N 1
ATOM 2911 C CA . GLN A 1 371 ? -7.699 6.785 1.318 1.00 78.25 371 GLN A CA 1
ATOM 2912 C C . GLN A 1 371 ? -7.109 6.581 -0.067 1.00 78.25 371 GLN A C 1
ATOM 2914 O O . GLN A 1 371 ? -6.491 5.555 -0.329 1.00 78.25 371 GLN A O 1
ATOM 2919 N N . ILE A 1 372 ? -7.249 7.578 -0.936 1.00 83.25 372 ILE A N 1
ATOM 2920 C CA . ILE A 1 372 ? -6.657 7.547 -2.275 1.00 83.25 372 ILE A CA 1
ATOM 2921 C C . ILE A 1 372 ? -5.131 7.496 -2.152 1.00 83.25 372 ILE A C 1
ATOM 2923 O O . ILE A 1 372 ? -4.472 6.683 -2.799 1.00 83.25 372 ILE A O 1
ATOM 2927 N N . TYR A 1 373 ? -4.580 8.295 -1.238 1.00 88.88 373 TYR A N 1
ATOM 2928 C CA . TYR A 1 373 ? -3.172 8.265 -0.865 1.00 88.88 373 TYR A CA 1
ATOM 2929 C C . TYR A 1 373 ? -2.754 6.876 -0.385 1.00 88.88 373 TYR A C 1
ATOM 2931 O O . TYR A 1 373 ? -1.727 6.357 -0.823 1.00 88.88 373 TYR A O 1
ATOM 2939 N N . ASN A 1 374 ? -3.563 6.237 0.462 1.00 82.06 374 ASN A N 1
ATOM 2940 C CA . ASN A 1 374 ? -3.314 4.873 0.908 1.00 82.06 374 ASN A CA 1
ATOM 2941 C C . ASN A 1 374 ? -3.326 3.868 -0.255 1.00 82.06 374 ASN A C 1
ATOM 2943 O O . ASN A 1 374 ? -2.443 3.022 -0.310 1.00 82.06 374 ASN A O 1
ATOM 2947 N N . TRP A 1 375 ? -4.222 3.984 -1.238 1.00 79.56 375 TRP A N 1
ATOM 2948 C CA . TRP A 1 375 ? -4.197 3.111 -2.425 1.00 79.56 375 TRP A CA 1
ATOM 2949 C C . TRP A 1 375 ? -2.912 3.262 -3.248 1.00 79.56 375 TRP A C 1
ATOM 2951 O O . TRP A 1 375 ? -2.453 2.305 -3.880 1.00 79.56 375 TRP A O 1
ATOM 2961 N N . TYR A 1 376 ? -2.324 4.458 -3.226 1.00 81.25 376 TYR A N 1
ATOM 2962 C CA . TYR A 1 376 ? -1.064 4.765 -3.891 1.00 81.25 376 TYR A CA 1
ATOM 2963 C C . TYR A 1 376 ? 0.177 4.305 -3.122 1.00 81.25 376 TYR A C 1
ATOM 2965 O O . TYR A 1 376 ? 1.185 3.975 -3.752 1.00 81.25 376 TYR A O 1
ATOM 2973 N N . THR A 1 377 ? 0.124 4.280 -1.789 1.00 80.00 377 THR A N 1
ATOM 2974 C CA . THR A 1 377 ? 1.330 4.182 -0.942 1.00 80.00 377 THR A CA 1
ATOM 2975 C C . THR A 1 377 ? 1.322 3.042 0.075 1.00 80.00 377 THR A C 1
ATOM 2977 O O . THR A 1 377 ? 2.388 2.635 0.546 1.00 80.00 377 THR A O 1
ATOM 2980 N N . ASN A 1 378 ? 0.138 2.522 0.403 1.00 72.00 378 ASN A N 1
ATOM 2981 C CA . ASN A 1 378 ? -0.179 1.737 1.599 1.00 72.00 378 ASN A CA 1
ATOM 2982 C C . ASN A 1 378 ? 0.169 2.448 2.918 1.00 72.00 378 ASN A C 1
ATOM 2984 O O . ASN A 1 378 ? 0.313 1.809 3.956 1.00 72.00 378 ASN A O 1
ATOM 2988 N N . GLU A 1 379 ? 0.296 3.772 2.892 1.00 79.19 379 GLU A N 1
ATOM 2989 C CA . GLU A 1 379 ? 0.630 4.599 4.046 1.00 79.19 379 GLU A CA 1
ATOM 2990 C C . GLU A 1 379 ? -0.545 5.499 4.408 1.00 79.19 379 GLU A C 1
ATOM 2992 O O . GLU A 1 379 ? -1.566 5.551 3.716 1.00 79.19 379 GLU A O 1
ATOM 2997 N N . THR A 1 380 ? -0.416 6.199 5.529 1.00 80.88 380 THR A N 1
ATOM 2998 C CA . THR A 1 380 ? -1.378 7.225 5.903 1.00 80.88 380 THR A CA 1
ATOM 2999 C C . THR A 1 380 ? -0.858 8.601 5.536 1.00 80.88 380 THR A C 1
ATOM 3001 O O . THR A 1 380 ? 0.310 8.900 5.766 1.00 80.88 380 THR A O 1
ATOM 3004 N N . LEU A 1 381 ? -1.732 9.443 4.988 1.00 87.88 381 LEU A N 1
ATOM 3005 C CA . LEU A 1 381 ? -1.406 10.831 4.690 1.00 87.88 381 LEU A CA 1
ATOM 3006 C C . LEU A 1 381 ? -1.112 11.595 5.989 1.00 87.88 381 LEU A C 1
ATOM 3008 O O . LEU A 1 381 ? -1.904 11.551 6.929 1.00 87.88 381 LEU A O 1
ATOM 3012 N N . THR A 1 382 ? 0.006 12.313 6.027 1.00 90.19 382 THR A N 1
ATOM 3013 C CA . THR A 1 382 ? 0.448 13.105 7.181 1.00 90.19 382 THR A CA 1
ATOM 3014 C C . THR A 1 382 ? 0.717 14.560 6.789 1.00 90.19 382 THR A C 1
ATOM 3016 O O . THR A 1 382 ? 0.753 14.912 5.611 1.00 90.19 382 THR A O 1
ATOM 3019 N N . TRP A 1 383 ? 0.855 15.430 7.795 1.00 91.75 383 TRP A N 1
ATOM 3020 C CA . TRP A 1 383 ? 1.289 16.821 7.627 1.00 91.75 383 TRP A CA 1
ATOM 3021 C C . TRP A 1 383 ? 2.768 16.973 8.022 1.00 91.75 383 TRP A C 1
ATOM 3023 O O . TRP A 1 383 ? 3.153 16.379 9.034 1.00 91.75 383 TRP A O 1
ATOM 3033 N N . PRO A 1 384 ? 3.573 17.824 7.351 1.00 93.88 384 PRO A N 1
ATOM 3034 C CA . PRO A 1 384 ? 3.247 18.667 6.190 1.00 93.88 384 PRO A CA 1
ATOM 3035 C C . PRO A 1 384 ? 3.087 17.875 4.889 1.00 93.88 384 PRO A C 1
ATOM 3037 O O . PRO A 1 384 ? 3.544 16.744 4.794 1.00 93.88 384 PRO A O 1
ATOM 3040 N N . LEU A 1 385 ? 2.499 18.497 3.860 1.00 94.12 385 LEU A N 1
ATOM 3041 C CA . LEU A 1 385 ? 2.321 17.897 2.521 1.00 94.12 385 LEU A CA 1
ATOM 3042 C C . LEU A 1 385 ? 3.630 17.803 1.710 1.00 94.12 385 LEU A C 1
ATOM 3044 O O . LEU A 1 385 ? 3.623 17.608 0.491 1.00 94.12 385 LEU A O 1
ATOM 3048 N N . SER A 1 386 ? 4.756 17.985 2.389 1.00 89.06 386 SER A N 1
ATOM 3049 C CA . SER A 1 386 ? 6.088 17.902 1.816 1.00 89.06 386 SER A CA 1
ATOM 3050 C C . SER A 1 386 ? 6.489 16.453 1.561 1.00 89.06 386 SER A C 1
ATOM 3052 O O . SER A 1 386 ? 5.988 15.534 2.207 1.00 89.06 386 SER A O 1
ATOM 3054 N N . GLY A 1 387 ? 7.412 16.248 0.628 1.00 80.94 387 GLY A N 1
ATOM 3055 C CA . GLY A 1 387 ? 8.043 14.953 0.401 1.00 80.94 387 GLY A CA 1
ATOM 3056 C C . GLY A 1 387 ? 9.550 15.102 0.257 1.00 80.94 387 GLY A C 1
ATOM 3057 O O . GLY A 1 387 ? 10.007 16.064 -0.359 1.00 80.94 387 GLY A O 1
ATOM 3058 N N . ASP A 1 388 ? 10.298 14.141 0.797 1.00 65.06 388 ASP A N 1
ATOM 3059 C CA . ASP A 1 388 ? 11.732 13.997 0.538 1.00 65.06 388 ASP A CA 1
ATOM 3060 C C . ASP A 1 388 ? 11.912 13.412 -0.862 1.00 65.06 388 ASP A C 1
ATOM 3062 O O . ASP A 1 388 ? 11.815 12.203 -1.063 1.00 65.06 388 ASP A O 1
ATOM 3066 N N . ASN A 1 389 ? 12.112 14.280 -1.852 1.00 64.06 389 ASN A N 1
ATOM 3067 C CA . ASN A 1 389 ? 12.330 13.865 -3.234 1.00 64.06 389 ASN A CA 1
ATOM 3068 C C . ASN A 1 389 ? 13.520 14.626 -3.809 1.00 64.06 389 ASN A C 1
ATOM 3070 O O . ASN A 1 389 ? 13.350 15.601 -4.538 1.00 64.06 389 ASN A O 1
ATOM 3074 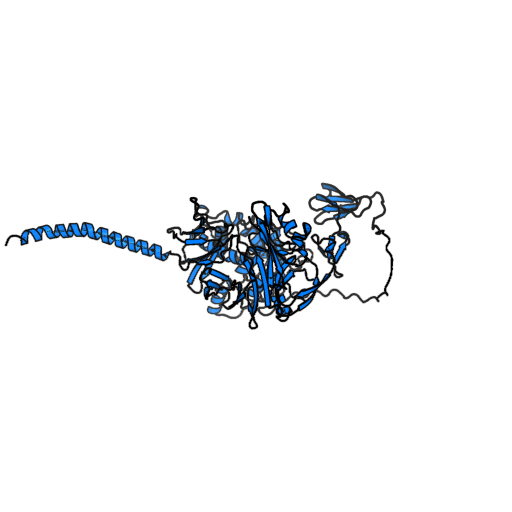N N . ASP A 1 390 ? 14.724 14.174 -3.464 1.00 63.66 390 ASP A N 1
ATOM 3075 C CA . ASP A 1 390 ? 15.940 14.552 -4.184 1.00 63.66 390 ASP A CA 1
ATOM 3076 C C . ASP A 1 390 ? 15.967 13.749 -5.491 1.00 63.66 390 ASP A C 1
ATOM 3078 O O . ASP A 1 390 ? 16.539 12.667 -5.556 1.00 63.66 390 ASP A O 1
ATOM 3082 N N . ILE A 1 391 ? 15.178 14.195 -6.474 1.00 70.69 391 ILE A N 1
ATOM 3083 C CA . ILE A 1 391 ? 14.968 13.493 -7.746 1.00 70.69 391 ILE A CA 1
ATOM 3084 C C . ILE A 1 391 ? 15.275 14.448 -8.891 1.00 70.69 391 ILE A C 1
ATOM 3086 O O . ILE A 1 391 ? 14.692 15.533 -8.989 1.00 70.69 391 ILE A O 1
ATOM 3090 N N . TYR A 1 392 ? 16.167 14.019 -9.785 1.00 78.00 392 TYR A N 1
ATOM 3091 C CA . TYR A 1 392 ? 16.489 14.755 -11.000 1.00 78.00 392 TYR A CA 1
ATOM 3092 C C . TYR A 1 392 ? 15.531 14.401 -12.145 1.00 78.00 392 TYR A C 1
ATOM 3094 O O . TYR A 1 392 ? 15.296 13.232 -12.463 1.00 78.00 392 TYR A O 1
ATOM 3102 N N . CYS A 1 393 ? 14.989 15.443 -12.775 1.00 83.62 393 CYS A N 1
ATOM 3103 C CA . CYS A 1 393 ? 14.064 15.344 -13.894 1.00 83.62 393 CYS A CA 1
ATOM 3104 C C . CYS A 1 393 ? 14.591 16.127 -15.096 1.00 83.62 393 CYS A C 1
ATOM 3106 O O . CYS A 1 393 ? 14.637 17.360 -15.065 1.00 83.62 393 CYS A O 1
ATOM 3108 N N . ASP A 1 394 ? 14.936 15.417 -16.169 1.00 83.19 394 ASP A N 1
ATOM 3109 C CA . ASP A 1 394 ? 15.405 16.016 -17.414 1.00 83.19 394 ASP A CA 1
ATOM 3110 C C . ASP A 1 394 ? 14.237 16.316 -18.366 1.00 83.19 394 ASP A C 1
ATOM 3112 O O . ASP A 1 394 ? 13.549 15.425 -18.875 1.00 83.19 394 ASP A O 1
ATOM 3116 N N . TYR A 1 395 ? 14.052 17.607 -18.642 1.00 86.12 395 TYR A N 1
ATOM 3117 C CA . TYR A 1 395 ? 13.053 18.136 -19.569 1.00 86.12 395 TYR A CA 1
ATOM 3118 C C . TYR A 1 395 ? 13.614 18.417 -20.976 1.00 86.12 395 TYR A C 1
ATOM 3120 O O . TYR A 1 395 ? 12.872 18.910 -21.828 1.00 86.12 395 TYR A O 1
ATOM 3128 N N . SER A 1 396 ? 14.887 18.120 -21.259 1.00 82.44 396 SER A N 1
ATOM 3129 C CA . SER A 1 396 ? 15.583 18.473 -22.510 1.00 82.44 396 SER A CA 1
ATOM 3130 C C . SER A 1 396 ? 14.913 17.918 -23.771 1.00 82.44 396 SER A C 1
ATOM 3132 O O . SER A 1 396 ? 14.908 18.565 -24.818 1.00 82.44 396 SER A O 1
ATOM 3134 N N . LYS A 1 397 ? 14.302 16.734 -23.663 1.00 83.00 397 LYS A N 1
ATOM 3135 C CA . LYS A 1 397 ? 13.550 16.066 -24.739 1.00 83.00 397 LYS A CA 1
ATOM 3136 C C . LYS A 1 397 ? 12.041 16.237 -24.605 1.00 83.00 397 LYS A C 1
ATOM 3138 O O . LYS A 1 397 ? 11.284 15.625 -25.363 1.00 83.00 397 LYS A O 1
ATOM 3143 N N . SER A 1 398 ? 11.601 17.037 -23.636 1.00 85.94 398 SER A N 1
ATOM 3144 C CA . SER A 1 398 ? 10.190 17.125 -23.316 1.00 85.94 398 SER A CA 1
ATOM 3145 C C . SER A 1 398 ? 9.394 17.828 -24.409 1.00 85.94 398 SER A C 1
ATOM 3147 O O . SER A 1 398 ? 9.863 18.752 -25.076 1.00 85.94 398 SER A O 1
ATOM 3149 N N . SER A 1 399 ? 8.153 17.389 -24.593 1.00 85.62 399 SER A N 1
ATOM 3150 C CA . SER A 1 399 ? 7.218 18.017 -25.525 1.00 85.62 399 SER A CA 1
ATOM 3151 C C . SER A 1 399 ? 5.834 18.124 -24.905 1.00 85.62 399 SER A C 1
ATOM 3153 O O . SER A 1 399 ? 5.457 17.303 -24.070 1.00 85.62 399 SER A O 1
ATOM 3155 N N . THR A 1 400 ? 5.073 19.149 -25.278 1.00 88.19 400 THR A N 1
ATOM 3156 C CA . THR A 1 400 ? 3.702 19.314 -24.785 1.00 88.19 400 THR A CA 1
ATOM 3157 C C . THR A 1 400 ? 2.795 18.271 -25.435 1.00 88.19 400 THR A C 1
ATOM 3159 O O . THR A 1 400 ? 2.721 18.206 -26.664 1.00 88.19 400 THR A O 1
ATOM 3162 N N . ASN A 1 401 ? 2.079 17.484 -24.630 1.00 84.81 401 ASN A N 1
ATOM 3163 C CA . ASN A 1 401 ? 1.042 16.605 -25.153 1.00 84.81 401 ASN A CA 1
ATOM 3164 C C . ASN A 1 401 ? -0.093 17.433 -25.773 1.00 84.81 401 ASN A C 1
ATOM 3166 O O . ASN A 1 401 ? -0.560 18.416 -25.204 1.00 84.81 401 ASN A O 1
ATOM 3170 N N . THR A 1 402 ? -0.544 17.018 -26.951 1.00 80.56 402 THR A N 1
ATOM 3171 C CA . THR A 1 402 ? -1.689 17.624 -27.651 1.00 80.56 402 THR A CA 1
ATOM 3172 C C . THR A 1 402 ? -2.767 16.596 -27.983 1.00 80.56 402 THR A C 1
ATOM 3174 O O . THR A 1 402 ? -3.868 16.961 -28.394 1.00 80.56 402 THR A O 1
ATOM 3177 N N . THR A 1 403 ? -2.477 15.313 -27.765 1.00 81.69 403 THR A N 1
ATOM 3178 C CA . THR A 1 403 ? -3.316 14.188 -28.168 1.00 81.69 403 THR A CA 1
ATOM 3179 C C . THR A 1 403 ? -4.505 14.046 -27.238 1.00 81.69 403 THR A C 1
ATOM 3181 O O . THR A 1 403 ? -4.340 14.132 -26.026 1.00 81.69 403 THR A O 1
ATOM 3184 N N . TYR A 1 404 ? -5.692 13.834 -27.801 1.00 85.25 404 TYR A N 1
ATOM 3185 C CA . TYR A 1 404 ? -6.935 13.703 -27.050 1.00 85.25 404 TYR A CA 1
ATOM 3186 C C . TYR A 1 404 ? -7.308 12.228 -26.839 1.00 85.25 404 TYR A C 1
ATOM 3188 O O . TYR A 1 404 ? -7.546 11.502 -27.805 1.00 85.25 404 TYR A O 1
ATOM 3196 N N . ASN A 1 405 ? -7.421 11.813 -25.576 1.00 86.31 405 ASN A N 1
ATOM 3197 C CA . ASN A 1 405 ? -7.926 10.496 -25.191 1.00 86.31 405 ASN A CA 1
ATOM 3198 C C . ASN A 1 405 ? -9.456 10.447 -25.294 1.00 86.31 405 ASN A C 1
ATOM 3200 O O . ASN A 1 405 ? -10.130 11.419 -24.970 1.00 86.31 405 ASN A O 1
ATOM 3204 N N . SER A 1 406 ? -10.009 9.306 -25.716 1.00 83.31 406 SER A N 1
ATOM 3205 C CA . SER A 1 406 ? -11.454 9.039 -25.711 1.00 83.31 406 SER A CA 1
ATOM 3206 C C . SER A 1 406 ? -11.815 8.015 -24.633 1.00 83.31 406 SER A C 1
ATOM 3208 O O . SER A 1 406 ? -10.952 7.298 -24.130 1.00 83.31 406 SER A O 1
ATOM 3210 N N . CYS A 1 407 ? -13.105 7.864 -24.316 1.00 77.75 407 CYS A N 1
ATOM 3211 C CA . CYS A 1 407 ? -13.551 6.857 -23.346 1.00 77.75 407 CYS A CA 1
ATOM 3212 C C . CYS A 1 407 ? -13.270 5.404 -23.767 1.00 77.75 407 CYS A C 1
ATOM 3214 O O . CYS A 1 407 ? -13.272 4.526 -22.907 1.00 77.75 407 CYS A O 1
ATOM 3216 N N . SER A 1 408 ? -13.032 5.151 -25.060 1.00 73.25 408 SER A N 1
ATOM 3217 C CA . SER A 1 408 ? -12.794 3.817 -25.630 1.00 73.25 408 SER A CA 1
ATOM 3218 C C . SER A 1 408 ? -11.359 3.578 -26.110 1.00 73.25 408 SER A C 1
ATOM 3220 O O . SER A 1 408 ? -11.027 2.452 -26.472 1.00 73.25 408 SER A O 1
ATOM 3222 N N . SER A 1 409 ? -10.516 4.611 -26.169 1.00 67.19 409 SER A N 1
ATOM 3223 C CA . SER A 1 409 ? -9.139 4.496 -26.659 1.00 67.19 409 SER A CA 1
ATOM 3224 C C . SER A 1 409 ? -8.259 5.613 -26.103 1.00 67.19 409 SER A C 1
ATOM 3226 O O . SER A 1 409 ? -8.558 6.791 -26.325 1.00 67.19 409 SER A O 1
ATOM 3228 N N . SER A 1 410 ? -7.145 5.254 -25.459 1.00 61.75 410 SER A N 1
ATOM 3229 C CA . SER A 1 410 ? -6.060 6.204 -25.211 1.00 61.75 410 SER A CA 1
ATOM 3230 C C . SER A 1 410 ? -5.213 6.330 -26.475 1.00 61.75 410 SER A C 1
ATOM 3232 O O . SER A 1 410 ? -4.826 5.340 -27.101 1.00 61.75 410 SER A O 1
ATOM 3234 N N . SER A 1 411 ? -4.973 7.560 -26.908 1.00 53.00 411 SER A N 1
ATOM 3235 C CA . SER A 1 411 ? -4.146 7.845 -28.072 1.00 53.00 411 SER A CA 1
ATOM 3236 C C . SER A 1 411 ? -2.692 7.901 -27.620 1.00 53.00 411 SER A C 1
ATOM 3238 O O . SER A 1 411 ? -2.187 8.961 -27.261 1.00 53.00 411 SER A O 1
ATOM 3240 N N . THR A 1 412 ? -2.022 6.750 -27.588 1.00 43.88 412 THR A N 1
ATOM 3241 C CA . THR A 1 412 ? -0.598 6.695 -27.243 1.00 43.88 412 THR A CA 1
ATOM 3242 C C . THR A 1 412 ? 0.196 7.473 -28.301 1.00 43.88 412 THR A C 1
ATOM 3244 O O . THR A 1 412 ? 0.036 7.179 -29.493 1.00 43.88 412 THR A O 1
ATOM 3247 N N . PRO A 1 413 ? 1.047 8.454 -27.937 1.00 39.53 413 PRO A N 1
ATOM 3248 C CA . PRO A 1 413 ? 1.902 9.110 -28.915 1.00 39.53 413 PRO A CA 1
ATOM 3249 C C . PRO A 1 413 ? 2.798 8.053 -29.566 1.00 39.53 413 PRO A C 1
ATOM 3251 O O . PRO A 1 413 ? 3.492 7.289 -28.896 1.00 39.53 413 PRO A O 1
ATOM 3254 N N . THR A 1 414 ? 2.730 7.967 -30.893 1.00 30.25 414 THR A N 1
ATOM 3255 C CA . THR A 1 414 ? 3.544 7.039 -31.678 1.00 30.25 414 THR A CA 1
ATOM 3256 C C . THR A 1 414 ? 5.010 7.462 -31.548 1.00 30.25 414 THR A C 1
ATOM 3258 O O . THR A 1 414 ? 5.322 8.595 -31.923 1.00 30.25 414 THR A O 1
ATOM 3261 N N . PRO A 1 415 ? 5.928 6.620 -31.032 1.00 34.78 415 PRO A N 1
ATOM 3262 C CA . PRO A 1 415 ? 7.344 6.954 -31.061 1.00 34.78 415 PRO A CA 1
ATOM 3263 C C . PRO A 1 415 ? 7.777 7.092 -32.523 1.00 34.78 415 PRO A C 1
ATOM 3265 O O . PRO A 1 415 ? 7.523 6.210 -33.346 1.00 34.78 415 PRO A O 1
ATOM 3268 N N . THR A 1 416 ? 8.399 8.219 -32.861 1.00 29.86 416 THR A N 1
ATOM 3269 C CA . THR A 1 416 ? 8.899 8.491 -34.211 1.00 29.86 416 THR A CA 1
ATOM 3270 C C . THR A 1 416 ? 9.880 7.381 -34.620 1.00 29.86 416 THR A C 1
ATOM 3272 O O . THR A 1 416 ? 10.861 7.161 -33.903 1.00 29.86 416 THR A O 1
ATOM 3275 N N . PRO A 1 417 ? 9.656 6.656 -35.736 1.00 31.12 417 PRO A N 1
ATOM 3276 C CA . PRO A 1 417 ? 10.519 5.549 -36.128 1.00 31.12 417 PRO A CA 1
ATOM 3277 C C . PRO A 1 417 ? 11.932 6.062 -36.419 1.00 31.12 417 PRO A C 1
ATOM 3279 O O . PRO A 1 417 ? 12.141 6.932 -37.263 1.00 31.12 417 PRO A O 1
ATOM 3282 N N . THR A 1 418 ? 12.914 5.520 -35.703 1.00 33.72 418 THR A N 1
ATOM 3283 C CA . THR A 1 418 ? 14.337 5.767 -35.959 1.00 33.72 418 THR A CA 1
ATOM 3284 C C . THR A 1 418 ? 14.759 4.972 -37.209 1.00 33.72 418 THR A C 1
ATOM 3286 O O . THR A 1 418 ? 14.356 3.812 -37.332 1.00 33.72 418 THR A O 1
ATOM 3289 N N . PRO A 1 419 ? 15.523 5.549 -38.163 1.00 32.94 419 PRO A N 1
ATOM 3290 C CA . PRO A 1 419 ? 15.880 4.877 -39.413 1.00 32.94 419 PRO A CA 1
ATOM 3291 C C . PRO A 1 419 ? 16.642 3.570 -39.162 1.00 32.94 419 PRO A C 1
ATOM 3293 O O . PRO A 1 419 ? 17.578 3.512 -38.367 1.00 32.94 419 PRO A O 1
ATOM 3296 N N . THR A 1 420 ? 16.220 2.514 -39.853 1.00 30.53 420 THR A N 1
ATOM 3297 C CA . THR A 1 420 ? 16.764 1.157 -39.746 1.00 30.53 420 THR A CA 1
ATOM 3298 C C . THR A 1 420 ? 18.190 1.095 -40.316 1.00 30.53 420 THR A C 1
ATOM 3300 O O . THR A 1 420 ? 18.366 1.419 -41.492 1.00 30.53 420 THR A O 1
ATOM 3303 N N . PRO A 1 421 ? 19.217 0.666 -39.556 1.00 44.16 421 PRO A N 1
ATOM 3304 C CA . PRO A 1 421 ? 20.536 0.411 -40.125 1.00 44.16 421 PRO A CA 1
ATOM 3305 C C . PRO A 1 421 ? 20.560 -0.917 -40.900 1.00 44.16 421 PRO A C 1
ATOM 3307 O O . PRO A 1 421 ? 20.037 -1.940 -40.457 1.00 44.16 421 PRO A O 1
ATOM 3310 N N . THR A 1 422 ? 21.182 -0.877 -42.076 1.00 32.38 422 THR A N 1
ATOM 3311 C CA . THR A 1 422 ? 21.400 -1.986 -43.017 1.00 32.38 422 THR A CA 1
ATOM 3312 C C . THR A 1 422 ? 22.240 -3.112 -42.384 1.00 32.38 422 THR A C 1
ATOM 3314 O O . THR A 1 422 ? 23.219 -2.806 -41.700 1.00 32.38 422 THR A O 1
ATOM 3317 N N . PRO A 1 423 ? 21.924 -4.406 -42.602 1.00 42.88 423 PRO A N 1
ATOM 3318 C CA . PRO A 1 423 ? 22.686 -5.505 -42.010 1.00 42.88 423 PRO A CA 1
ATOM 3319 C C . PRO A 1 423 ? 24.061 -5.675 -42.675 1.00 42.88 423 PRO A C 1
ATOM 3321 O O . PRO A 1 423 ? 24.164 -5.781 -43.896 1.00 42.88 423 PRO A O 1
ATOM 3324 N N . THR A 1 424 ? 25.110 -5.770 -41.857 1.00 35.25 424 THR A N 1
ATOM 3325 C CA . THR A 1 424 ? 26.484 -6.111 -42.271 1.00 35.25 424 THR A CA 1
ATOM 3326 C C . THR A 1 424 ? 26.776 -7.574 -41.888 1.00 35.25 424 THR A C 1
ATOM 3328 O O . THR A 1 424 ? 26.350 -7.997 -40.810 1.00 35.25 424 THR A O 1
ATOM 3331 N N . PRO A 1 425 ? 27.445 -8.376 -42.746 1.00 43.56 425 PRO A N 1
ATOM 3332 C CA . PRO A 1 425 ? 27.513 -9.830 -42.597 1.00 43.56 425 PRO A CA 1
ATOM 3333 C C . PRO A 1 425 ? 28.335 -10.324 -41.399 1.00 43.56 425 PRO A C 1
ATOM 3335 O O . PRO A 1 425 ? 29.291 -9.704 -40.941 1.00 43.56 425 PRO A O 1
ATOM 3338 N N . THR A 1 426 ? 27.922 -11.501 -40.938 1.00 45.88 426 THR A N 1
ATOM 3339 C CA . THR A 1 426 ? 28.405 -12.288 -39.800 1.00 45.88 426 THR A CA 1
ATOM 3340 C C . THR A 1 426 ? 29.850 -12.780 -39.978 1.00 45.88 426 THR A C 1
ATOM 3342 O O . THR A 1 426 ? 30.147 -13.347 -41.031 1.00 45.88 426 THR A O 1
ATOM 3345 N N . PRO A 1 427 ? 30.727 -12.687 -38.957 1.00 42.34 427 PRO A N 1
ATOM 3346 C CA . PRO A 1 427 ? 31.965 -13.459 -38.933 1.00 42.34 427 PRO A CA 1
ATOM 3347 C C . PRO A 1 427 ? 31.899 -14.728 -38.060 1.00 42.34 427 PRO A C 1
ATOM 3349 O O . PRO A 1 427 ? 31.270 -14.788 -37.004 1.00 42.34 427 PRO A O 1
ATOM 3352 N N . THR A 1 428 ? 32.594 -15.729 -38.595 1.00 34.50 428 THR A N 1
ATOM 3353 C CA . THR A 1 428 ? 32.859 -17.127 -38.213 1.00 34.50 428 THR A CA 1
ATOM 3354 C C . THR A 1 428 ? 33.534 -17.296 -36.832 1.00 34.50 428 THR A C 1
ATOM 3356 O O . THR A 1 428 ? 34.255 -16.389 -36.413 1.00 34.50 428 THR A O 1
ATOM 3359 N N . PRO A 1 429 ? 33.367 -18.437 -36.119 1.00 52.31 429 PRO A N 1
ATOM 3360 C CA . PRO A 1 429 ? 33.764 -18.535 -34.711 1.00 52.31 429 PRO A CA 1
ATOM 3361 C C . PRO A 1 429 ? 35.171 -19.133 -34.443 1.00 52.31 429 PRO A C 1
ATOM 3363 O O . PRO A 1 429 ? 35.564 -20.113 -35.072 1.00 52.31 429 PRO A O 1
ATOM 3366 N N . THR A 1 430 ? 35.794 -18.630 -33.354 1.00 37.47 430 THR A N 1
ATOM 3367 C CA . THR A 1 430 ? 36.699 -19.290 -32.353 1.00 37.47 430 THR A CA 1
ATOM 3368 C C . THR A 1 430 ? 38.122 -19.778 -32.732 1.00 37.47 430 THR A C 1
ATOM 3370 O O . THR A 1 430 ? 38.347 -20.064 -33.903 1.00 37.47 430 THR A O 1
ATOM 3373 N N . PRO A 1 431 ? 39.063 -20.054 -31.772 1.00 51.50 431 PRO A N 1
ATOM 3374 C CA . PRO A 1 431 ? 39.150 -19.714 -30.322 1.00 51.50 431 PRO A CA 1
ATOM 3375 C C . PRO A 1 431 ? 40.576 -19.345 -29.753 1.00 51.50 431 PRO A C 1
ATOM 3377 O O . PRO A 1 431 ? 41.592 -19.673 -30.355 1.00 51.50 431 PRO A O 1
ATOM 3380 N N . THR A 1 432 ? 40.612 -18.876 -28.481 1.00 36.47 432 THR A N 1
ATOM 3381 C CA . THR A 1 432 ? 41.689 -19.009 -27.428 1.00 36.47 432 THR A CA 1
ATOM 3382 C C . THR A 1 432 ? 42.995 -18.179 -27.557 1.00 36.47 432 THR A C 1
ATOM 3384 O O . THR A 1 432 ? 43.394 -17.926 -28.687 1.00 36.47 432 THR A O 1
ATOM 3387 N N . PRO A 1 433 ? 43.787 -17.871 -26.488 1.00 38.22 433 PRO A N 1
ATOM 3388 C CA . PRO A 1 433 ? 43.581 -17.743 -25.025 1.00 38.22 433 PRO A CA 1
ATOM 3389 C C . PRO A 1 433 ? 43.805 -16.302 -24.490 1.00 38.22 433 PRO A C 1
ATOM 3391 O O . PRO A 1 433 ? 44.321 -15.428 -25.179 1.00 38.22 433 PRO A O 1
ATOM 3394 N N . THR A 1 434 ? 43.484 -16.096 -23.212 1.00 45.28 434 THR A N 1
ATOM 3395 C CA . THR A 1 434 ? 43.834 -14.930 -22.381 1.00 45.28 434 THR A CA 1
ATOM 3396 C C . THR A 1 434 ? 45.348 -14.664 -22.356 1.00 45.28 434 THR A C 1
ATOM 3398 O O . THR A 1 434 ? 46.126 -15.589 -22.102 1.00 45.28 434 THR A O 1
ATOM 3401 N N . PRO A 1 435 ? 45.769 -13.405 -22.563 1.00 37.16 435 PRO A N 1
ATOM 3402 C CA . PRO A 1 435 ? 46.480 -12.701 -21.498 1.00 37.16 435 PRO A CA 1
ATOM 3403 C C . PRO A 1 435 ? 45.904 -11.307 -21.220 1.00 37.16 435 PRO A C 1
ATOM 3405 O O . PRO A 1 435 ? 45.445 -10.589 -22.101 1.00 37.16 435 PRO A O 1
ATOM 3408 N N . ASP A 1 436 ? 45.973 -10.983 -19.940 1.00 49.03 436 ASP A N 1
ATOM 3409 C CA . ASP A 1 436 ? 45.803 -9.690 -19.296 1.00 49.03 436 ASP A CA 1
ATOM 3410 C C . ASP A 1 436 ? 46.552 -8.563 -20.039 1.00 49.03 436 ASP A C 1
ATOM 3412 O O . ASP A 1 436 ? 47.772 -8.634 -20.152 1.00 49.03 436 ASP A O 1
ATOM 3416 N N . THR A 1 437 ? 45.815 -7.581 -20.571 1.00 39.94 437 THR A N 1
ATOM 3417 C CA . THR A 1 437 ? 46.124 -6.134 -20.618 1.00 39.94 437 THR A CA 1
ATOM 3418 C C . THR A 1 437 ? 44.935 -5.431 -21.277 1.00 39.94 437 THR A C 1
ATOM 3420 O O . THR A 1 437 ? 44.727 -5.553 -22.485 1.00 39.94 437 THR A O 1
ATOM 3423 N N . ASP A 1 438 ? 44.142 -4.719 -20.482 1.00 41.25 438 ASP A N 1
ATOM 3424 C CA . ASP A 1 438 ? 43.177 -3.732 -20.974 1.00 41.25 438 ASP A CA 1
ATOM 3425 C C . ASP A 1 438 ? 43.940 -2.611 -21.712 1.00 41.25 438 ASP A C 1
ATOM 3427 O O . ASP A 1 438 ? 44.910 -2.090 -21.150 1.00 41.25 438 ASP A O 1
ATOM 3431 N N . PRO A 1 439 ? 43.585 -2.239 -22.956 1.00 41.09 439 PRO A N 1
ATOM 3432 C CA . PRO A 1 439 ? 44.090 -1.020 -23.556 1.00 41.09 439 PRO A CA 1
ATOM 3433 C C . PRO A 1 439 ? 43.402 0.158 -22.871 1.00 41.09 439 PRO A C 1
ATOM 3435 O O . PRO A 1 439 ? 42.272 0.528 -23.185 1.00 41.09 439 PRO A O 1
ATOM 3438 N N . GLU A 1 440 ? 44.135 0.741 -21.933 1.00 41.75 440 GLU A N 1
ATOM 3439 C CA . GLU A 1 440 ? 44.062 2.148 -21.574 1.00 41.75 440 GLU A CA 1
ATOM 3440 C C . GLU A 1 440 ? 43.678 2.991 -22.807 1.00 41.75 440 GLU A C 1
ATOM 3442 O O . GLU A 1 440 ? 44.470 3.186 -23.729 1.00 41.75 440 GLU A O 1
ATOM 3447 N N . THR A 1 441 ? 42.460 3.534 -22.830 1.00 44.34 441 THR A N 1
ATOM 3448 C CA . THR A 1 441 ? 42.232 4.836 -23.462 1.00 44.34 441 THR A CA 1
ATOM 3449 C C . THR A 1 441 ? 42.744 5.901 -22.498 1.00 44.34 441 THR A C 1
ATOM 3451 O O . THR A 1 441 ? 41.962 6.696 -21.988 1.00 44.34 441 THR A O 1
ATOM 3454 N N . THR A 1 442 ? 44.039 5.878 -22.183 1.00 48.34 442 THR A N 1
ATOM 3455 C CA . THR A 1 442 ? 44.715 7.068 -21.680 1.00 48.34 442 THR A CA 1
ATOM 3456 C C . THR A 1 442 ? 45.137 7.890 -22.876 1.00 48.34 442 THR A C 1
ATOM 3458 O O . THR A 1 442 ? 45.794 7.410 -23.804 1.00 48.34 442 THR A O 1
ATOM 3461 N N . GLN A 1 443 ? 44.747 9.158 -22.857 1.00 56.38 443 GLN A N 1
ATOM 3462 C CA . GLN A 1 443 ? 45.525 10.166 -23.550 1.00 56.38 443 GLN A CA 1
ATOM 3463 C C . GLN A 1 443 ? 46.961 10.062 -22.997 1.00 56.38 443 GLN A C 1
ATOM 3465 O O . GLN A 1 443 ? 47.126 9.939 -21.780 1.00 56.38 443 GLN A O 1
ATOM 3470 N N . PRO A 1 444 ? 47.998 9.958 -23.846 1.00 58.31 444 PRO A N 1
ATOM 3471 C CA . PRO A 1 444 ? 49.367 9.887 -23.355 1.00 58.31 444 PRO A CA 1
ATOM 3472 C C . PRO A 1 444 ? 49.655 11.148 -22.544 1.00 58.31 444 PRO A C 1
ATOM 3474 O O . PRO A 1 444 ? 49.306 12.226 -23.007 1.00 58.31 444 PRO A O 1
ATOM 3477 N N . ALA A 1 445 ? 50.299 10.993 -21.384 1.00 57.56 445 ALA A N 1
ATOM 3478 C CA . ALA A 1 445 ? 50.670 12.109 -20.518 1.00 57.56 445 ALA A CA 1
ATOM 3479 C C . ALA A 1 445 ? 51.351 13.225 -21.333 1.00 57.56 445 ALA A C 1
ATOM 3481 O O . ALA A 1 445 ? 52.466 13.041 -21.842 1.00 57.56 445 ALA A O 1
ATOM 3482 N N . ASP A 1 446 ? 50.659 14.346 -21.508 1.00 71.75 446 ASP A N 1
ATOM 3483 C CA . ASP A 1 446 ? 51.090 15.509 -22.281 1.00 71.75 446 ASP A CA 1
ATOM 3484 C C . ASP A 1 446 ? 51.417 16.715 -21.375 1.00 71.75 446 ASP A C 1
ATOM 3486 O O . ASP A 1 446 ? 51.956 17.720 -21.848 1.00 71.75 446 ASP A O 1
ATOM 3490 N N . ASN A 1 447 ? 51.278 16.545 -20.053 1.00 69.19 447 ASN A N 1
ATOM 3491 C CA . ASN A 1 447 ? 51.360 17.562 -19.001 1.00 69.19 447 ASN A CA 1
ATOM 3492 C C . ASN A 1 447 ? 50.286 18.654 -19.099 1.00 69.19 447 ASN A C 1
ATOM 3494 O O . ASN A 1 447 ? 50.464 19.720 -18.496 1.00 69.19 447 ASN A O 1
ATOM 3498 N N . ASP A 1 448 ? 49.212 18.417 -19.846 1.00 75.25 448 ASP A N 1
ATOM 3499 C CA . ASP A 1 448 ? 48.001 19.220 -19.785 1.00 75.25 448 ASP A CA 1
ATOM 3500 C C . ASP A 1 448 ? 47.023 18.571 -18.798 1.00 75.25 448 ASP A C 1
ATOM 3502 O O . ASP A 1 448 ? 47.050 17.366 -18.578 1.00 75.25 448 ASP A O 1
ATOM 3506 N N . VAL A 1 449 ? 46.227 19.382 -18.106 1.00 77.25 449 VAL A N 1
ATOM 3507 C CA . VAL A 1 449 ? 45.261 18.885 -17.115 1.00 77.25 449 VAL A CA 1
ATOM 3508 C C . VAL A 1 449 ? 43.889 19.327 -17.581 1.00 77.25 449 VAL A C 1
ATOM 3510 O O . VAL A 1 449 ? 43.596 20.522 -17.561 1.00 77.25 449 VAL A O 1
ATOM 3513 N N . ASP A 1 450 ? 43.045 18.373 -17.964 1.00 82.81 450 ASP A N 1
ATOM 3514 C CA . ASP A 1 450 ? 41.755 18.678 -18.576 1.00 82.81 450 ASP A CA 1
ATOM 3515 C C . ASP A 1 450 ? 40.789 19.429 -17.638 1.00 82.81 450 ASP A C 1
ATOM 3517 O O . ASP A 1 450 ? 40.477 19.003 -16.518 1.00 82.81 450 ASP A O 1
ATOM 3521 N N . ASP A 1 451 ? 40.240 20.539 -18.136 1.00 87.69 451 ASP A N 1
ATOM 3522 C CA . ASP A 1 451 ? 39.217 21.338 -17.461 1.00 87.69 451 ASP A CA 1
ATOM 3523 C C . ASP A 1 451 ? 37.834 20.670 -17.579 1.00 87.69 451 ASP A C 1
ATOM 3525 O O . ASP A 1 451 ? 37.190 20.647 -18.632 1.00 87.69 451 ASP A O 1
ATOM 3529 N N . MET A 1 452 ? 37.312 20.180 -16.457 1.00 88.19 452 MET A N 1
ATOM 3530 C CA . MET A 1 452 ? 36.004 19.538 -16.367 1.00 88.19 452 MET A CA 1
ATOM 3531 C C . MET A 1 452 ? 34.994 20.459 -15.691 1.00 88.19 452 MET A C 1
ATOM 3533 O O . MET A 1 452 ? 34.904 20.533 -14.467 1.00 88.19 452 MET A O 1
ATOM 3537 N N . LEU A 1 453 ? 34.172 21.133 -16.494 1.00 87.38 453 LEU A N 1
ATOM 3538 C CA . LEU A 1 453 ? 33.053 21.938 -15.998 1.00 87.38 453 LEU A CA 1
ATOM 3539 C C . LEU A 1 453 ? 31.937 21.039 -15.439 1.00 87.38 453 LEU A C 1
ATOM 3541 O O . LEU A 1 453 ? 31.256 20.328 -16.184 1.00 87.38 453 LEU A O 1
ATOM 3545 N N . VAL A 1 454 ? 31.730 21.099 -14.123 1.00 85.25 454 VAL A N 1
ATOM 3546 C CA . VAL A 1 454 ? 30.720 20.323 -13.396 1.00 85.25 454 VAL A CA 1
ATOM 3547 C C . VAL A 1 454 ? 29.539 21.230 -13.063 1.00 85.25 454 VAL A C 1
ATOM 3549 O O . VAL A 1 454 ? 29.633 22.129 -12.224 1.00 85.25 454 VAL A O 1
ATOM 3552 N N . SER A 1 455 ? 28.418 21.012 -13.747 1.00 75.44 455 SER A N 1
ATOM 3553 C CA . SER A 1 455 ? 27.233 21.878 -13.653 1.00 75.44 455 SER A CA 1
ATOM 3554 C C . SER A 1 455 ? 25.917 21.125 -13.448 1.00 75.44 455 SER A C 1
ATOM 3556 O O . SER A 1 455 ? 24.864 21.754 -13.494 1.00 75.44 455 SER A O 1
ATOM 3558 N N . GLY A 1 456 ? 25.959 19.804 -13.244 1.00 71.88 456 GLY A N 1
ATOM 3559 C CA . GLY A 1 456 ? 24.749 18.996 -13.043 1.00 71.88 456 GLY A CA 1
ATOM 3560 C C . GLY A 1 456 ? 24.945 17.485 -13.151 1.00 71.88 456 GLY A C 1
ATOM 3561 O O . GLY A 1 456 ? 24.162 16.747 -12.578 1.00 71.88 456 GLY A O 1
ATOM 3562 N N . GLU A 1 457 ? 26.018 17.023 -13.794 1.00 77.19 457 GLU A N 1
ATOM 3563 C CA . GLU A 1 457 ? 26.323 15.595 -13.940 1.00 77.19 457 GLU A CA 1
ATOM 3564 C C . GLU A 1 457 ? 27.725 15.265 -13.433 1.00 77.19 457 GLU A C 1
ATOM 3566 O O . GLU A 1 457 ? 28.620 16.118 -13.419 1.00 77.19 457 GLU A O 1
ATOM 3571 N N . ASN A 1 458 ? 27.918 14.000 -13.061 1.00 85.50 458 ASN A N 1
ATOM 3572 C CA . ASN A 1 458 ? 29.228 13.458 -12.737 1.00 85.50 458 ASN A CA 1
ATOM 3573 C C . ASN A 1 458 ? 30.154 13.564 -13.951 1.00 85.50 458 ASN A C 1
ATOM 3575 O O . ASN A 1 458 ? 29.846 13.070 -15.034 1.00 85.50 458 ASN A O 1
ATOM 3579 N N . ARG A 1 459 ? 31.319 14.182 -13.768 1.00 87.06 459 ARG A N 1
ATOM 3580 C CA . ARG A 1 459 ? 32.340 14.270 -14.813 1.00 87.06 459 ARG A CA 1
ATOM 3581 C C . ARG A 1 459 ? 33.465 13.308 -14.468 1.00 87.06 459 ARG A C 1
ATOM 3583 O O . ARG A 1 459 ? 34.050 13.426 -13.396 1.00 87.06 459 ARG A O 1
ATOM 3590 N N . TYR A 1 460 ? 33.769 12.375 -15.364 1.00 88.31 460 TYR A N 1
ATOM 3591 C CA . TYR A 1 460 ? 34.790 11.347 -15.155 1.00 88.31 460 TYR A CA 1
ATOM 3592 C C . TYR A 1 460 ? 36.140 11.800 -15.700 1.00 88.31 460 TYR A C 1
ATOM 3594 O O . TYR A 1 460 ? 36.228 12.199 -16.856 1.00 88.31 460 TYR A O 1
ATOM 3602 N N . CYS A 1 461 ? 37.172 11.735 -14.862 1.00 88.44 461 CYS A N 1
ATOM 3603 C CA . CYS A 1 461 ? 38.536 12.042 -15.255 1.00 88.44 461 CYS A CA 1
ATOM 3604 C C . CYS A 1 461 ? 39.196 10.788 -15.827 1.00 88.44 461 CYS A C 1
ATOM 3606 O O . CYS A 1 461 ? 39.493 9.839 -15.094 1.00 88.44 461 CYS A O 1
ATOM 3608 N N . THR A 1 462 ? 39.391 10.788 -17.141 1.00 84.44 462 THR A N 1
ATOM 3609 C CA . THR A 1 462 ? 40.086 9.728 -17.888 1.00 84.44 462 THR A CA 1
ATOM 3610 C C . THR A 1 462 ? 41.467 10.163 -18.376 1.00 84.44 462 THR A C 1
ATOM 3612 O O . THR A 1 462 ? 42.166 9.372 -19.004 1.00 84.44 462 THR A O 1
ATOM 3615 N N . ASP A 1 463 ? 41.849 11.410 -18.100 1.00 81.12 463 ASP A N 1
ATOM 3616 C CA . ASP A 1 463 ? 43.163 11.953 -18.423 1.00 81.12 463 ASP A CA 1
ATOM 3617 C C . ASP A 1 463 ? 44.236 11.317 -17.526 1.00 81.12 463 ASP A C 1
ATOM 3619 O O . ASP A 1 463 ? 44.057 11.206 -16.307 1.00 81.12 463 ASP A O 1
ATOM 3623 N N . ALA A 1 464 ? 45.345 10.888 -18.132 1.00 80.75 464 ALA A N 1
ATOM 3624 C CA . ALA A 1 464 ? 46.480 10.291 -17.441 1.00 80.75 464 ALA A CA 1
ATOM 3625 C C . ALA A 1 464 ? 47.130 11.260 -16.445 1.00 80.75 464 ALA A C 1
ATOM 3627 O O . ALA A 1 464 ? 47.567 10.821 -15.375 1.00 80.75 464 ALA A O 1
ATOM 3628 N N . ASP A 1 465 ? 47.136 12.555 -16.764 1.00 79.56 465 ASP A N 1
ATOM 3629 C CA . ASP A 1 465 ? 47.748 13.603 -15.945 1.00 79.56 465 ASP A CA 1
ATOM 3630 C C . ASP A 1 465 ? 46.793 14.158 -14.870 1.00 79.56 465 ASP A C 1
ATOM 3632 O O . ASP A 1 465 ? 47.209 14.864 -13.943 1.00 79.56 465 ASP A O 1
ATOM 3636 N N . GLY A 1 466 ? 45.529 13.724 -14.897 1.00 83.00 466 GLY A N 1
ATOM 3637 C CA . GLY A 1 466 ? 44.469 14.177 -14.003 1.00 83.00 466 GLY A CA 1
ATOM 3638 C C . GLY A 1 466 ? 43.658 15.323 -14.601 1.00 83.00 466 GLY A C 1
ATOM 3639 O O . GLY A 1 466 ? 43.924 15.792 -15.697 1.00 83.00 466 GLY A O 1
ATOM 3640 N N . CYS A 1 467 ? 42.637 15.769 -13.875 1.00 90.06 467 CYS A N 1
ATOM 3641 C CA . CYS A 1 467 ? 41.667 16.735 -14.378 1.00 90.06 467 CYS A CA 1
ATOM 3642 C C . CYS A 1 467 ? 41.266 17.756 -13.310 1.00 90.06 467 CYS A C 1
ATOM 3644 O O . CYS A 1 467 ? 41.274 17.465 -12.107 1.00 90.06 467 CYS A O 1
ATOM 3646 N N . GLN A 1 468 ? 40.829 18.938 -13.744 1.00 91.62 468 GLN A N 1
ATOM 3647 C CA . GLN A 1 468 ? 40.339 20.007 -12.876 1.00 91.62 468 GLN A CA 1
ATOM 3648 C C . GLN A 1 468 ? 38.810 20.058 -12.871 1.00 91.62 468 GLN A C 1
ATOM 3650 O O . GLN A 1 468 ? 38.171 20.475 -13.830 1.00 91.62 468 GLN A O 1
ATOM 3655 N N . CYS A 1 469 ? 38.196 19.686 -11.752 1.00 89.31 469 CYS A N 1
ATOM 3656 C CA . CYS A 1 469 ? 36.765 19.844 -11.527 1.00 89.31 469 CYS A CA 1
ATOM 3657 C C . CYS A 1 469 ? 36.430 21.320 -11.282 1.00 89.31 469 CYS A C 1
ATOM 3659 O O . CYS A 1 469 ? 36.735 21.847 -10.209 1.00 89.31 469 CYS A O 1
ATOM 3661 N N . ILE A 1 470 ? 35.761 21.977 -12.221 1.00 89.88 470 ILE A N 1
ATOM 3662 C CA . ILE A 1 470 ? 35.418 23.397 -12.143 1.00 89.88 470 ILE A CA 1
ATOM 3663 C C . ILE A 1 470 ? 33.928 23.570 -11.854 1.00 89.88 470 ILE A C 1
ATOM 3665 O O . ILE A 1 470 ? 33.078 23.110 -12.612 1.00 89.88 470 ILE A O 1
ATOM 3669 N N . TYR A 1 471 ? 33.608 24.315 -10.796 1.00 87.50 471 TYR A N 1
ATOM 3670 C CA . TYR A 1 471 ? 32.237 24.630 -10.392 1.00 87.50 471 TYR A CA 1
ATOM 3671 C C . TYR A 1 471 ? 31.984 26.138 -10.397 1.00 87.50 471 TYR A C 1
ATOM 3673 O O . TYR A 1 471 ? 32.885 26.938 -10.122 1.00 87.50 471 TYR A O 1
ATOM 3681 N N . ASN A 1 472 ? 30.723 26.524 -10.620 1.00 84.88 472 ASN A N 1
ATOM 3682 C CA . ASN A 1 472 ? 30.236 27.902 -10.486 1.00 84.88 472 ASN A CA 1
ATOM 3683 C C . ASN A 1 472 ? 31.082 28.927 -11.266 1.00 84.88 472 ASN A C 1
ATOM 3685 O O . ASN A 1 472 ? 31.444 29.968 -10.724 1.00 84.88 472 ASN A O 1
ATOM 3689 N N . ASN A 1 473 ? 31.408 28.631 -12.529 1.00 80.62 473 ASN A N 1
ATOM 3690 C CA . ASN A 1 473 ? 32.183 29.525 -13.395 1.00 80.62 473 ASN A CA 1
ATOM 3691 C C . ASN A 1 473 ? 33.571 29.873 -12.803 1.00 80.62 473 ASN A C 1
ATOM 3693 O O . ASN A 1 473 ? 33.880 31.042 -12.580 1.00 80.62 473 ASN A O 1
ATOM 3697 N N . TYR A 1 474 ? 34.385 28.846 -12.516 1.00 82.69 474 TYR A N 1
ATOM 3698 C CA . TYR A 1 474 ? 35.745 28.946 -11.948 1.00 82.69 474 TYR A CA 1
ATOM 3699 C C . TYR A 1 474 ? 35.851 29.409 -10.483 1.00 82.69 474 TYR A C 1
ATOM 3701 O O . TYR A 1 474 ? 36.948 29.661 -9.991 1.00 82.69 474 TYR A O 1
ATOM 3709 N N . GLN A 1 475 ? 34.747 29.470 -9.732 1.00 82.38 475 GLN A N 1
ATOM 3710 C CA . GLN A 1 475 ? 34.794 29.844 -8.309 1.00 82.38 475 GLN A CA 1
ATOM 3711 C C . GLN A 1 475 ? 35.284 28.725 -7.384 1.00 82.38 475 GLN A C 1
ATOM 3713 O O . GLN A 1 475 ? 35.761 28.993 -6.283 1.00 82.38 475 GLN A O 1
ATOM 3718 N N . THR A 1 476 ? 35.123 27.461 -7.769 1.00 84.94 476 THR A N 1
ATOM 3719 C CA . THR A 1 476 ? 35.643 26.321 -7.004 1.00 84.94 476 THR A CA 1
ATOM 3720 C C . THR A 1 476 ? 36.325 25.366 -7.965 1.00 84.94 476 THR A C 1
ATOM 3722 O O . THR A 1 476 ? 35.721 24.991 -8.967 1.00 84.94 476 THR A O 1
ATOM 3725 N N . ILE A 1 477 ? 37.560 24.980 -7.644 1.00 88.31 477 ILE A N 1
ATOM 3726 C CA . ILE A 1 477 ? 38.360 24.050 -8.441 1.00 88.31 477 ILE A CA 1
ATOM 3727 C C . ILE A 1 477 ? 38.847 22.928 -7.525 1.00 88.31 477 ILE A C 1
ATOM 3729 O O . ILE A 1 477 ? 39.471 23.198 -6.498 1.00 88.31 477 ILE A O 1
ATOM 3733 N N . LEU A 1 478 ? 38.540 21.680 -7.877 1.00 89.94 478 LEU A N 1
ATOM 3734 C CA . LEU A 1 478 ? 39.039 20.481 -7.197 1.00 89.94 478 LEU A CA 1
ATOM 3735 C C . LEU A 1 478 ? 39.852 19.642 -8.181 1.00 89.94 478 LEU A C 1
ATOM 3737 O O . LEU A 1 478 ? 39.556 19.633 -9.367 1.00 89.94 478 LEU A O 1
ATOM 3741 N N . GLN A 1 479 ? 40.862 18.928 -7.692 1.00 90.56 479 GLN A N 1
ATOM 3742 C CA . GLN A 1 479 ? 41.709 18.084 -8.535 1.00 90.56 479 GLN A CA 1
ATOM 3743 C C . GLN A 1 479 ? 41.212 16.639 -8.492 1.00 90.56 479 GLN A C 1
ATOM 3745 O O . GLN A 1 479 ? 41.097 16.055 -7.410 1.00 90.56 479 GLN A O 1
ATOM 3750 N N . ALA A 1 480 ? 40.939 16.065 -9.660 1.00 88.00 480 ALA A N 1
ATOM 3751 C CA . ALA A 1 480 ? 40.625 14.656 -9.838 1.00 88.00 480 ALA A CA 1
ATOM 3752 C C . ALA A 1 480 ? 41.830 13.940 -10.445 1.00 88.00 480 ALA A C 1
ATOM 3754 O O . ALA A 1 480 ? 42.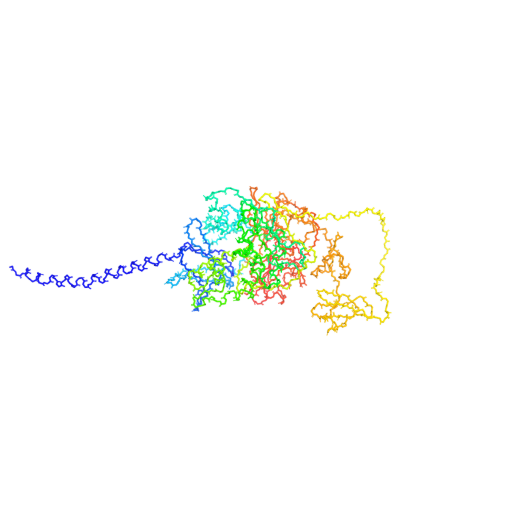401 14.382 -11.433 1.00 88.00 480 ALA A O 1
ATOM 3755 N N . LYS A 1 481 ? 42.234 12.820 -9.845 1.00 88.50 481 LYS A N 1
ATOM 3756 C CA . LYS A 1 481 ? 43.239 11.943 -10.461 1.00 88.50 481 LYS A CA 1
ATOM 3757 C C . LYS A 1 481 ? 42.585 11.128 -11.575 1.00 88.50 481 LYS A C 1
ATOM 3759 O O . LYS A 1 481 ? 41.372 10.918 -11.531 1.00 88.50 481 LYS A O 1
ATOM 3764 N N . ASN A 1 482 ? 43.389 10.584 -12.487 1.00 83.31 482 ASN A N 1
ATOM 3765 C CA . ASN A 1 482 ? 42.923 9.561 -13.420 1.00 83.31 482 ASN A CA 1
ATOM 3766 C C . ASN A 1 482 ? 42.129 8.468 -12.674 1.00 83.31 482 ASN A C 1
ATOM 3768 O O . ASN A 1 482 ? 42.560 7.972 -11.624 1.00 83.31 482 ASN A O 1
ATOM 3772 N N . GLY A 1 483 ? 40.945 8.132 -13.183 1.00 81.00 483 GLY A N 1
ATOM 3773 C CA . GLY A 1 483 ? 40.051 7.150 -12.579 1.00 81.00 483 GLY A CA 1
ATOM 3774 C C . GLY A 1 483 ? 39.233 7.690 -11.405 1.00 81.00 483 GLY A C 1
ATOM 3775 O O . GLY A 1 483 ? 38.601 6.906 -10.700 1.00 81.00 483 GLY A O 1
ATOM 3776 N N . TYR A 1 484 ? 39.196 9.004 -11.185 1.00 89.44 484 TYR A N 1
ATOM 3777 C CA . TYR A 1 484 ? 38.271 9.677 -10.268 1.00 89.44 484 TYR A CA 1
ATOM 3778 C C . TYR A 1 484 ? 37.235 10.475 -11.056 1.00 89.44 484 TYR A C 1
ATOM 3780 O O . TYR A 1 484 ? 37.382 10.700 -12.253 1.00 89.44 484 TYR A O 1
ATOM 3788 N N . TYR A 1 485 ? 36.171 10.901 -10.394 1.00 89.56 485 TYR A N 1
ATOM 3789 C CA . TYR A 1 485 ? 35.148 11.734 -10.997 1.00 89.56 485 TYR A CA 1
ATOM 3790 C C . TYR A 1 485 ? 34.705 12.830 -10.041 1.00 89.56 485 TYR A C 1
ATOM 3792 O O . TYR A 1 485 ? 34.790 12.704 -8.817 1.00 89.56 485 TYR A O 1
ATOM 3800 N N . CYS A 1 486 ? 34.261 13.923 -10.636 1.00 90.38 486 CYS A N 1
ATOM 3801 C CA . CYS A 1 486 ? 33.789 15.110 -9.963 1.00 90.38 486 CYS A CA 1
ATOM 3802 C C . CYS A 1 486 ? 32.265 15.047 -9.864 1.00 90.38 486 CYS A C 1
ATOM 3804 O O . CYS A 1 486 ? 31.600 14.910 -10.894 1.00 90.38 486 CYS A O 1
ATOM 3806 N N . THR A 1 487 ? 31.716 15.157 -8.660 1.00 88.12 487 THR A N 1
ATOM 3807 C CA . THR A 1 487 ? 30.269 15.148 -8.428 1.00 88.12 487 THR A CA 1
ATOM 3808 C C . THR A 1 487 ? 29.698 16.566 -8.363 1.00 88.12 487 THR A C 1
ATOM 3810 O O . THR A 1 487 ? 30.380 17.478 -7.888 1.00 88.12 487 THR A O 1
ATOM 3813 N N . PRO A 1 488 ? 28.427 16.788 -8.744 1.00 85.75 488 PRO A N 1
ATOM 3814 C CA . PRO A 1 488 ? 27.771 18.094 -8.614 1.00 85.75 488 PRO A CA 1
ATOM 3815 C C . PRO A 1 488 ? 27.774 18.674 -7.188 1.00 85.75 488 PRO A C 1
ATOM 3817 O O . PRO A 1 488 ? 27.858 19.891 -7.023 1.00 85.75 488 PRO A O 1
ATOM 3820 N N . ASP A 1 489 ? 27.771 17.824 -6.152 1.00 87.25 489 ASP A N 1
ATOM 3821 C CA . ASP A 1 489 ? 27.873 18.217 -4.737 1.00 87.25 489 ASP A CA 1
ATOM 3822 C C . ASP A 1 489 ? 29.312 18.546 -4.284 1.00 87.25 489 ASP A C 1
ATOM 3824 O O . ASP A 1 489 ? 29.591 18.656 -3.088 1.00 87.25 489 ASP A O 1
ATOM 3828 N N . LYS A 1 490 ? 30.221 18.773 -5.243 1.00 88.19 490 LYS A N 1
ATOM 3829 C CA . LYS A 1 490 ? 31.610 19.208 -5.040 1.00 88.19 490 LYS A CA 1
ATOM 3830 C C . LYS A 1 490 ? 32.464 18.185 -4.293 1.00 88.19 490 LYS A C 1
ATOM 3832 O O . LYS A 1 490 ? 33.284 18.552 -3.449 1.00 88.19 490 LYS A O 1
ATOM 3837 N N . LYS A 1 491 ? 32.311 16.903 -4.623 1.00 88.88 491 LYS A N 1
ATOM 3838 C CA . LYS A 1 491 ? 33.198 15.828 -4.166 1.00 88.88 491 LYS A CA 1
ATOM 3839 C C . LYS A 1 491 ? 34.006 15.276 -5.333 1.00 88.88 491 LYS A C 1
ATOM 3841 O O . LYS A 1 491 ? 33.630 15.375 -6.498 1.00 88.88 491 LYS A O 1
ATOM 3846 N N . VAL A 1 492 ? 35.154 14.702 -4.994 1.00 88.12 492 VAL A N 1
ATOM 3847 C CA . VAL A 1 492 ? 35.987 13.939 -5.923 1.00 88.12 492 VAL A CA 1
ATOM 3848 C C . VAL A 1 492 ? 36.016 12.515 -5.409 1.00 88.12 492 VAL A C 1
ATOM 3850 O O . VAL A 1 492 ? 36.570 12.243 -4.342 1.00 88.12 492 VAL A O 1
ATOM 3853 N N . LEU A 1 493 ? 35.370 11.619 -6.141 1.00 86.94 493 LEU A N 1
ATOM 3854 C CA . LEU A 1 493 ? 35.181 10.231 -5.744 1.00 86.94 493 LEU A CA 1
ATOM 3855 C C . LEU A 1 493 ? 35.922 9.316 -6.709 1.00 86.94 493 LEU A C 1
ATOM 3857 O O . LEU A 1 493 ? 36.144 9.656 -7.869 1.00 86.94 493 LEU A O 1
ATOM 3861 N N . LYS A 1 494 ? 36.348 8.153 -6.221 1.00 86.81 494 LYS A N 1
ATOM 3862 C CA . LYS A 1 494 ? 36.974 7.149 -7.078 1.00 86.81 494 LYS A CA 1
ATOM 3863 C C . LYS A 1 494 ? 35.911 6.598 -8.026 1.00 86.81 494 LYS A C 1
ATOM 3865 O O . LYS A 1 494 ? 34.825 6.242 -7.578 1.00 86.81 494 LYS A O 1
ATOM 3870 N N . THR A 1 495 ? 36.216 6.533 -9.316 1.00 84.12 495 THR A N 1
ATOM 3871 C CA . THR A 1 495 ? 35.332 5.895 -10.288 1.00 84.12 495 THR A CA 1
ATOM 3872 C C . THR A 1 495 ? 35.332 4.400 -10.020 1.00 84.12 495 THR A C 1
ATOM 3874 O O . THR A 1 495 ? 36.387 3.772 -9.918 1.00 84.12 495 THR A O 1
ATOM 3877 N N . GLU A 1 496 ? 34.140 3.829 -9.921 1.00 83.69 496 GLU A N 1
ATOM 3878 C CA . GLU A 1 496 ? 33.932 2.390 -9.843 1.00 83.69 496 GLU A CA 1
ATOM 3879 C C . GLU A 1 496 ? 33.232 1.923 -11.118 1.00 83.69 496 GLU A C 1
ATOM 3881 O O . GLU A 1 496 ? 32.512 2.685 -11.769 1.00 83.69 496 GLU A O 1
ATOM 3886 N N . ARG A 1 497 ? 33.477 0.672 -11.511 1.00 83.50 497 ARG A N 1
ATOM 3887 C CA . ARG A 1 497 ? 32.719 0.052 -12.599 1.00 83.50 497 ARG A CA 1
ATOM 3888 C C . ARG A 1 497 ? 31.290 -0.157 -12.115 1.00 83.50 497 ARG A C 1
ATOM 3890 O O . ARG A 1 497 ? 31.079 -0.555 -10.975 1.00 83.50 497 ARG A O 1
ATOM 3897 N N . LEU A 1 498 ? 30.329 0.112 -12.986 1.00 84.12 498 LEU A N 1
ATOM 3898 C CA . LEU A 1 498 ? 28.907 -0.022 -12.701 1.00 84.12 498 LEU A CA 1
ATOM 3899 C C . LEU A 1 498 ? 28.250 -0.879 -13.771 1.00 84.12 498 LEU A C 1
ATOM 3901 O O . LEU A 1 498 ? 28.796 -1.118 -14.856 1.00 84.12 498 LEU A O 1
ATOM 3905 N N . CYS A 1 499 ? 27.051 -1.356 -13.466 1.00 82.94 499 CYS A N 1
ATOM 3906 C CA . CYS A 1 499 ? 26.298 -2.096 -14.447 1.00 82.94 499 CYS A CA 1
ATOM 3907 C C . CYS A 1 499 ? 25.702 -1.169 -15.501 1.00 82.94 499 CYS A C 1
ATOM 3909 O O . CYS A 1 499 ? 25.067 -0.177 -15.166 1.00 82.94 499 CYS A O 1
ATOM 3911 N N . CYS A 1 500 ? 25.876 -1.499 -16.775 1.00 84.00 500 CYS A N 1
ATOM 3912 C CA . CYS A 1 500 ? 25.291 -0.769 -17.888 1.00 84.00 500 CYS A CA 1
ATOM 3913 C C . CYS A 1 500 ? 24.251 -1.634 -18.597 1.00 84.00 500 CYS A C 1
ATOM 3915 O O . CYS A 1 500 ? 24.578 -2.711 -19.095 1.00 84.00 500 CYS A O 1
ATOM 3917 N N . GLN A 1 501 ? 23.017 -1.147 -18.686 1.00 81.06 501 GLN A N 1
ATOM 3918 C CA . GLN A 1 501 ? 21.950 -1.720 -19.492 1.00 81.06 501 GLN A CA 1
ATOM 3919 C C . GLN A 1 501 ? 21.914 -1.058 -20.865 1.00 81.06 501 GLN A C 1
ATOM 3921 O O . GLN A 1 501 ? 21.442 0.065 -21.026 1.00 81.06 501 GLN A O 1
ATOM 3926 N N . SER A 1 502 ? 22.356 -1.795 -21.877 1.00 71.56 502 SER A N 1
ATOM 3927 C CA . SER A 1 502 ? 22.272 -1.397 -23.282 1.00 71.56 502 SER A CA 1
ATOM 3928 C C . SER A 1 502 ? 21.210 -2.213 -24.025 1.00 71.56 502 SER A C 1
ATOM 3930 O O . SER A 1 502 ? 20.693 -3.213 -23.524 1.00 71.56 502 SER A O 1
ATOM 3932 N N . THR A 1 503 ? 20.941 -1.857 -25.280 1.00 60.06 503 THR A N 1
ATOM 3933 C CA . THR A 1 503 ? 20.125 -2.678 -26.194 1.00 60.06 503 THR A CA 1
ATOM 3934 C C . THR A 1 503 ? 20.720 -4.070 -26.453 1.00 60.06 503 THR A C 1
ATOM 3936 O O . THR A 1 503 ? 20.006 -4.969 -26.892 1.00 60.06 503 THR A O 1
ATOM 3939 N N . LYS A 1 504 ? 22.015 -4.271 -26.162 1.00 59.19 504 LYS A N 1
ATOM 3940 C CA . LYS A 1 504 ? 22.727 -5.555 -26.272 1.00 59.19 504 LYS A CA 1
ATOM 3941 C C . LYS A 1 504 ? 22.680 -6.391 -24.983 1.00 59.19 504 LYS A C 1
ATOM 3943 O O . LYS A 1 504 ? 23.190 -7.509 -24.984 1.00 59.19 504 LYS A O 1
ATOM 3948 N N . GLY A 1 505 ? 22.073 -5.881 -23.907 1.00 68.44 505 GLY A N 1
ATOM 3949 C CA . GLY A 1 505 ? 22.009 -6.525 -22.591 1.00 68.44 505 GLY A CA 1
ATOM 3950 C C . GLY A 1 505 ? 22.795 -5.772 -21.515 1.00 68.44 505 GLY A C 1
ATOM 3951 O O . GLY A 1 505 ? 23.088 -4.584 -21.668 1.00 68.44 505 GLY A O 1
ATOM 3952 N N . LEU A 1 506 ? 23.114 -6.471 -20.421 1.00 79.69 506 LEU A N 1
ATOM 3953 C CA . LEU A 1 506 ? 23.878 -5.933 -19.296 1.00 79.69 506 LEU A CA 1
ATOM 3954 C C . LEU A 1 506 ? 25.375 -6.173 -19.463 1.00 79.69 506 LEU A C 1
ATOM 3956 O O . LEU A 1 506 ? 25.798 -7.265 -19.845 1.00 79.69 506 LEU A O 1
ATOM 3960 N N . SER A 1 507 ? 26.166 -5.169 -19.110 1.00 80.38 507 SER A N 1
ATOM 3961 C CA . SER A 1 507 ? 27.623 -5.246 -19.093 1.00 80.38 507 SER A CA 1
ATOM 3962 C C . SER A 1 507 ? 28.185 -4.413 -17.951 1.00 80.38 507 SER A C 1
ATOM 3964 O O . SER A 1 507 ? 27.861 -3.232 -17.840 1.00 80.38 507 SER A O 1
ATOM 3966 N N . PHE A 1 508 ? 29.041 -5.009 -17.124 1.00 83.75 508 PHE A N 1
ATOM 3967 C CA . PHE A 1 508 ? 29.727 -4.291 -16.055 1.00 83.75 508 PHE A CA 1
ATOM 3968 C C . PHE A 1 508 ? 30.918 -3.535 -16.637 1.00 83.75 508 PHE A C 1
ATOM 3970 O O . PHE A 1 508 ? 31.867 -4.141 -17.140 1.00 83.75 508 PHE A O 1
ATOM 3977 N N . MET A 1 509 ? 30.870 -2.210 -16.637 1.00 85.44 509 MET A N 1
ATOM 3978 C CA . MET A 1 509 ? 31.847 -1.376 -17.334 1.00 85.44 509 MET A CA 1
ATOM 3979 C C . MET A 1 509 ? 32.036 -0.042 -16.634 1.00 85.44 509 MET A C 1
ATOM 3981 O O . MET A 1 509 ? 31.332 0.294 -15.686 1.00 85.44 509 MET A O 1
ATOM 3985 N N . TRP A 1 510 ? 33.023 0.714 -17.096 1.00 83.31 510 TRP A N 1
ATOM 3986 C CA . TRP A 1 510 ? 33.183 2.081 -16.648 1.00 83.31 510 TRP A CA 1
ATOM 3987 C C . TRP A 1 510 ? 31.946 2.915 -17.011 1.00 83.31 510 TRP A C 1
ATOM 3989 O O . TRP A 1 510 ? 31.455 2.784 -18.135 1.00 83.31 510 TRP A O 1
ATOM 3999 N N . PRO A 1 511 ? 31.443 3.768 -16.102 1.00 81.81 511 PRO A N 1
ATOM 4000 C CA . PRO A 1 511 ? 30.251 4.583 -16.338 1.00 81.81 511 PRO A CA 1
ATOM 4001 C C . PRO A 1 511 ? 30.313 5.387 -17.640 1.00 81.81 511 PRO A C 1
ATOM 4003 O O . PRO A 1 511 ? 29.358 5.395 -18.408 1.00 81.81 511 PRO A O 1
ATOM 4006 N N . TYR A 1 512 ? 31.476 5.970 -17.943 1.00 81.31 512 TYR A N 1
ATOM 4007 C CA . TYR A 1 512 ? 31.718 6.753 -19.157 1.00 81.31 512 TYR A CA 1
ATOM 4008 C C . TYR A 1 512 ? 31.725 5.923 -20.456 1.00 81.31 512 TYR A C 1
ATOM 4010 O O . TYR A 1 512 ? 31.581 6.482 -21.539 1.00 81.31 512 TYR A O 1
ATOM 4018 N N . ASN A 1 513 ? 31.831 4.593 -20.365 1.00 82.88 513 ASN A N 1
ATOM 4019 C CA . ASN A 1 513 ? 31.697 3.678 -21.504 1.00 82.88 513 ASN A CA 1
ATOM 4020 C C . ASN A 1 513 ? 30.257 3.168 -21.685 1.00 82.88 513 ASN A C 1
ATOM 4022 O O . ASN A 1 513 ? 29.965 2.467 -22.660 1.00 82.88 513 ASN A O 1
ATOM 4026 N N . CYS A 1 514 ? 29.348 3.487 -20.758 1.00 82.81 514 CYS A N 1
ATOM 4027 C CA . CYS A 1 514 ? 27.968 3.041 -20.835 1.00 82.81 514 CYS A CA 1
ATOM 4028 C C . CYS A 1 514 ? 27.195 3.843 -21.885 1.00 82.81 514 CYS A C 1
ATOM 4030 O O . CYS A 1 514 ? 26.930 5.028 -21.730 1.00 82.81 514 CYS A O 1
ATOM 4032 N N . THR A 1 515 ? 26.779 3.166 -22.954 1.00 77.56 515 THR A N 1
ATOM 4033 C CA . THR A 1 515 ? 25.948 3.749 -24.027 1.00 77.56 515 THR A CA 1
ATOM 4034 C C . THR A 1 515 ? 24.443 3.621 -23.759 1.00 77.56 515 THR A C 1
ATOM 4036 O O . THR A 1 515 ? 23.627 3.939 -24.623 1.00 77.56 515 THR A O 1
ATOM 4039 N N . GLY A 1 516 ? 24.073 3.112 -22.582 1.00 76.81 516 GLY A N 1
ATOM 4040 C CA . GLY A 1 516 ? 22.698 2.866 -22.154 1.00 76.81 516 GLY A CA 1
ATOM 4041 C C . GLY A 1 516 ? 22.447 3.361 -20.729 1.00 76.81 516 GLY A C 1
ATOM 4042 O O . GLY A 1 516 ? 23.041 4.345 -20.304 1.00 76.81 516 GLY A O 1
ATOM 4043 N N . LYS A 1 517 ? 21.562 2.699 -19.979 1.00 81.56 517 LYS A N 1
ATOM 4044 C CA . LYS A 1 517 ? 21.226 3.095 -18.604 1.00 81.56 517 LYS A CA 1
ATOM 4045 C C . LYS A 1 517 ? 22.227 2.508 -17.609 1.00 81.56 517 LYS A C 1
ATOM 4047 O O . LYS A 1 517 ? 22.402 1.292 -17.570 1.00 81.56 517 LYS A O 1
ATOM 4052 N N . ILE A 1 518 ? 22.835 3.341 -16.769 1.00 80.69 518 ILE A N 1
ATOM 4053 C CA . ILE A 1 518 ? 23.630 2.868 -15.630 1.00 80.69 518 ILE A CA 1
ATOM 4054 C C . ILE A 1 518 ? 22.679 2.356 -14.538 1.00 80.69 518 ILE A C 1
ATOM 4056 O O . ILE A 1 518 ? 21.709 3.017 -14.178 1.00 80.69 518 ILE A O 1
ATOM 4060 N N . LEU A 1 519 ? 22.954 1.163 -14.018 1.00 74.69 519 LEU A N 1
ATOM 4061 C CA . LEU A 1 519 ? 22.259 0.532 -12.902 1.00 74.69 519 LEU A CA 1
ATOM 4062 C C . LEU A 1 519 ? 23.229 0.482 -11.713 1.00 74.69 519 LEU A C 1
ATOM 4064 O O . LEU A 1 519 ? 23.969 -0.490 -11.547 1.00 74.69 519 LEU A O 1
ATOM 4068 N N . ALA A 1 520 ? 23.268 1.558 -10.925 1.00 66.81 520 ALA A N 1
ATOM 4069 C CA . ALA A 1 520 ? 24.262 1.742 -9.864 1.00 66.81 520 ALA A CA 1
ATOM 4070 C C . ALA A 1 520 ? 24.160 0.694 -8.737 1.00 66.81 520 ALA A C 1
ATOM 4072 O O . ALA A 1 520 ? 25.179 0.273 -8.196 1.00 66.81 520 ALA A O 1
ATOM 4073 N N . ASP A 1 521 ? 22.952 0.198 -8.455 1.00 61.91 521 ASP A N 1
ATOM 4074 C CA . ASP A 1 521 ? 22.701 -0.777 -7.382 1.00 61.91 521 ASP A CA 1
ATOM 4075 C C . ASP A 1 521 ? 22.938 -2.238 -7.797 1.00 61.91 521 ASP A C 1
ATOM 4077 O O . ASP A 1 521 ? 22.757 -3.173 -7.007 1.00 61.91 521 ASP A O 1
ATOM 4081 N N . VAL A 1 522 ? 23.323 -2.467 -9.055 1.00 67.50 522 VAL A N 1
ATOM 4082 C CA . VAL A 1 522 ? 23.556 -3.806 -9.594 1.00 67.50 522 VAL A CA 1
ATOM 4083 C C . VAL A 1 522 ? 25.041 -4.133 -9.495 1.00 67.50 522 VAL A C 1
ATOM 4085 O O . VAL A 1 522 ? 25.873 -3.617 -10.240 1.00 67.50 522 VAL A O 1
ATOM 4088 N N . THR A 1 523 ? 25.364 -5.038 -8.570 1.00 69.69 523 THR A N 1
ATOM 4089 C CA . THR A 1 523 ? 26.732 -5.547 -8.382 1.00 69.69 523 THR A CA 1
ATOM 4090 C C . THR A 1 523 ? 27.275 -6.215 -9.649 1.00 69.69 523 THR A C 1
ATOM 4092 O O . THR A 1 523 ? 26.507 -6.712 -10.473 1.00 69.69 523 THR A O 1
ATOM 4095 N N . GLU A 1 524 ? 28.600 -6.310 -9.785 1.00 74.88 524 GLU A N 1
ATOM 4096 C CA . GLU A 1 524 ? 29.261 -6.978 -10.920 1.00 74.88 524 GLU A CA 1
ATOM 4097 C C . GLU A 1 524 ? 28.716 -8.385 -11.195 1.00 74.88 524 GLU A C 1
ATOM 4099 O O . GLU A 1 524 ? 28.460 -8.758 -12.342 1.00 74.88 524 GLU A O 1
ATOM 4104 N N . ASN A 1 525 ? 28.473 -9.152 -10.131 1.00 65.88 525 ASN A N 1
ATOM 4105 C CA . ASN A 1 525 ? 27.940 -10.507 -10.232 1.00 65.88 525 ASN A CA 1
ATOM 4106 C C . ASN A 1 525 ? 26.514 -10.539 -10.796 1.00 65.88 525 ASN A C 1
ATOM 4108 O O . ASN A 1 525 ? 26.188 -11.463 -11.542 1.00 65.88 525 ASN A O 1
ATOM 4112 N N . ASN A 1 526 ? 25.710 -9.521 -10.486 1.00 63.47 526 ASN A N 1
ATOM 4113 C CA . ASN A 1 526 ? 24.326 -9.383 -10.939 1.00 63.47 526 ASN A CA 1
ATOM 4114 C C . ASN A 1 526 ? 24.224 -8.644 -12.283 1.00 63.47 526 ASN A C 1
ATOM 4116 O O . ASN A 1 526 ? 23.181 -8.683 -12.931 1.00 63.47 526 ASN A O 1
ATOM 4120 N N . CYS A 1 527 ? 25.302 -7.997 -12.737 1.00 70.88 527 CYS A N 1
ATOM 4121 C CA . CYS A 1 527 ? 25.354 -7.285 -14.007 1.00 70.88 527 CYS A CA 1
ATOM 4122 C C . CYS A 1 527 ? 25.622 -8.213 -15.196 1.00 70.88 527 CYS A C 1
ATOM 4124 O O . CYS A 1 527 ? 26.587 -8.071 -15.953 1.00 70.88 527 CYS A O 1
ATOM 4126 N N . LYS A 1 528 ? 24.761 -9.209 -15.352 1.00 65.81 528 LYS A N 1
ATOM 4127 C CA . LYS A 1 528 ? 24.803 -10.161 -16.456 1.00 65.81 528 LYS A CA 1
ATOM 4128 C C . LYS A 1 528 ? 23.381 -10.295 -16.966 1.00 65.81 528 LYS A C 1
ATOM 4130 O O . LYS A 1 528 ? 22.469 -10.485 -16.174 1.00 65.81 528 LYS A O 1
ATOM 4135 N N . ALA A 1 529 ? 23.178 -10.161 -18.277 1.00 55.81 529 ALA A N 1
ATOM 4136 C CA . ALA A 1 529 ? 21.874 -10.440 -18.864 1.00 55.81 529 ALA A CA 1
ATOM 4137 C C . ALA A 1 529 ? 21.594 -11.934 -18.685 1.00 55.81 529 ALA A C 1
ATOM 4139 O O . ALA A 1 529 ? 22.174 -12.761 -19.392 1.00 55.81 529 ALA A O 1
ATOM 4140 N N . SER A 1 530 ? 20.746 -12.286 -17.727 1.00 57.03 530 SER A N 1
ATOM 4141 C CA . SER A 1 530 ? 20.312 -13.657 -17.545 1.00 57.03 530 SER A CA 1
ATOM 4142 C C . SER A 1 530 ? 19.110 -13.904 -18.460 1.00 57.03 530 SER A C 1
ATOM 4144 O O . SER A 1 530 ? 18.102 -13.191 -18.458 1.00 57.03 530 SER A O 1
ATOM 4146 N N . ILE A 1 531 ? 19.238 -14.919 -19.319 1.00 54.53 531 ILE A N 1
ATOM 4147 C CA . ILE A 1 531 ? 18.057 -15.633 -19.800 1.00 54.53 531 ILE A CA 1
ATOM 4148 C C . ILE A 1 531 ? 17.526 -16.335 -18.556 1.00 54.53 531 ILE A C 1
ATOM 4150 O O . ILE A 1 531 ? 18.073 -17.359 -18.147 1.00 54.53 531 ILE A O 1
ATOM 4154 N N . GLU A 1 532 ? 16.527 -15.741 -17.917 1.00 65.75 532 GLU A N 1
ATOM 4155 C CA . GLU A 1 532 ? 15.861 -16.358 -16.783 1.00 65.75 532 GLU A CA 1
ATOM 4156 C C . GLU A 1 532 ? 14.630 -17.057 -17.317 1.00 65.75 532 GLU A C 1
ATOM 4158 O O . GLU A 1 532 ? 13.604 -16.458 -17.626 1.00 65.75 532 GLU A O 1
ATOM 4163 N N . GLU A 1 533 ? 14.747 -18.369 -17.462 1.00 81.94 533 GLU A N 1
ATOM 4164 C CA . GLU A 1 533 ? 13.543 -19.173 -17.452 1.00 81.94 533 GLU A CA 1
ATOM 4165 C C . GLU A 1 533 ? 12.989 -19.120 -16.027 1.00 81.94 533 GLU A C 1
ATOM 4167 O O . GLU A 1 533 ? 13.539 -19.754 -15.123 1.00 81.94 533 GLU A O 1
ATOM 4172 N N . ILE A 1 534 ? 11.907 -18.365 -15.817 1.00 88.50 534 ILE A N 1
ATOM 4173 C CA . ILE A 1 534 ? 11.158 -18.458 -14.565 1.00 88.50 534 ILE A CA 1
ATOM 4174 C C . ILE A 1 534 ? 10.467 -19.818 -14.588 1.00 88.50 534 ILE A C 1
ATOM 4176 O O . ILE A 1 534 ? 9.556 -20.061 -15.388 1.00 88.50 534 ILE A O 1
ATOM 4180 N N . LYS A 1 535 ? 10.940 -20.712 -13.722 1.00 91.44 535 LYS A N 1
ATOM 4181 C CA . LYS A 1 535 ? 10.371 -22.039 -13.509 1.00 91.44 535 LYS A CA 1
ATOM 4182 C C . LYS A 1 535 ? 9.404 -21.976 -12.341 1.00 91.44 535 LYS A C 1
ATOM 4184 O O . LYS A 1 535 ? 9.787 -21.603 -11.238 1.00 91.44 535 LYS A O 1
ATOM 4189 N N . ILE A 1 536 ? 8.161 -22.353 -12.600 1.00 94.69 536 ILE A N 1
ATOM 4190 C CA . ILE A 1 536 ? 7.118 -22.488 -11.588 1.00 94.69 536 ILE A CA 1
ATOM 4191 C C . ILE A 1 536 ? 6.695 -23.949 -11.617 1.00 94.69 536 ILE A C 1
ATOM 4193 O O . ILE A 1 536 ? 6.103 -24.420 -12.588 1.00 94.69 536 ILE A O 1
ATOM 4197 N N . GLU A 1 537 ? 7.038 -24.684 -10.573 1.00 93.56 537 GLU A N 1
ATOM 4198 C CA . GLU A 1 537 ? 6.656 -26.077 -10.415 1.00 93.56 537 GLU A CA 1
ATOM 4199 C C . GLU A 1 537 ? 5.169 -26.195 -10.072 1.00 93.56 537 GLU A C 1
ATOM 4201 O O . GLU A 1 537 ? 4.510 -25.248 -9.632 1.00 93.56 537 GLU A O 1
ATOM 4206 N N . LYS A 1 538 ? 4.612 -27.391 -10.258 1.00 94.00 538 LYS A N 1
ATOM 4207 C CA . LYS A 1 538 ? 3.269 -27.683 -9.763 1.00 94.00 538 LYS A CA 1
ATOM 4208 C C . LYS A 1 538 ? 3.280 -27.654 -8.231 1.00 94.00 538 LYS A C 1
ATOM 4210 O O . LYS A 1 538 ? 4.042 -28.388 -7.614 1.00 94.00 538 LYS A O 1
ATOM 4215 N N . GLY A 1 539 ? 2.371 -26.893 -7.630 1.00 92.06 539 GLY A N 1
ATOM 4216 C CA . GLY A 1 539 ? 2.269 -26.725 -6.182 1.00 92.06 539 GLY A CA 1
ATOM 4217 C C . GLY A 1 539 ? 2.737 -25.347 -5.726 1.00 92.06 539 GLY A C 1
ATOM 4218 O O . GLY A 1 539 ? 2.425 -24.343 -6.368 1.00 92.06 539 GLY A O 1
ATOM 4219 N N . VAL A 1 540 ? 3.421 -25.307 -4.583 1.00 93.12 540 VAL A N 1
ATOM 4220 C CA . VAL A 1 540 ? 3.856 -24.085 -3.895 1.00 93.12 540 VAL A CA 1
ATOM 4221 C C . VAL A 1 540 ? 5.248 -23.696 -4.382 1.00 93.12 540 VAL A C 1
ATOM 4223 O O . VAL A 1 540 ? 6.173 -24.502 -4.362 1.00 93.12 540 VAL A O 1
ATOM 4226 N N . ASN A 1 541 ? 5.394 -22.444 -4.800 1.00 94.06 541 ASN A N 1
ATOM 4227 C CA . ASN A 1 541 ? 6.651 -21.865 -5.251 1.00 94.06 541 ASN A CA 1
ATOM 4228 C C . ASN A 1 541 ? 6.882 -20.531 -4.551 1.00 94.06 541 ASN A C 1
ATOM 4230 O O . ASN A 1 541 ? 5.929 -19.825 -4.218 1.00 94.06 541 ASN A O 1
ATOM 4234 N N . PHE A 1 542 ? 8.148 -20.155 -4.409 1.00 93.81 542 PHE A N 1
ATOM 4235 C CA . PHE A 1 542 ? 8.542 -18.820 -3.978 1.00 93.81 542 PHE A CA 1
ATOM 4236 C C . PHE A 1 542 ? 9.398 -18.214 -5.075 1.00 93.81 542 PHE A C 1
ATOM 4238 O O . PHE A 1 542 ? 10.487 -18.704 -5.374 1.00 93.81 542 PHE A O 1
ATOM 4245 N N . ILE A 1 543 ? 8.862 -17.191 -5.729 1.00 91.38 543 ILE A N 1
ATOM 4246 C CA . ILE A 1 543 ? 9.475 -16.587 -6.907 1.00 91.38 543 ILE A CA 1
ATOM 4247 C C . ILE A 1 543 ? 9.891 -15.171 -6.545 1.00 91.38 543 ILE A C 1
ATOM 4249 O O . ILE A 1 543 ? 9.058 -14.353 -6.149 1.00 91.38 543 ILE A O 1
ATOM 4253 N N . GLN A 1 544 ? 11.186 -14.895 -6.679 1.00 88.69 544 GLN A N 1
ATOM 4254 C CA . GLN A 1 544 ? 11.696 -13.535 -6.611 1.00 88.69 544 GLN A CA 1
ATOM 4255 C C . GLN A 1 544 ? 11.372 -12.833 -7.933 1.00 88.69 544 GLN A C 1
ATOM 4257 O O . GLN A 1 544 ? 11.692 -13.343 -9.007 1.00 88.69 544 GLN A O 1
ATOM 4262 N N . ALA A 1 545 ? 10.706 -11.684 -7.869 1.00 87.94 545 ALA A N 1
ATOM 4263 C CA . ALA A 1 545 ? 10.401 -10.896 -9.053 1.00 87.94 545 ALA A CA 1
ATOM 4264 C C . ALA A 1 545 ? 11.672 -10.233 -9.603 1.00 87.94 545 ALA A C 1
ATOM 4266 O O . ALA A 1 545 ? 12.547 -9.798 -8.850 1.00 87.94 545 ALA A O 1
ATOM 4267 N N . ILE A 1 546 ? 11.758 -10.123 -10.927 1.00 81.50 546 ILE A N 1
ATOM 4268 C CA . ILE A 1 546 ? 12.925 -9.585 -11.635 1.00 81.50 546 ILE A CA 1
ATOM 4269 C C . ILE A 1 546 ? 12.545 -8.398 -12.512 1.00 81.50 546 ILE A C 1
ATOM 4271 O O . ILE A 1 546 ? 11.379 -8.194 -12.852 1.00 81.50 546 ILE A O 1
ATOM 4275 N N . ASN A 1 547 ? 13.544 -7.627 -12.929 1.00 78.81 547 ASN A N 1
ATOM 4276 C CA . ASN A 1 547 ? 13.352 -6.602 -13.945 1.00 78.81 547 ASN A CA 1
ATOM 4277 C C . ASN A 1 547 ? 13.294 -7.254 -15.326 1.00 78.81 547 ASN A C 1
ATOM 4279 O O . ASN A 1 547 ? 14.281 -7.826 -15.776 1.00 78.81 547 ASN A O 1
ATOM 4283 N N . ILE A 1 548 ? 12.153 -7.154 -16.007 1.00 79.19 548 ILE A N 1
ATOM 4284 C CA . ILE A 1 548 ? 11.932 -7.748 -17.333 1.00 79.19 548 ILE A CA 1
ATOM 4285 C C . ILE A 1 548 ? 12.215 -6.704 -18.416 1.00 79.19 548 ILE A C 1
ATOM 4287 O O . ILE A 1 548 ? 11.664 -5.603 -18.371 1.00 79.19 548 ILE A O 1
ATOM 4291 N N . PHE A 1 549 ? 13.046 -7.049 -19.405 1.00 74.12 549 PHE A N 1
ATOM 4292 C CA . PHE A 1 549 ? 13.395 -6.134 -20.501 1.00 74.12 549 PHE A CA 1
ATOM 4293 C C . PHE A 1 549 ? 12.254 -5.929 -21.504 1.00 74.12 549 PHE A C 1
ATOM 4295 O O . PHE A 1 549 ? 12.040 -4.811 -21.963 1.00 74.12 549 PHE A O 1
ATOM 4302 N N . ASP A 1 550 ? 11.524 -6.993 -21.845 1.00 72.50 550 ASP A N 1
ATOM 4303 C CA . ASP A 1 550 ? 10.444 -6.968 -22.838 1.00 72.50 550 ASP A CA 1
ATOM 4304 C C . ASP A 1 550 ? 9.076 -7.179 -22.175 1.00 72.50 550 ASP A C 1
ATOM 4306 O O . ASP A 1 550 ? 8.456 -8.240 -22.269 1.00 72.50 550 ASP A O 1
ATOM 4310 N N . LYS A 1 551 ? 8.614 -6.154 -21.454 1.0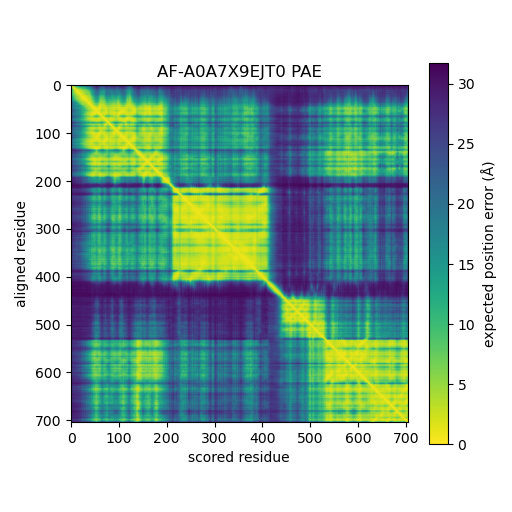0 69.06 551 LYS A N 1
ATOM 4311 C CA . LYS A 1 551 ? 7.325 -6.190 -20.744 1.00 69.06 551 LYS A CA 1
ATOM 4312 C C . LYS A 1 551 ? 6.119 -6.318 -21.677 1.00 69.06 551 LYS A C 1
ATOM 4314 O O . LYS A 1 551 ? 5.086 -6.828 -21.261 1.00 69.06 551 LYS A O 1
ATOM 4319 N N . GLY A 1 552 ? 6.244 -5.867 -22.929 1.00 66.81 552 GLY A N 1
ATOM 4320 C CA . GLY A 1 552 ? 5.174 -5.975 -23.923 1.00 66.81 552 GLY A CA 1
ATOM 4321 C C . GLY A 1 552 ? 4.909 -7.426 -24.321 1.00 66.81 552 GLY A C 1
ATOM 4322 O O . GLY A 1 552 ? 3.755 -7.839 -24.416 1.00 66.81 552 GLY A O 1
ATOM 4323 N N . THR A 1 553 ? 5.971 -8.216 -24.487 1.00 76.00 553 THR A N 1
ATOM 4324 C CA . THR A 1 553 ? 5.856 -9.655 -24.769 1.00 76.00 553 THR A CA 1
ATOM 4325 C C . THR A 1 553 ? 5.518 -10.470 -23.514 1.00 76.00 553 THR A C 1
ATOM 4327 O O . THR A 1 553 ? 4.825 -11.484 -23.608 1.00 76.00 553 THR A O 1
ATOM 4330 N N . TYR A 1 554 ? 5.977 -10.031 -22.337 1.00 79.62 554 TYR A N 1
ATOM 4331 C CA . TYR A 1 554 ? 5.807 -10.737 -21.061 1.00 79.62 554 TYR A CA 1
ATOM 4332 C C . TYR A 1 554 ? 5.168 -9.831 -19.989 1.00 79.62 554 TYR A C 1
ATOM 4334 O O . TYR A 1 554 ? 5.876 -9.351 -19.098 1.00 79.62 554 TYR A O 1
ATOM 4342 N N . PRO A 1 555 ? 3.839 -9.605 -20.034 1.00 83.12 555 PRO A N 1
ATOM 4343 C CA . PRO A 1 555 ? 3.113 -8.752 -19.087 1.00 83.12 555 PRO A CA 1
ATOM 4344 C C . PRO A 1 555 ? 2.880 -9.460 -17.740 1.00 83.12 555 PRO A C 1
ATOM 4346 O O . PRO A 1 555 ? 1.748 -9.710 -17.331 1.00 83.12 555 PRO A O 1
ATOM 4349 N N . ILE A 1 556 ? 3.962 -9.849 -17.066 1.00 88.75 556 ILE A N 1
ATOM 4350 C CA . ILE A 1 556 ? 3.939 -10.589 -15.794 1.00 88.75 556 ILE A CA 1
ATOM 4351 C C . ILE A 1 556 ? 4.452 -9.753 -14.616 1.00 88.75 556 ILE A C 1
ATOM 4353 O O . ILE A 1 556 ? 4.863 -10.304 -13.602 1.00 88.75 556 ILE A O 1
ATOM 4357 N N . ASP A 1 557 ? 4.459 -8.427 -14.743 1.00 84.88 557 ASP A N 1
ATOM 4358 C CA . ASP A 1 557 ? 4.880 -7.498 -13.692 1.00 84.88 557 ASP A CA 1
ATOM 4359 C C . ASP A 1 557 ? 3.768 -7.172 -12.680 1.00 84.88 557 ASP A C 1
ATOM 4361 O O . ASP A 1 557 ? 3.997 -6.421 -11.731 1.00 84.88 557 ASP A O 1
ATOM 4365 N N . THR A 1 558 ? 2.591 -7.788 -12.823 1.00 88.75 558 THR A N 1
ATOM 4366 C CA . THR A 1 558 ? 1.529 -7.803 -11.808 1.00 88.75 558 THR A CA 1
ATOM 4367 C C . THR A 1 558 ? 1.082 -9.225 -11.479 1.00 88.75 558 THR A C 1
ATOM 4369 O O . THR A 1 558 ? 1.268 -10.162 -12.262 1.00 88.75 558 THR A O 1
ATOM 4372 N N . ALA A 1 559 ? 0.465 -9.396 -10.310 1.00 92.00 559 ALA A N 1
ATOM 4373 C CA . ALA A 1 559 ? -0.089 -10.672 -9.874 1.00 92.00 559 ALA A CA 1
ATOM 4374 C C . ALA A 1 559 ? -1.158 -11.205 -10.849 1.00 92.00 559 ALA A C 1
ATOM 4376 O O . ALA A 1 559 ? -1.120 -12.384 -11.217 1.00 92.00 559 ALA A O 1
ATOM 4377 N N . LYS A 1 560 ? -2.080 -10.350 -11.324 1.00 90.06 560 LYS A N 1
ATOM 4378 C CA . LYS A 1 560 ? -3.057 -10.743 -12.358 1.00 90.06 560 LYS A CA 1
ATOM 4379 C C . LYS A 1 560 ? -2.381 -11.012 -13.699 1.00 90.06 560 LYS A C 1
ATOM 4381 O O . LYS A 1 560 ? -2.744 -11.992 -14.346 1.00 90.06 560 LYS A O 1
ATOM 4386 N N . GLY A 1 561 ? -1.397 -10.201 -14.089 1.00 90.69 561 GLY A N 1
ATOM 4387 C CA . GLY A 1 561 ? -0.641 -10.376 -15.329 1.00 90.69 561 GLY A CA 1
ATOM 4388 C C . GLY A 1 561 ? 0.038 -11.744 -15.404 1.00 90.69 561 GLY A C 1
ATOM 4389 O O . GLY A 1 561 ? -0.123 -12.467 -16.386 1.00 90.69 561 GLY A O 1
ATOM 4390 N N . LEU A 1 562 ? 0.688 -12.174 -14.316 1.00 94.75 562 LEU A N 1
ATOM 4391 C CA . LEU A 1 562 ? 1.288 -13.507 -14.209 1.00 94.75 562 LEU A CA 1
ATOM 4392 C C . LEU A 1 562 ? 0.247 -14.633 -14.349 1.00 94.75 562 LEU A C 1
ATOM 4394 O O . LEU A 1 562 ? 0.452 -15.589 -15.101 1.00 94.75 562 LEU A O 1
ATOM 4398 N N . ILE A 1 563 ? -0.894 -14.527 -13.666 1.00 94.69 563 ILE A N 1
ATOM 4399 C CA . ILE A 1 563 ? -1.984 -15.511 -13.777 1.00 94.69 563 ILE A CA 1
ATOM 4400 C C . ILE A 1 563 ? -2.493 -15.602 -15.224 1.00 94.69 563 ILE A C 1
ATOM 4402 O O . ILE A 1 563 ? -2.576 -16.696 -15.787 1.00 94.69 563 ILE A O 1
ATOM 4406 N N . GLN A 1 564 ? -2.779 -14.460 -15.851 1.00 93.12 564 GLN A N 1
ATOM 4407 C CA . GLN A 1 564 ? -3.318 -14.388 -17.212 1.00 93.12 564 GLN A CA 1
ATOM 4408 C C . GLN A 1 564 ? -2.331 -14.917 -18.250 1.00 93.12 564 GLN A C 1
ATOM 4410 O O . GLN A 1 564 ? -2.695 -15.751 -19.081 1.00 93.12 564 GLN A O 1
ATOM 4415 N N . TYR A 1 565 ? -1.074 -14.474 -18.179 1.00 92.81 565 TYR A N 1
ATOM 4416 C CA . TYR A 1 565 ? -0.022 -14.864 -19.113 1.00 92.81 565 TYR A CA 1
ATOM 4417 C C . TYR A 1 565 ? 0.190 -16.380 -19.137 1.00 92.81 565 TYR A C 1
ATOM 4419 O O . TYR A 1 565 ? 0.372 -16.986 -20.191 1.00 92.81 565 TYR A O 1
ATOM 4427 N N . THR A 1 566 ? 0.114 -17.021 -17.970 1.00 94.88 566 THR A N 1
ATOM 4428 C CA . THR A 1 566 ? 0.305 -18.471 -17.854 1.00 94.88 566 THR A CA 1
ATOM 4429 C C . THR A 1 566 ? -0.916 -19.285 -18.289 1.00 94.88 566 THR A C 1
ATOM 4431 O O . THR A 1 566 ? -0.921 -20.508 -18.138 1.00 94.88 566 THR A O 1
ATOM 4434 N N . GLY A 1 567 ? -1.954 -18.643 -18.838 1.00 92.38 567 GLY A N 1
ATOM 4435 C CA . GLY A 1 567 ? -3.207 -19.298 -19.205 1.00 92.38 567 GLY A CA 1
ATOM 4436 C C . GLY A 1 567 ? -3.953 -19.828 -17.983 1.00 92.38 567 GLY A C 1
ATOM 4437 O O . GLY A 1 567 ? -4.572 -20.888 -18.056 1.00 92.38 567 GLY A O 1
ATOM 4438 N N . ASN A 1 568 ? -3.855 -19.117 -16.854 1.00 92.81 568 ASN A N 1
ATOM 4439 C CA . ASN A 1 568 ? -4.438 -19.477 -15.562 1.00 92.81 568 ASN A CA 1
ATOM 4440 C C . ASN A 1 568 ? -3.909 -20.799 -14.965 1.00 92.81 568 ASN A C 1
ATOM 4442 O O . ASN A 1 568 ? -4.600 -21.473 -14.196 1.00 92.81 568 ASN A O 1
ATOM 4446 N N . LYS A 1 569 ? -2.680 -21.195 -15.330 1.00 96.12 569 LYS A N 1
ATOM 4447 C CA . LYS A 1 569 ? -1.968 -22.308 -14.676 1.00 96.12 569 LYS A CA 1
ATOM 4448 C C . LYS A 1 569 ? -1.483 -21.910 -13.288 1.00 96.12 569 LYS A C 1
ATOM 4450 O O . LYS A 1 569 ? -1.648 -22.667 -12.331 1.00 96.12 569 LYS A O 1
ATOM 4455 N N . VAL A 1 570 ? -0.944 -20.695 -13.174 1.00 97.31 570 VAL A N 1
ATOM 4456 C CA . VAL A 1 570 ? -0.783 -20.037 -11.879 1.00 97.31 570 VAL A CA 1
ATOM 4457 C C . VAL A 1 570 ? -2.176 -19.687 -11.372 1.00 97.31 570 VAL A C 1
ATOM 4459 O O . VAL A 1 570 ? -2.938 -19.008 -12.057 1.00 97.31 570 VAL A O 1
ATOM 4462 N N . VAL A 1 571 ? -2.514 -20.187 -10.186 1.00 95.50 571 VAL A N 1
ATOM 4463 C CA . VAL A 1 571 ? -3.851 -20.052 -9.594 1.00 95.50 571 VAL A CA 1
ATOM 4464 C C . VAL A 1 571 ? -3.882 -19.099 -8.410 1.00 95.50 571 VAL A C 1
ATOM 4466 O O . VAL A 1 571 ? -4.949 -18.582 -8.100 1.00 95.50 571 VAL A O 1
ATOM 4469 N N . ALA A 1 572 ? -2.747 -18.831 -7.763 1.00 95.38 572 ALA A N 1
ATOM 4470 C CA . ALA A 1 572 ? -2.665 -17.802 -6.735 1.00 95.38 572 ALA A CA 1
ATOM 4471 C C . ALA A 1 572 ? -1.282 -17.154 -6.684 1.00 95.38 572 ALA A C 1
ATOM 4473 O O . ALA A 1 572 ? -0.268 -17.825 -6.881 1.00 95.38 572 ALA A O 1
ATOM 4474 N N . VAL A 1 573 ? -1.262 -15.859 -6.381 1.00 96.12 573 VAL A N 1
ATOM 4475 C CA . VAL A 1 573 ? -0.049 -15.075 -6.130 1.00 96.12 573 VAL A CA 1
ATOM 4476 C C . VAL A 1 573 ? -0.278 -14.258 -4.864 1.00 96.12 573 VAL A C 1
ATOM 4478 O O . VAL A 1 573 ? -1.316 -13.603 -4.742 1.00 96.12 573 VAL A O 1
ATOM 4481 N N . GLY A 1 574 ? 0.658 -14.300 -3.916 1.00 93.12 574 GLY A N 1
ATOM 4482 C CA . GLY A 1 574 ? 0.505 -13.621 -2.631 1.00 93.12 574 GLY A CA 1
ATOM 4483 C C . GLY A 1 574 ? 1.811 -13.138 -2.007 1.00 93.12 574 GLY A C 1
ATOM 4484 O O . GLY A 1 574 ? 2.881 -13.685 -2.268 1.00 93.12 574 GLY A O 1
ATOM 4485 N N . LEU A 1 575 ? 1.709 -12.118 -1.155 1.00 90.81 575 LEU A N 1
ATOM 4486 C CA . LEU A 1 575 ? 2.822 -11.554 -0.386 1.00 90.81 575 LEU A CA 1
ATOM 4487 C C . LEU A 1 575 ? 2.510 -11.589 1.117 1.00 90.81 575 LEU A C 1
ATOM 4489 O O . LEU A 1 575 ? 1.491 -11.045 1.549 1.00 90.81 575 LEU A O 1
ATOM 4493 N N . LEU A 1 576 ? 3.406 -12.185 1.913 1.00 89.50 576 LEU A N 1
ATOM 4494 C CA . LEU A 1 576 ? 3.310 -12.186 3.377 1.00 89.50 576 LEU A CA 1
ATOM 4495 C C . LEU A 1 576 ? 4.142 -11.049 3.982 1.00 89.50 576 LEU A C 1
ATOM 4497 O O . LEU A 1 576 ? 5.367 -11.031 3.836 1.00 89.50 576 LEU A O 1
ATOM 4501 N N . ARG A 1 577 ? 3.494 -10.144 4.718 1.00 87.25 577 ARG A N 1
ATOM 4502 C CA . ARG A 1 577 ? 4.123 -9.055 5.479 1.00 87.25 577 ARG A CA 1
ATOM 4503 C C . ARG A 1 577 ? 3.431 -8.887 6.827 1.00 87.25 577 ARG A C 1
ATOM 4505 O O . ARG A 1 577 ? 2.203 -8.872 6.884 1.00 87.25 577 ARG A O 1
ATOM 4512 N N . ASN A 1 578 ? 4.208 -8.710 7.889 1.00 81.44 578 ASN A N 1
ATOM 4513 C CA . ASN A 1 578 ? 3.725 -8.430 9.241 1.00 81.44 578 ASN A CA 1
ATOM 4514 C C . ASN A 1 578 ? 2.590 -9.360 9.707 1.00 81.44 578 ASN A C 1
ATOM 4516 O O . ASN A 1 578 ? 1.507 -8.894 10.050 1.00 81.44 578 ASN A O 1
ATOM 4520 N N . ASP A 1 579 ? 2.819 -10.678 9.656 1.00 77.94 579 ASP A N 1
ATOM 4521 C CA . ASP A 1 579 ? 1.849 -11.743 9.991 1.00 77.94 579 ASP A CA 1
ATOM 4522 C C . ASP A 1 579 ? 0.615 -11.832 9.072 1.00 77.94 579 ASP A C 1
ATOM 4524 O O . ASP A 1 579 ? -0.278 -12.648 9.301 1.00 77.94 579 ASP A O 1
ATOM 4528 N N . THR A 1 580 ? 0.545 -11.026 8.011 1.00 77.88 580 THR A N 1
ATOM 4529 C CA . THR A 1 580 ? -0.619 -10.980 7.121 1.00 77.88 580 THR A CA 1
ATOM 4530 C C . THR A 1 580 ? -0.247 -11.305 5.683 1.00 77.88 580 THR A C 1
ATOM 4532 O O . THR A 1 580 ? 0.712 -10.768 5.121 1.00 77.88 580 THR A O 1
ATOM 4535 N N . TRP A 1 581 ? -1.049 -12.153 5.036 1.00 82.69 581 TRP A N 1
ATOM 4536 C CA . TRP A 1 581 ? -1.067 -12.283 3.578 1.00 82.69 581 TRP A CA 1
ATOM 4537 C C . TRP A 1 581 ? -1.748 -11.042 2.986 1.00 82.69 581 TRP A C 1
ATOM 4539 O O . TRP A 1 581 ? -2.887 -11.074 2.532 1.00 82.69 581 TRP A O 1
ATOM 4549 N N . SER A 1 582 ? -1.043 -9.915 3.097 1.00 62.56 582 SER A N 1
ATOM 4550 C CA . SER A 1 582 ? -1.521 -8.543 2.887 1.00 62.56 582 SER A CA 1
ATOM 4551 C C . SER A 1 582 ? -2.025 -8.254 1.471 1.00 62.56 582 SER A C 1
ATOM 4553 O O . SER A 1 582 ? -2.789 -7.315 1.257 1.00 62.56 582 SER A O 1
ATOM 4555 N N . SER A 1 583 ? -1.595 -9.036 0.483 1.00 75.12 583 SER A N 1
ATOM 4556 C CA . SER A 1 583 ? -2.018 -8.917 -0.910 1.00 75.12 583 SER A CA 1
ATOM 4557 C C . SER A 1 583 ? -2.094 -10.306 -1.517 1.00 75.12 583 SER A C 1
ATOM 4559 O O . SER A 1 583 ? -1.087 -11.015 -1.557 1.00 75.12 583 SER A O 1
ATOM 4561 N N . ILE A 1 584 ? -3.288 -10.703 -1.960 1.00 88.56 584 ILE A N 1
ATOM 4562 C CA . ILE A 1 584 ? -3.522 -12.010 -2.564 1.00 88.56 584 ILE A CA 1
ATOM 4563 C C . ILE A 1 584 ? -4.454 -11.893 -3.764 1.00 88.56 584 ILE A C 1
ATOM 4565 O O . ILE A 1 584 ? -5.497 -11.242 -3.713 1.00 88.56 584 ILE A O 1
ATOM 4569 N N . VAL A 1 585 ? -4.059 -12.539 -4.855 1.00 90.56 585 VAL A N 1
ATOM 4570 C CA . VAL A 1 585 ? -4.862 -12.677 -6.068 1.00 90.56 585 VAL A CA 1
ATOM 4571 C C . VAL A 1 585 ? -5.046 -14.161 -6.337 1.00 90.56 585 VAL A C 1
ATOM 4573 O O . VAL A 1 585 ? -4.081 -14.924 -6.267 1.00 90.56 585 VAL A O 1
ATOM 4576 N N . LYS A 1 586 ? -6.276 -14.572 -6.654 1.00 93.31 586 LYS A N 1
ATOM 4577 C CA . LYS A 1 586 ? -6.611 -15.970 -6.945 1.00 93.31 586 LYS A CA 1
ATOM 4578 C C . LYS A 1 586 ? -7.479 -16.109 -8.186 1.00 93.31 586 LYS A C 1
ATOM 4580 O O . LYS A 1 586 ? -8.506 -15.447 -8.316 1.00 93.31 586 LYS A O 1
ATOM 4585 N N . TYR A 1 587 ? -7.092 -17.030 -9.060 1.00 92.38 587 TYR A N 1
ATOM 4586 C CA . TYR A 1 587 ? -7.930 -17.520 -10.142 1.00 92.38 587 TYR A CA 1
ATOM 4587 C C . TYR A 1 587 ? -8.802 -18.677 -9.659 1.00 92.38 587 TYR A C 1
ATOM 4589 O O . TYR A 1 587 ? -8.303 -19.703 -9.195 1.00 92.38 587 TYR A O 1
ATOM 4597 N N . GLU A 1 588 ? -10.115 -18.515 -9.781 1.00 89.44 588 GLU A N 1
ATOM 4598 C CA . GLU A 1 588 ? -11.099 -19.522 -9.398 1.00 89.44 588 GLU A CA 1
ATOM 4599 C C . GLU A 1 588 ? -12.371 -19.342 -10.231 1.00 89.44 588 GLU A C 1
ATOM 4601 O O . GLU A 1 588 ? -12.793 -18.219 -10.503 1.00 89.44 588 GLU A O 1
ATOM 4606 N N . ASN A 1 589 ? -12.979 -20.448 -10.668 1.00 85.88 589 ASN A N 1
ATOM 4607 C CA . ASN A 1 589 ? -14.235 -20.449 -11.431 1.00 85.88 589 ASN A CA 1
ATOM 4608 C C . ASN A 1 589 ? -14.231 -19.544 -12.683 1.00 85.88 589 ASN A C 1
ATOM 4610 O O . ASN A 1 589 ? -15.241 -18.933 -13.024 1.00 85.88 589 ASN A O 1
ATOM 4614 N N . GLY A 1 590 ? -13.095 -19.452 -13.382 1.00 83.19 590 GLY A N 1
ATOM 4615 C CA . GLY A 1 590 ? -12.974 -18.649 -14.603 1.00 83.19 590 GLY A CA 1
ATOM 4616 C C . GLY A 1 590 ? -12.765 -17.150 -14.372 1.00 83.19 590 GLY A C 1
ATOM 4617 O O . GLY A 1 590 ? -12.654 -16.412 -15.347 1.00 83.19 590 GLY A O 1
ATOM 4618 N N . GLN A 1 591 ? -12.675 -16.700 -13.118 1.00 85.62 591 GLN A N 1
ATOM 4619 C CA . GLN A 1 591 ? -12.462 -15.299 -12.758 1.00 85.62 591 GLN A CA 1
ATOM 4620 C C . GLN A 1 591 ? -11.195 -15.122 -11.918 1.00 85.62 591 GLN A C 1
ATOM 4622 O O . GLN A 1 591 ? -10.794 -16.012 -11.168 1.00 85.62 591 GLN A O 1
ATOM 4627 N N . ILE A 1 592 ? -10.558 -13.956 -12.051 1.00 86.81 592 ILE A N 1
ATOM 4628 C CA . ILE A 1 592 ? -9.405 -13.561 -11.236 1.00 86.81 592 ILE A CA 1
ATOM 4629 C C . ILE A 1 592 ? -9.889 -12.595 -10.157 1.00 86.81 592 ILE A C 1
ATOM 4631 O O . ILE A 1 592 ? -10.279 -11.467 -10.456 1.00 86.81 592 ILE A O 1
ATOM 4635 N N . ASN A 1 593 ? -9.840 -13.051 -8.912 1.00 87.94 593 ASN A N 1
ATOM 4636 C CA . ASN A 1 593 ? -10.350 -12.363 -7.735 1.00 87.94 593 ASN A CA 1
ATOM 4637 C C . ASN A 1 593 ? -9.211 -11.730 -6.929 1.00 87.94 593 ASN A C 1
ATOM 4639 O O . ASN A 1 593 ? -8.101 -12.266 -6.889 1.00 87.94 593 ASN A O 1
ATOM 4643 N N . GLY A 1 594 ? -9.514 -10.623 -6.251 1.00 83.44 594 GLY A N 1
ATOM 4644 C CA . GLY A 1 594 ? -8.555 -9.861 -5.450 1.00 83.44 594 GLY A CA 1
ATOM 4645 C C . GLY A 1 594 ? -8.020 -8.619 -6.165 1.00 83.44 594 GLY A C 1
ATOM 4646 O O . GLY A 1 594 ? -8.114 -8.475 -7.394 1.00 83.44 594 GLY A O 1
ATOM 4647 N N . THR A 1 595 ? -7.475 -7.700 -5.372 1.00 80.88 595 THR A N 1
ATOM 4648 C CA . THR A 1 595 ? -6.862 -6.459 -5.855 1.00 80.88 595 THR A CA 1
ATOM 4649 C C . THR A 1 595 ? -5.533 -6.776 -6.523 1.00 80.88 595 THR A C 1
ATOM 4651 O O . THR A 1 595 ? -4.693 -7.457 -5.939 1.00 80.88 595 THR A O 1
ATOM 4654 N N . ASP A 1 596 ? -5.345 -6.300 -7.756 1.00 82.88 596 ASP A N 1
ATOM 4655 C CA . ASP A 1 596 ? -4.072 -6.501 -8.446 1.00 82.88 596 ASP A CA 1
ATOM 4656 C C . ASP A 1 596 ? -2.957 -5.698 -7.771 1.00 82.88 596 ASP A C 1
ATOM 4658 O O . ASP A 1 596 ? -3.164 -4.582 -7.279 1.00 82.88 596 ASP A O 1
ATOM 4662 N N . PHE A 1 597 ? -1.757 -6.259 -7.766 1.00 81.00 597 PHE A N 1
ATOM 4663 C CA . PHE A 1 597 ? -0.583 -5.616 -7.202 1.00 81.00 597 PHE A CA 1
ATOM 4664 C C . PHE A 1 597 ? 0.646 -5.895 -8.058 1.00 81.00 597 PHE A C 1
ATOM 4666 O O . PHE A 1 597 ? 0.765 -6.945 -8.692 1.00 81.00 597 PHE A O 1
ATOM 4673 N N . ASN A 1 598 ? 1.560 -4.926 -8.067 1.00 84.06 598 ASN A N 1
ATOM 4674 C CA . ASN A 1 598 ? 2.798 -5.020 -8.828 1.00 84.06 598 ASN A CA 1
ATOM 4675 C C . ASN A 1 598 ? 3.740 -6.025 -8.164 1.00 84.06 598 ASN A C 1
ATOM 4677 O O . ASN A 1 598 ? 3.903 -6.023 -6.940 1.00 84.06 598 ASN A O 1
ATOM 4681 N N . LEU A 1 599 ? 4.396 -6.832 -8.989 1.00 87.50 599 LEU A N 1
ATOM 4682 C CA . LEU A 1 599 ? 5.504 -7.681 -8.584 1.00 87.50 599 LEU A CA 1
ATOM 4683 C C . LEU A 1 599 ? 6.778 -6.832 -8.626 1.00 87.50 599 LEU A C 1
ATOM 4685 O O . LEU A 1 599 ? 7.367 -6.610 -9.683 1.00 87.50 599 LEU A O 1
ATOM 4689 N N . VAL A 1 600 ? 7.149 -6.283 -7.472 1.00 85.62 600 VAL A N 1
ATOM 4690 C CA . VAL A 1 600 ? 8.286 -5.374 -7.311 1.00 85.62 600 VAL A CA 1
ATOM 4691 C C . VAL A 1 600 ? 9.587 -6.161 -7.497 1.00 85.62 600 VAL A C 1
ATOM 4693 O O . VAL A 1 600 ? 9.815 -7.121 -6.763 1.00 85.62 600 VAL A O 1
ATOM 4696 N N . PRO A 1 601 ? 10.460 -5.787 -8.447 1.00 83.06 601 PRO A N 1
ATOM 4697 C CA . PRO A 1 601 ? 11.731 -6.474 -8.647 1.00 83.06 601 PRO A CA 1
ATOM 4698 C C . PRO A 1 601 ? 12.579 -6.515 -7.371 1.00 83.06 601 PRO A C 1
ATOM 4700 O O . PRO A 1 601 ? 12.731 -5.505 -6.692 1.00 83.06 601 PRO A O 1
ATOM 4703 N N . GLY A 1 602 ? 13.154 -7.677 -7.063 1.00 79.94 602 GLY A N 1
ATOM 4704 C CA . GLY A 1 602 ? 13.893 -7.927 -5.823 1.00 79.94 602 GLY A CA 1
ATOM 4705 C C . GLY A 1 602 ? 13.027 -8.487 -4.692 1.00 79.94 602 GLY A C 1
ATOM 4706 O O . GLY A 1 602 ? 13.574 -9.119 -3.791 1.00 79.94 602 GLY A O 1
ATOM 4707 N N . GLU A 1 603 ? 11.702 -8.345 -4.762 1.00 88.00 603 GLU A N 1
ATOM 4708 C CA . GLU A 1 603 ? 10.755 -8.878 -3.781 1.00 88.00 603 GLU A CA 1
ATOM 4709 C C . GLU A 1 603 ? 10.410 -10.351 -4.049 1.00 88.00 603 GLU A C 1
ATOM 4711 O O . GLU A 1 603 ? 10.484 -10.807 -5.190 1.00 88.00 603 GLU A O 1
ATOM 4716 N N . THR A 1 604 ? 10.027 -11.110 -3.016 1.00 90.75 604 THR A N 1
ATOM 4717 C CA . THR A 1 604 ? 9.647 -12.531 -3.159 1.00 90.75 604 THR A CA 1
ATOM 4718 C C . THR A 1 604 ? 8.172 -12.786 -2.874 1.00 90.75 604 THR A C 1
ATOM 4720 O O . THR A 1 604 ? 7.624 -12.323 -1.877 1.00 90.75 604 THR A O 1
ATOM 4723 N N . TYR A 1 605 ? 7.543 -13.581 -3.742 1.00 93.56 605 TYR A N 1
ATOM 4724 C CA . TYR A 1 605 ? 6.111 -13.865 -3.718 1.00 93.56 605 TYR A CA 1
ATOM 4725 C C . TYR A 1 605 ? 5.835 -15.363 -3.616 1.00 93.56 605 TYR A C 1
ATOM 4727 O O . TYR A 1 605 ? 6.513 -16.174 -4.250 1.00 93.56 605 TYR A O 1
ATOM 4735 N N . LEU A 1 606 ? 4.793 -15.723 -2.866 1.00 95.31 606 LEU A N 1
ATOM 4736 C CA . LEU A 1 606 ? 4.180 -17.045 -2.946 1.00 95.31 606 LEU A CA 1
ATOM 4737 C C . LEU A 1 606 ? 3.458 -17.163 -4.289 1.00 95.31 606 LEU A C 1
ATOM 4739 O O . LEU A 1 606 ? 2.615 -16.328 -4.614 1.00 95.31 606 LEU A O 1
ATOM 4743 N N . VAL A 1 607 ? 3.740 -18.230 -5.030 1.00 96.06 607 VAL A N 1
ATOM 4744 C CA . VAL A 1 607 ? 3.086 -18.560 -6.296 1.00 96.06 607 VAL A CA 1
ATOM 4745 C C . VAL A 1 607 ? 2.591 -20.000 -6.232 1.00 96.06 607 VAL A C 1
ATOM 4747 O O . VAL A 1 607 ? 3.378 -20.938 -6.113 1.00 96.06 607 VAL A O 1
ATOM 4750 N N . ILE A 1 608 ? 1.276 -20.185 -6.323 1.00 95.19 608 ILE A N 1
ATOM 4751 C CA . ILE A 1 608 ? 0.654 -21.510 -6.370 1.00 95.19 608 ILE A CA 1
ATOM 4752 C C . ILE A 1 608 ? 0.266 -21.809 -7.811 1.00 95.19 608 ILE A C 1
ATOM 4754 O O . ILE A 1 608 ? -0.478 -21.044 -8.429 1.00 95.19 608 ILE A O 1
ATOM 4758 N N . SER A 1 609 ? 0.736 -22.938 -8.338 1.00 95.88 609 SER A N 1
ATOM 4759 C CA . SER A 1 609 ? 0.442 -23.376 -9.702 1.00 95.88 609 SER A CA 1
ATOM 4760 C C . SER A 1 609 ? -0.178 -24.768 -9.734 1.00 95.88 609 SER A C 1
ATOM 4762 O O . SER A 1 609 ? 0.229 -25.670 -9.003 1.00 95.88 609 SER A O 1
ATOM 4764 N N . ASN A 1 610 ? -1.160 -24.973 -10.610 1.00 95.19 610 ASN A N 1
ATOM 4765 C CA . ASN A 1 610 ? -1.778 -26.286 -10.818 1.00 95.19 610 ASN A CA 1
ATOM 4766 C C . ASN A 1 610 ? -0.960 -27.195 -11.760 1.00 95.19 610 ASN A C 1
ATOM 4768 O O . ASN A 1 610 ? -1.201 -28.407 -11.817 1.00 95.19 610 ASN A O 1
ATOM 4772 N N . GLN A 1 611 ? 0.009 -26.622 -12.478 1.00 95.12 611 GLN A N 1
ATOM 4773 C CA . GLN A 1 611 ? 0.853 -27.272 -13.480 1.00 95.12 611 GLN A CA 1
ATOM 4774 C C . GLN A 1 611 ? 2.257 -26.661 -13.485 1.00 95.12 611 GLN A C 1
ATOM 4776 O O . GLN A 1 611 ? 2.459 -25.544 -13.018 1.00 95.12 611 GLN A O 1
ATOM 4781 N N . GLU A 1 612 ? 3.225 -27.374 -14.055 1.00 96.12 612 GLU A N 1
ATOM 4782 C CA . GLU A 1 612 ? 4.537 -26.790 -14.337 1.00 96.12 612 GLU A CA 1
ATOM 4783 C C . GLU A 1 612 ? 4.409 -25.701 -15.418 1.00 96.12 612 GLU A C 1
ATOM 4785 O O . GLU A 1 612 ? 3.740 -25.885 -16.444 1.00 96.12 612 GLU A O 1
ATOM 4790 N N . VAL A 1 613 ? 5.051 -24.557 -15.186 1.00 96.00 613 VAL A N 1
ATOM 4791 C CA . VAL A 1 613 ? 5.115 -23.420 -16.104 1.00 96.00 613 VAL A CA 1
ATOM 4792 C C . VAL A 1 613 ? 6.566 -22.986 -16.259 1.00 96.00 613 VAL A C 1
ATOM 4794 O O . VAL A 1 613 ? 7.299 -22.854 -15.283 1.00 96.00 613 VAL A O 1
ATOM 4797 N N . LYS A 1 614 ? 6.967 -22.736 -17.505 1.00 94.38 614 LYS A N 1
ATOM 4798 C CA . LYS A 1 614 ? 8.265 -22.162 -17.860 1.00 94.38 614 LYS A CA 1
ATOM 4799 C C . LYS A 1 614 ? 8.019 -20.890 -18.636 1.00 94.38 614 LYS A C 1
ATOM 4801 O O . LYS A 1 614 ? 7.340 -20.932 -19.663 1.00 94.38 614 LYS A O 1
ATOM 4806 N N . ILE A 1 615 ? 8.539 -19.779 -18.135 1.00 90.81 615 ILE A N 1
ATOM 4807 C CA . ILE A 1 615 ? 8.394 -18.481 -18.784 1.00 90.81 615 ILE A CA 1
ATOM 4808 C C . ILE A 1 615 ? 9.775 -18.040 -19.269 1.00 90.81 615 ILE A C 1
ATOM 4810 O O . ILE A 1 615 ? 10.631 -17.747 -18.435 1.00 90.81 615 ILE A O 1
ATOM 4814 N N . PRO A 1 616 ? 10.018 -18.002 -20.591 1.00 86.69 616 PRO A N 1
ATOM 4815 C CA . PRO A 1 616 ? 11.312 -17.628 -21.143 1.00 86.69 616 PRO A CA 1
ATOM 4816 C C . PRO A 1 616 ? 11.462 -16.103 -21.146 1.00 86.69 616 PRO A C 1
ATOM 4818 O O . PRO A 1 616 ? 11.328 -15.460 -22.186 1.00 86.69 616 PRO A O 1
ATOM 4821 N N . VAL A 1 617 ? 11.724 -15.508 -19.984 1.00 83.25 617 VAL A N 1
ATOM 4822 C CA . VAL A 1 617 ? 11.951 -14.064 -19.882 1.00 83.25 617 VAL A CA 1
ATOM 4823 C C . VAL A 1 617 ? 13.433 -13.719 -20.001 1.00 83.25 617 VAL A C 1
ATOM 4825 O O . VAL A 1 617 ? 14.335 -14.523 -19.766 1.00 83.25 617 VAL A O 1
ATOM 4828 N N . LYS A 1 618 ? 13.694 -12.474 -20.398 1.00 77.31 618 LYS A N 1
ATOM 4829 C CA . LYS A 1 618 ? 15.017 -11.863 -20.294 1.00 77.31 618 LYS A CA 1
ATOM 4830 C C . LYS A 1 618 ? 14.925 -10.725 -19.302 1.00 77.31 618 LYS A C 1
ATOM 4832 O O . LYS A 1 618 ? 14.063 -9.852 -19.445 1.00 77.31 618 LYS A O 1
ATOM 4837 N N . GLY A 1 619 ? 15.818 -10.735 -18.330 1.00 77.44 619 GLY A N 1
ATOM 4838 C CA . GLY A 1 619 ? 15.775 -9.767 -17.259 1.00 77.44 619 GLY A CA 1
ATOM 4839 C C . GLY A 1 619 ? 17.028 -9.775 -16.412 1.00 77.44 619 GLY A C 1
ATOM 4840 O O . GLY A 1 619 ? 18.060 -10.313 -16.813 1.00 77.44 619 GLY A O 1
ATOM 4841 N N . TYR A 1 620 ? 16.922 -9.136 -15.255 1.00 74.06 620 TYR A N 1
ATOM 4842 C CA . TYR A 1 620 ? 17.962 -9.146 -14.239 1.00 74.06 620 TYR A CA 1
ATOM 4843 C C . TYR A 1 620 ? 17.368 -9.064 -12.836 1.00 74.06 620 TYR A C 1
ATOM 4845 O O . TYR A 1 620 ? 16.356 -8.391 -12.602 1.00 74.06 620 TYR A O 1
ATOM 4853 N N . ALA A 1 621 ? 18.030 -9.731 -11.893 1.00 69.25 621 ALA A N 1
ATOM 4854 C CA . ALA A 1 621 ? 17.709 -9.643 -10.479 1.00 69.25 621 ALA A CA 1
ATOM 4855 C C . ALA A 1 621 ? 18.025 -8.236 -9.943 1.00 69.25 621 ALA A C 1
ATOM 4857 O O . ALA A 1 621 ? 19.115 -7.701 -10.160 1.00 69.25 621 ALA A O 1
ATOM 4858 N N . SER A 1 622 ? 17.062 -7.634 -9.243 1.00 68.31 622 SER A N 1
ATOM 4859 C CA . SER A 1 622 ? 17.263 -6.359 -8.546 1.00 68.31 622 SER A CA 1
ATOM 4860 C C . SER A 1 622 ? 17.948 -6.578 -7.196 1.00 68.31 622 SER A C 1
ATOM 4862 O O . SER A 1 622 ? 17.859 -7.663 -6.616 1.00 68.31 622 SER A O 1
ATOM 4864 N N . SER A 1 623 ? 18.610 -5.545 -6.673 1.00 66.88 623 SER A N 1
ATOM 4865 C CA . SER A 1 623 ? 19.028 -5.504 -5.269 1.00 66.88 623 SER A CA 1
ATOM 4866 C C . SER A 1 623 ? 17.812 -5.592 -4.332 1.00 66.88 623 SER A C 1
ATOM 4868 O O . SER A 1 623 ? 16.677 -5.309 -4.721 1.00 66.88 623 SER A O 1
ATOM 4870 N N . VAL A 1 624 ? 18.047 -6.054 -3.099 1.00 64.69 624 VAL A N 1
ATOM 4871 C CA . VAL A 1 624 ? 16.985 -6.292 -2.111 1.00 64.69 624 VAL A CA 1
ATOM 4872 C C . VAL A 1 624 ? 16.393 -4.963 -1.639 1.00 64.69 624 VAL A C 1
ATOM 4874 O O . VAL A 1 624 ? 17.126 -4.095 -1.177 1.00 64.69 624 VAL A O 1
ATOM 4877 N N . THR A 1 625 ? 15.069 -4.835 -1.720 1.00 65.19 625 THR A N 1
ATOM 4878 C CA . THR A 1 625 ? 14.311 -3.610 -1.407 1.00 65.19 625 THR A CA 1
ATOM 4879 C C . THR A 1 625 ? 13.701 -3.594 -0.002 1.00 65.19 625 THR A C 1
ATOM 4881 O O . THR A 1 625 ? 13.044 -2.626 0.371 1.00 65.19 625 THR A O 1
ATOM 4884 N N . VAL A 1 626 ? 13.846 -4.678 0.765 1.00 78.38 626 VAL A N 1
ATOM 4885 C CA . VAL A 1 626 ? 13.140 -4.876 2.038 1.00 78.38 626 VAL A CA 1
ATOM 4886 C C . VAL A 1 626 ? 14.010 -4.438 3.213 1.00 78.38 626 VAL A C 1
ATOM 4888 O O . VAL A 1 626 ? 15.053 -5.035 3.466 1.00 78.38 626 VAL A O 1
ATOM 4891 N N . ASP A 1 627 ? 13.552 -3.440 3.968 1.00 84.19 627 ASP A N 1
ATOM 4892 C CA . ASP A 1 627 ? 14.140 -3.071 5.259 1.00 84.19 627 ASP A CA 1
ATOM 4893 C C . ASP A 1 627 ? 13.572 -3.960 6.379 1.00 84.19 627 ASP A C 1
ATOM 4895 O O . ASP A 1 627 ? 12.464 -3.723 6.866 1.00 84.19 627 ASP A O 1
ATOM 4899 N N . LEU A 1 628 ? 14.322 -4.991 6.787 1.00 85.75 628 LEU A N 1
ATOM 4900 C CA . LEU A 1 628 ? 13.887 -5.952 7.810 1.00 85.75 628 LEU A CA 1
ATOM 4901 C C . LEU A 1 628 ? 13.694 -5.333 9.196 1.00 85.75 628 LEU A C 1
ATOM 4903 O O . LEU A 1 628 ? 12.842 -5.811 9.943 1.00 85.75 628 LEU A O 1
ATOM 4907 N N . GLU A 1 629 ? 14.459 -4.301 9.555 1.00 84.12 629 GLU A N 1
ATOM 4908 C CA . GLU A 1 629 ? 14.381 -3.682 10.885 1.00 84.12 629 GLU A CA 1
ATOM 4909 C C . GLU A 1 629 ? 13.080 -2.890 11.058 1.00 84.12 629 GLU A C 1
ATOM 4911 O O . GLU A 1 629 ? 12.559 -2.744 12.168 1.00 84.12 629 GLU A O 1
ATOM 4916 N N . SER A 1 630 ? 12.499 -2.420 9.952 1.00 83.06 630 SER A N 1
ATOM 4917 C CA . SER A 1 630 ? 11.192 -1.765 9.958 1.00 83.06 630 SER A CA 1
ATOM 4918 C C . SER A 1 630 ? 10.028 -2.733 10.222 1.00 83.06 630 SER A C 1
ATOM 4920 O O . SER A 1 630 ? 8.992 -2.304 10.738 1.00 83.06 630 SER A O 1
ATOM 4922 N N . LEU A 1 631 ? 10.199 -4.030 9.949 1.00 85.19 631 LEU A N 1
ATOM 4923 C CA . LEU A 1 631 ? 9.126 -5.026 9.986 1.00 85.19 631 LEU A CA 1
ATOM 4924 C C . LEU A 1 631 ? 8.807 -5.516 11.408 1.00 85.19 631 LEU A C 1
ATOM 4926 O O . LEU A 1 631 ? 9.500 -5.231 12.384 1.00 85.19 631 LEU A O 1
ATOM 4930 N N . SER A 1 632 ? 7.714 -6.265 11.521 1.00 83.56 632 SER A N 1
ATOM 4931 C CA . SER A 1 632 ? 7.293 -6.980 12.730 1.00 83.56 632 SER A CA 1
ATOM 4932 C C . SER A 1 632 ? 6.705 -8.337 12.338 1.00 83.56 632 SER A C 1
ATOM 4934 O O . SER A 1 632 ? 6.351 -8.526 11.180 1.00 83.56 632 SER A O 1
ATOM 4936 N N . GLY A 1 633 ? 6.622 -9.302 13.254 1.00 84.56 633 GLY A N 1
ATOM 4937 C CA . GLY A 1 633 ? 5.968 -10.588 12.978 1.00 84.56 633 GLY A CA 1
ATOM 4938 C C . GLY A 1 633 ? 6.620 -11.396 11.848 1.00 84.56 633 GLY A C 1
ATOM 4939 O O . GLY A 1 633 ? 7.799 -11.214 11.539 1.00 84.56 633 GLY A O 1
ATOM 4940 N N . TRP A 1 634 ? 5.866 -12.309 11.238 1.00 88.56 634 TRP A N 1
ATOM 4941 C CA . TRP A 1 634 ? 6.289 -13.136 10.108 1.00 88.56 634 TRP A CA 1
ATOM 4942 C C . TRP A 1 634 ? 6.269 -12.381 8.777 1.00 88.56 634 TRP A C 1
ATOM 4944 O O . TRP A 1 634 ? 5.302 -11.698 8.434 1.00 88.56 634 TRP A O 1
ATOM 4954 N N . ASN A 1 635 ? 7.336 -12.552 7.995 1.00 91.25 635 ASN A N 1
ATOM 4955 C CA . ASN A 1 635 ? 7.546 -11.901 6.705 1.00 91.25 635 ASN A CA 1
ATOM 4956 C C . ASN A 1 635 ? 8.193 -12.875 5.714 1.00 91.25 635 ASN A C 1
ATOM 4958 O O . ASN A 1 635 ? 9.134 -13.575 6.081 1.00 91.25 635 ASN A O 1
ATOM 4962 N N . LEU A 1 636 ? 7.723 -12.900 4.462 1.00 93.38 636 LEU A N 1
ATOM 4963 C CA . LEU A 1 636 ? 8.355 -13.658 3.372 1.00 93.38 636 LEU A CA 1
ATOM 4964 C C . LEU A 1 636 ? 9.416 -12.801 2.679 1.00 93.38 636 LEU A C 1
ATOM 4966 O O . LEU A 1 636 ? 9.071 -11.849 1.989 1.00 93.38 636 LEU A O 1
ATOM 4970 N N . VAL A 1 637 ? 10.691 -13.124 2.818 1.00 92.56 637 VAL A N 1
ATOM 4971 C CA . VAL A 1 637 ? 11.779 -12.278 2.311 1.00 92.56 637 VAL A CA 1
ATOM 4972 C C . VAL A 1 637 ? 12.663 -13.046 1.332 1.00 92.56 637 VAL A C 1
ATOM 4974 O O . VAL A 1 637 ? 12.694 -14.279 1.378 1.00 92.56 637 VAL A O 1
ATOM 4977 N N . PRO A 1 638 ? 13.381 -12.353 0.432 1.00 90.38 638 PRO A N 1
ATOM 4978 C CA . PRO A 1 638 ? 14.313 -13.017 -0.468 1.00 90.38 638 PRO A CA 1
ATOM 4979 C C . PRO A 1 638 ? 15.448 -13.677 0.316 1.00 90.38 638 PRO A C 1
ATOM 4981 O O . PRO A 1 638 ? 16.123 -13.021 1.112 1.00 90.38 638 PRO A O 1
ATOM 4984 N N . SER A 1 639 ? 15.721 -14.952 0.051 1.00 89.50 639 SER A N 1
ATOM 4985 C CA . SER A 1 639 ? 16.807 -15.692 0.713 1.00 89.50 639 SER A CA 1
ATOM 4986 C C . SER A 1 639 ? 18.178 -15.051 0.483 1.00 89.50 639 SER A C 1
ATOM 4988 O O . SER A 1 639 ? 19.019 -15.019 1.383 1.00 89.50 639 SER A O 1
ATOM 4990 N N . SER A 1 640 ? 18.376 -14.444 -0.692 1.00 84.19 640 SER A N 1
ATOM 4991 C CA . SER A 1 640 ? 19.584 -13.693 -1.068 1.00 84.19 640 SER A CA 1
ATOM 4992 C C . SER A 1 640 ? 19.911 -12.519 -0.135 1.00 84.19 640 SER A C 1
ATOM 4994 O O . SER A 1 640 ? 21.045 -12.036 -0.120 1.00 84.19 640 SER A O 1
ATOM 4996 N N . MET A 1 641 ? 18.944 -12.069 0.669 1.00 86.31 641 MET A N 1
ATOM 4997 C CA . MET A 1 641 ? 19.150 -11.028 1.668 1.00 86.31 641 MET A CA 1
ATOM 4998 C C . MET A 1 641 ? 19.960 -11.513 2.877 1.00 86.31 641 MET A C 1
ATOM 5000 O O . MET A 1 641 ? 20.714 -10.734 3.458 1.00 86.31 641 MET A O 1
ATOM 5004 N N . LEU A 1 642 ? 19.812 -12.784 3.254 1.00 87.62 642 LEU A N 1
ATOM 5005 C CA . LEU A 1 642 ? 20.375 -13.338 4.490 1.00 87.62 642 LEU A CA 1
ATOM 5006 C C . LEU A 1 642 ? 21.651 -14.150 4.239 1.00 87.62 642 LEU A C 1
ATOM 5008 O O . LEU A 1 642 ? 22.553 -14.189 5.079 1.00 87.62 642 LEU A O 1
ATOM 5012 N N . THR A 1 643 ? 21.771 -14.750 3.052 1.00 81.12 643 THR A N 1
ATOM 5013 C CA . THR A 1 643 ? 22.891 -15.637 2.693 1.00 81.12 643 THR A CA 1
ATOM 5014 C C . THR A 1 643 ? 24.240 -14.929 2.571 1.00 81.12 643 THR A C 1
ATOM 5016 O O . THR A 1 643 ? 25.274 -15.591 2.514 1.00 81.12 643 THR A O 1
ATOM 5019 N N . LYS A 1 644 ? 24.275 -13.587 2.609 1.00 79.25 644 LYS A N 1
ATOM 5020 C CA . LYS A 1 644 ? 25.525 -12.813 2.729 1.00 79.25 644 LYS A CA 1
ATOM 5021 C C . LYS A 1 644 ? 26.274 -13.099 4.033 1.00 79.25 644 LYS A C 1
ATOM 5023 O O . LYS A 1 644 ? 27.491 -12.941 4.078 1.00 79.25 644 LYS A O 1
ATOM 5028 N N . THR A 1 645 ? 25.557 -13.481 5.087 1.00 80.94 645 THR A N 1
ATOM 5029 C CA . THR A 1 645 ? 26.123 -13.699 6.422 1.00 80.94 645 THR A CA 1
ATOM 5030 C C . THR A 1 645 ? 26.376 -15.174 6.707 1.00 80.94 645 THR A C 1
ATOM 5032 O O . THR A 1 645 ? 27.434 -15.531 7.217 1.00 80.94 645 THR A O 1
ATOM 5035 N N . SER A 1 646 ? 25.402 -16.030 6.405 1.00 88.19 646 SER A N 1
ATOM 5036 C CA . SER A 1 646 ? 25.474 -17.479 6.591 1.00 88.19 646 SER A CA 1
ATOM 5037 C C . SER A 1 646 ? 24.425 -18.141 5.704 1.00 88.19 646 SER A C 1
ATOM 5039 O O . SER A 1 646 ? 23.343 -17.593 5.524 1.00 88.19 646 SER A O 1
ATOM 5041 N N . ASP A 1 647 ? 24.727 -19.327 5.177 1.00 89.94 647 ASP A N 1
ATOM 5042 C CA . ASP A 1 647 ? 23.755 -20.141 4.433 1.00 89.94 647 ASP A CA 1
ATOM 5043 C C . ASP A 1 647 ? 22.896 -21.037 5.351 1.00 89.94 647 ASP A C 1
ATOM 5045 O O . ASP A 1 647 ? 21.937 -21.659 4.910 1.00 89.94 647 ASP A O 1
ATOM 5049 N N . SER A 1 648 ? 23.229 -21.097 6.643 1.00 93.19 648 SER A N 1
ATOM 5050 C CA . SER A 1 648 ? 22.484 -21.826 7.677 1.00 93.19 648 SER A CA 1
ATOM 5051 C C . SER A 1 648 ? 21.619 -20.871 8.505 1.00 93.19 648 SER A C 1
ATOM 5053 O O . SER A 1 648 ? 22.099 -19.810 8.931 1.00 93.19 648 SER A O 1
ATOM 5055 N N . SER A 1 649 ? 20.377 -21.269 8.795 1.00 92.06 649 SER A N 1
ATOM 5056 C CA . SER A 1 649 ? 19.466 -20.525 9.675 1.00 92.06 649 SER A CA 1
ATOM 5057 C C . SER A 1 649 ? 20.011 -20.376 11.096 1.00 92.06 649 SER A C 1
ATOM 5059 O O . SER A 1 649 ? 19.875 -19.304 11.689 1.00 92.06 649 SER A O 1
ATOM 5061 N N . LYS A 1 650 ? 20.687 -21.397 11.647 1.00 91.19 650 LYS A N 1
ATOM 5062 C CA . LYS A 1 650 ? 21.332 -21.289 12.966 1.00 91.19 650 LYS A CA 1
ATOM 5063 C C . LYS A 1 650 ? 22.450 -20.257 12.954 1.00 91.19 650 LYS A C 1
ATOM 5065 O O . LYS A 1 650 ? 22.513 -19.434 13.866 1.00 91.19 650 LYS A O 1
ATOM 5070 N N . GLY A 1 651 ? 23.280 -20.253 11.912 1.00 91.38 651 GLY A N 1
ATOM 5071 C CA . GLY A 1 651 ? 24.339 -19.256 11.749 1.00 91.38 651 GLY A CA 1
ATOM 5072 C C . GLY A 1 651 ? 23.795 -17.830 11.617 1.00 91.38 651 GLY A C 1
ATOM 5073 O O . GLY A 1 651 ? 24.359 -16.904 12.200 1.00 91.38 651 GLY A O 1
ATOM 5074 N N . ILE A 1 652 ? 22.667 -17.648 10.921 1.00 92.69 652 ILE A N 1
ATOM 5075 C CA . ILE A 1 652 ? 21.990 -16.345 10.805 1.00 92.69 652 ILE A CA 1
ATOM 5076 C C . ILE A 1 652 ? 21.445 -15.898 12.167 1.00 92.69 652 ILE A C 1
ATOM 5078 O O . ILE A 1 652 ? 21.730 -14.783 12.601 1.00 92.69 652 ILE A O 1
ATOM 5082 N N . LEU A 1 653 ? 20.718 -16.765 12.881 1.00 90.38 653 LEU A N 1
ATOM 5083 C CA . LEU A 1 653 ? 20.131 -16.437 14.187 1.00 90.38 653 LEU A CA 1
ATOM 5084 C C . LEU A 1 653 ? 21.177 -16.204 15.288 1.00 90.38 653 LEU A C 1
ATOM 5086 O O . LEU A 1 653 ? 20.899 -15.496 16.255 1.00 90.38 653 LEU A O 1
ATOM 5090 N N . GLN A 1 654 ? 22.376 -16.768 15.164 1.00 89.69 654 GLN A N 1
ATOM 5091 C CA . GLN A 1 654 ? 23.487 -16.515 16.088 1.00 89.69 654 GLN A CA 1
ATOM 5092 C C . GLN A 1 654 ? 24.239 -15.210 15.786 1.00 89.69 654 GLN A C 1
ATOM 5094 O O . GLN A 1 654 ? 25.037 -14.761 16.610 1.00 89.69 654 GLN A O 1
ATOM 5099 N N . ASN A 1 655 ? 24.002 -14.586 14.630 1.00 89.06 655 ASN A N 1
ATOM 5100 C CA . ASN A 1 655 ? 24.681 -13.358 14.247 1.00 89.06 655 ASN A CA 1
ATOM 5101 C C . ASN A 1 655 ? 24.060 -12.125 14.929 1.00 89.06 655 ASN A C 1
ATOM 5103 O O . ASN A 1 655 ? 22.843 -11.928 14.933 1.00 89.06 655 ASN A O 1
ATOM 5107 N N . THR A 1 656 ? 24.910 -11.245 15.459 1.00 85.06 656 THR A N 1
ATOM 5108 C CA . THR A 1 656 ? 24.490 -10.023 16.161 1.00 85.06 656 THR A CA 1
ATOM 5109 C C . THR A 1 656 ? 23.759 -9.020 15.264 1.00 85.06 656 THR A C 1
ATOM 5111 O O . THR A 1 656 ? 22.900 -8.291 15.761 1.00 85.06 656 THR A O 1
ATOM 5114 N N . SER A 1 657 ? 24.045 -9.006 13.957 1.00 86.31 657 SER A N 1
ATOM 5115 C CA . SER A 1 657 ? 23.362 -8.162 12.964 1.00 86.31 657 SER A CA 1
ATOM 5116 C C . SER A 1 657 ? 21.889 -8.531 12.765 1.00 86.31 657 SER A C 1
ATOM 5118 O O . SER A 1 657 ? 21.130 -7.705 12.279 1.00 86.31 657 SER A O 1
ATOM 5120 N N . TYR A 1 658 ? 21.466 -9.732 13.181 1.00 88.88 658 TYR A N 1
ATOM 5121 C CA . TYR A 1 658 ? 20.077 -10.201 13.108 1.00 88.88 658 TYR A CA 1
ATOM 5122 C C . TYR A 1 658 ? 19.488 -10.470 14.504 1.00 88.88 658 TYR A C 1
ATOM 5124 O O . TYR A 1 658 ? 18.673 -11.373 14.717 1.00 88.88 658 TYR A O 1
ATOM 5132 N N . SER A 1 659 ? 19.888 -9.671 15.497 1.00 88.06 659 SER A N 1
ATOM 5133 C CA . SER A 1 659 ? 19.390 -9.750 16.883 1.00 88.06 659 SER A CA 1
ATOM 5134 C C . SER A 1 659 ? 17.891 -9.437 17.046 1.00 88.06 659 SER A C 1
ATOM 5136 O O . SER A 1 659 ? 17.305 -9.776 18.072 1.00 88.06 659 SER A O 1
ATOM 5138 N N . TYR A 1 660 ? 17.238 -8.906 16.012 1.00 87.50 660 TYR A N 1
ATOM 5139 C CA . TYR A 1 660 ? 15.786 -8.694 15.948 1.00 87.50 660 TYR A CA 1
ATOM 5140 C C . TYR A 1 660 ? 15.010 -9.860 15.298 1.00 87.50 660 TYR A C 1
ATOM 5142 O O . TYR A 1 660 ? 13.787 -9.913 15.408 1.00 87.50 660 TYR A O 1
ATOM 5150 N N . ILE A 1 661 ? 15.682 -10.820 14.641 1.00 91.12 661 ILE A N 1
ATOM 5151 C CA . ILE A 1 661 ? 15.025 -12.002 14.048 1.00 91.12 661 ILE A CA 1
ATOM 5152 C C . ILE A 1 661 ? 14.921 -13.118 15.087 1.00 91.12 661 ILE A C 1
ATOM 5154 O O . ILE A 1 661 ? 15.922 -13.732 15.440 1.00 91.12 661 ILE A O 1
ATOM 5158 N N . SER A 1 662 ? 13.723 -13.412 15.582 1.00 87.75 662 SER A N 1
ATOM 5159 C CA . SER A 1 662 ? 13.524 -14.455 16.597 1.00 87.75 662 SER A CA 1
ATOM 5160 C C . SER A 1 662 ? 13.361 -15.853 16.011 1.00 87.75 662 SER A C 1
ATOM 5162 O O . SER A 1 662 ? 13.697 -16.832 16.678 1.00 87.75 662 SER A O 1
ATOM 5164 N N . GLN A 1 663 ? 12.841 -15.968 14.787 1.00 90.88 663 GLN A N 1
ATOM 5165 C CA . GLN A 1 663 ? 12.568 -17.255 14.149 1.00 90.88 663 GLN A CA 1
ATOM 5166 C C . GLN A 1 663 ? 12.775 -17.184 12.639 1.00 90.88 663 GLN A C 1
ATOM 5168 O O . GLN A 1 663 ? 12.619 -16.128 12.023 1.00 90.88 663 GLN A O 1
ATOM 5173 N N . MET A 1 664 ? 13.093 -18.329 12.047 1.00 92.50 664 MET A N 1
ATOM 5174 C CA . MET A 1 664 ? 13.182 -18.516 10.604 1.00 92.50 664 MET A CA 1
ATOM 5175 C C . MET A 1 664 ? 12.451 -19.792 10.212 1.00 92.50 664 MET A C 1
ATOM 5177 O O . MET A 1 664 ? 12.510 -20.772 10.953 1.00 92.50 664 MET A O 1
ATOM 5181 N N . ALA A 1 665 ? 11.787 -19.787 9.060 1.00 91.56 665 ALA A N 1
ATOM 5182 C CA . ALA A 1 665 ? 11.106 -20.960 8.534 1.00 91.56 665 ALA A CA 1
ATOM 5183 C C . ALA A 1 665 ? 11.257 -21.085 7.015 1.00 91.56 665 ALA A C 1
ATOM 5185 O O . ALA A 1 665 ? 11.327 -20.088 6.290 1.00 91.56 665 ALA A O 1
ATOM 5186 N N . GLN A 1 666 ? 11.271 -22.327 6.538 1.00 90.88 666 GLN A N 1
ATOM 5187 C CA . GLN A 1 666 ? 11.382 -22.664 5.123 1.00 90.88 666 GLN A CA 1
ATOM 5188 C C . GLN A 1 666 ? 10.399 -23.780 4.767 1.00 90.88 666 GLN A C 1
ATOM 5190 O O . GLN A 1 666 ? 10.208 -24.733 5.522 1.00 90.88 666 GLN A O 1
ATOM 5195 N N . TRP A 1 667 ? 9.736 -23.633 3.622 1.00 89.12 667 TRP A N 1
ATOM 5196 C CA . TRP A 1 667 ? 8.758 -24.602 3.133 1.00 89.12 667 TRP A CA 1
ATOM 5197 C C . TRP A 1 667 ? 9.444 -25.807 2.482 1.00 89.12 667 TRP A C 1
ATOM 5199 O O . TRP A 1 667 ? 10.273 -25.630 1.586 1.00 89.12 667 TRP A O 1
ATOM 5209 N N . GLN A 1 668 ? 9.040 -27.017 2.875 1.00 83.75 668 GLN A N 1
ATOM 5210 C CA . GLN A 1 668 ? 9.492 -28.276 2.284 1.00 83.75 668 GLN A CA 1
ATOM 5211 C C . GLN A 1 668 ? 8.426 -28.863 1.358 1.00 83.75 668 GLN A C 1
ATOM 5213 O O . GLN A 1 668 ? 7.409 -29.394 1.808 1.00 83.75 668 GLN A O 1
ATOM 5218 N N . ASN A 1 669 ? 8.682 -28.842 0.047 1.00 80.00 669 ASN A N 1
ATOM 5219 C CA . ASN A 1 669 ? 7.735 -29.338 -0.960 1.00 80.00 669 ASN A CA 1
ATOM 5220 C C . ASN A 1 669 ? 7.405 -30.833 -0.807 1.00 80.00 669 ASN A C 1
ATOM 5222 O O . ASN A 1 669 ? 6.264 -31.237 -1.017 1.00 80.00 669 ASN A O 1
ATOM 5226 N N . THR A 1 670 ? 8.378 -31.662 -0.419 1.00 79.25 670 THR A N 1
ATOM 5227 C CA . THR A 1 670 ? 8.201 -33.122 -0.300 1.00 79.25 670 THR A CA 1
ATOM 5228 C C . THR A 1 670 ? 7.313 -33.518 0.874 1.00 79.25 670 THR A C 1
ATOM 5230 O O . THR A 1 670 ? 6.528 -34.458 0.761 1.00 79.25 670 THR A O 1
ATOM 5233 N N . GLN A 1 671 ? 7.429 -32.802 1.990 1.00 76.06 671 GLN A N 1
ATOM 5234 C CA . GLN A 1 671 ? 6.680 -33.066 3.217 1.00 76.06 671 GLN A CA 1
ATOM 5235 C C . GLN A 1 671 ? 5.434 -32.182 3.349 1.00 76.06 671 GLN A C 1
ATOM 5237 O O . GLN A 1 671 ? 4.578 -32.457 4.185 1.00 76.06 671 GLN A O 1
ATOM 5242 N N . SER A 1 672 ? 5.315 -31.147 2.509 1.00 78.94 672 SER A N 1
ATOM 5243 C CA . SER A 1 672 ? 4.254 -30.139 2.571 1.00 78.94 672 SER A CA 1
ATOM 5244 C C . SER A 1 672 ? 4.119 -29.509 3.963 1.00 78.94 672 SER A C 1
ATOM 5246 O O . SER A 1 672 ? 3.011 -29.344 4.473 1.00 78.94 672 SER A O 1
ATOM 5248 N N . LEU A 1 673 ? 5.254 -29.183 4.586 1.00 79.38 673 LEU A N 1
ATOM 5249 C CA . LEU A 1 673 ? 5.321 -28.565 5.910 1.00 79.38 673 LEU A CA 1
ATOM 5250 C C . LEU A 1 673 ? 6.426 -27.511 5.986 1.00 79.38 673 LEU A C 1
ATOM 5252 O O . LEU A 1 673 ? 7.314 -27.456 5.132 1.00 79.38 673 LEU A O 1
ATOM 5256 N N . PHE A 1 674 ? 6.360 -26.680 7.024 1.00 84.50 674 PHE A N 1
ATOM 5257 C CA . PHE A 1 674 ? 7.421 -25.744 7.369 1.00 84.50 674 PHE A CA 1
ATOM 5258 C C . PHE A 1 674 ? 8.395 -26.376 8.357 1.00 84.50 674 PHE A C 1
ATOM 5260 O O . PHE A 1 674 ? 7.993 -26.848 9.419 1.00 84.50 674 PHE A O 1
ATOM 5267 N N . GLU A 1 675 ? 9.678 -26.313 8.030 1.00 82.25 675 GLU A N 1
ATOM 5268 C CA . GLU A 1 675 ? 10.752 -26.532 8.994 1.00 82.25 675 GLU A CA 1
ATOM 5269 C C . GLU A 1 675 ? 11.207 -25.178 9.536 1.00 82.25 675 GLU A C 1
ATOM 5271 O O . GLU A 1 675 ? 11.181 -24.173 8.818 1.00 82.25 675 GLU A O 1
ATOM 5276 N N . TYR A 1 676 ? 11.603 -25.136 10.807 1.00 87.06 676 TYR A N 1
ATOM 5277 C CA . TYR A 1 676 ? 11.882 -23.879 11.489 1.00 87.06 676 TYR A CA 1
ATOM 5278 C C . TYR A 1 676 ? 13.064 -23.954 12.452 1.00 87.06 676 TYR A C 1
ATOM 5280 O O . TYR A 1 676 ? 13.417 -24.999 13.006 1.00 87.06 676 TYR A O 1
ATOM 5288 N N . THR A 1 677 ? 13.634 -22.777 12.685 1.00 86.00 677 THR A N 1
ATOM 5289 C CA . THR A 1 677 ? 14.708 -22.525 13.640 1.00 86.00 677 THR A CA 1
ATOM 5290 C C . THR A 1 677 ? 14.304 -21.353 14.523 1.00 86.00 677 THR A C 1
ATOM 5292 O O . THR A 1 677 ? 13.808 -20.339 14.029 1.00 86.00 677 THR A O 1
ATOM 5295 N N . VAL A 1 678 ? 14.511 -21.480 15.831 1.00 84.12 678 VAL A N 1
ATOM 5296 C CA . VAL A 1 678 ? 14.039 -20.508 16.828 1.00 84.12 678 VAL A CA 1
ATOM 5297 C C . VAL A 1 678 ? 15.183 -20.091 17.735 1.00 84.12 678 VAL A C 1
ATOM 5299 O O . VAL A 1 678 ? 15.928 -20.942 18.218 1.00 84.12 678 VAL A O 1
ATOM 5302 N N . ARG A 1 679 ? 15.287 -18.788 18.010 1.00 84.00 679 ARG A N 1
ATOM 5303 C CA . ARG A 1 679 ? 16.150 -18.221 19.048 1.00 84.00 679 ARG A CA 1
ATOM 5304 C C . ARG A 1 679 ? 15.319 -17.844 20.274 1.00 84.00 679 ARG A C 1
ATOM 5306 O O . ARG A 1 679 ? 14.412 -17.019 20.186 1.00 84.00 679 ARG A O 1
ATOM 5313 N N . GLU A 1 680 ? 15.651 -18.422 21.424 1.00 76.44 680 GLU A N 1
ATOM 5314 C CA . GLU A 1 680 ? 15.039 -18.065 22.707 1.00 76.44 680 GLU A CA 1
ATOM 5315 C C . GLU A 1 680 ? 15.696 -16.835 23.357 1.00 76.44 680 GLU A C 1
ATOM 5317 O O . GLU A 1 680 ? 16.739 -16.343 22.925 1.00 76.44 680 GLU A O 1
ATOM 5322 N N . LYS A 1 681 ? 15.083 -16.336 24.441 1.00 70.25 681 LYS A N 1
ATOM 5323 C CA . LYS A 1 681 ? 15.531 -15.140 25.179 1.00 70.25 681 LYS A CA 1
ATOM 5324 C C . LYS A 1 681 ? 16.939 -15.260 25.776 1.00 70.25 681 LYS A C 1
ATOM 5326 O O . LYS A 1 681 ? 17.563 -14.238 26.037 1.00 70.25 681 LYS A O 1
ATOM 5331 N N . ASP A 1 682 ? 17.435 -16.474 26.014 1.00 73.94 682 ASP A N 1
ATOM 5332 C CA . ASP A 1 682 ? 18.794 -16.734 26.507 1.00 73.94 682 ASP A CA 1
ATOM 5333 C C . ASP A 1 682 ? 19.830 -16.899 25.374 1.00 73.94 682 ASP A C 1
ATOM 5335 O O . ASP A 1 682 ? 20.950 -17.349 25.620 1.00 73.94 682 ASP A O 1
ATOM 5339 N N . ASN A 1 683 ? 19.466 -16.522 24.140 1.00 76.19 683 ASN A N 1
ATOM 5340 C CA . ASN A 1 683 ? 20.242 -16.659 22.903 1.00 76.19 683 ASN A CA 1
ATOM 5341 C C . ASN A 1 683 ? 20.551 -18.101 22.477 1.00 76.19 683 ASN A C 1
ATOM 5343 O O . ASN A 1 683 ? 21.334 -18.308 21.545 1.00 76.19 683 ASN A O 1
ATOM 5347 N N . LYS A 1 684 ? 19.931 -19.114 23.092 1.00 72.31 684 LYS A N 1
ATOM 5348 C CA . LYS A 1 684 ? 20.020 -20.477 22.568 1.00 72.31 684 LYS A CA 1
ATOM 5349 C C . LYS A 1 684 ? 19.152 -20.623 21.327 1.00 72.31 684 LYS A C 1
ATOM 5351 O O . LYS A 1 684 ? 18.036 -20.110 21.263 1.00 72.31 684 LYS A O 1
ATOM 5356 N N . VAL A 1 685 ? 19.692 -21.340 20.346 1.00 83.50 685 VAL A N 1
ATOM 5357 C CA . VAL A 1 685 ? 19.022 -21.616 19.076 1.00 83.50 685 VAL A CA 1
ATOM 5358 C C . VAL A 1 685 ? 18.630 -23.089 19.022 1.00 83.50 685 VAL A C 1
ATOM 5360 O O . VAL A 1 685 ? 19.475 -23.966 19.208 1.00 83.50 685 VAL A O 1
ATOM 5363 N N . TYR A 1 686 ? 17.353 -23.350 18.761 1.00 77.31 686 TYR A N 1
ATOM 5364 C CA . TYR A 1 686 ? 16.741 -24.676 18.692 1.00 77.31 686 TYR A CA 1
ATOM 5365 C C . TYR A 1 686 ? 16.089 -24.908 17.324 1.00 77.31 686 TYR A C 1
ATOM 5367 O O . TYR A 1 686 ? 15.891 -23.971 16.548 1.00 77.31 686 TYR A O 1
ATOM 5375 N N . GLY A 1 687 ? 15.731 -26.163 17.048 1.00 80.31 687 GLY A N 1
ATOM 5376 C CA . GLY A 1 687 ? 15.097 -26.578 15.796 1.00 80.31 687 GLY A CA 1
ATOM 5377 C C . GLY A 1 687 ? 16.087 -27.073 14.743 1.00 80.31 687 GLY A C 1
ATOM 5378 O O . GLY A 1 687 ? 17.277 -27.288 15.024 1.00 80.31 687 GLY A O 1
ATOM 5379 N N . GLU A 1 688 ? 15.565 -27.265 13.535 1.00 79.69 688 GLU A N 1
ATOM 5380 C CA . GLU A 1 688 ? 16.331 -27.735 12.383 1.00 79.69 688 GLU A CA 1
ATOM 5381 C C . GLU A 1 688 ? 17.285 -26.648 11.894 1.00 79.69 688 GLU A C 1
ATOM 5383 O O . GLU A 1 688 ? 17.038 -25.455 12.076 1.00 79.69 688 GLU A O 1
ATOM 5388 N N . ASP A 1 689 ? 18.421 -27.057 11.335 1.00 88.56 689 ASP A N 1
ATOM 5389 C CA . ASP A 1 689 ? 19.346 -26.125 10.694 1.00 88.56 689 ASP A CA 1
ATOM 5390 C C . ASP A 1 689 ? 19.050 -26.077 9.196 1.00 88.56 689 ASP A C 1
ATOM 5392 O O . ASP A 1 689 ? 19.355 -27.016 8.463 1.00 88.56 689 ASP A O 1
ATOM 5396 N N . LEU A 1 690 ? 18.392 -25.005 8.765 1.00 89.50 690 LEU A N 1
ATOM 5397 C CA . LEU A 1 690 ? 17.863 -24.861 7.415 1.00 89.50 690 LEU A CA 1
ATOM 5398 C C . LEU A 1 690 ? 18.946 -24.312 6.497 1.00 89.50 690 LEU A C 1
ATOM 5400 O O . LEU A 1 690 ? 19.614 -23.333 6.838 1.00 89.50 690 LEU A O 1
ATOM 5404 N N . LYS A 1 691 ? 19.064 -24.894 5.305 1.00 91.81 691 LYS A N 1
ATOM 5405 C CA . LYS A 1 691 ? 19.913 -24.372 4.239 1.00 91.81 691 LYS A CA 1
ATOM 5406 C C . LYS A 1 691 ? 19.135 -23.341 3.418 1.00 91.81 691 LYS A C 1
ATOM 5408 O O . LYS A 1 691 ? 18.325 -23.686 2.558 1.00 91.81 691 LYS A O 1
ATOM 5413 N N . ILE A 1 692 ? 19.375 -22.066 3.713 1.00 90.25 692 ILE A N 1
ATOM 5414 C CA . ILE A 1 692 ? 18.571 -20.935 3.225 1.00 90.25 692 ILE A CA 1
ATOM 5415 C C . ILE A 1 692 ? 18.672 -20.764 1.706 1.00 90.25 692 ILE A C 1
ATOM 5417 O O . ILE A 1 692 ? 17.707 -20.344 1.070 1.00 90.25 692 ILE A O 1
ATOM 5421 N N . SER A 1 693 ? 19.799 -21.140 1.097 1.00 84.94 693 SER A N 1
ATOM 5422 C CA . SER A 1 693 ? 19.965 -21.138 -0.360 1.00 84.94 693 SER A CA 1
ATOM 5423 C C . SER A 1 693 ? 19.087 -22.135 -1.123 1.00 84.94 693 SER A C 1
ATOM 5425 O O . SER A 1 693 ? 18.998 -22.023 -2.345 1.00 84.94 693 SER A O 1
ATOM 5427 N N . ASP A 1 694 ? 18.433 -23.094 -0.459 1.00 83.38 694 ASP A N 1
ATOM 5428 C CA . ASP A 1 694 ? 17.623 -24.111 -1.145 1.00 83.38 694 ASP A CA 1
ATOM 5429 C C . ASP A 1 694 ? 16.289 -23.556 -1.686 1.00 83.38 694 ASP A C 1
ATOM 5431 O O . ASP A 1 694 ? 15.627 -24.210 -2.492 1.00 83.38 694 ASP A O 1
ATOM 5435 N N . ASN A 1 695 ? 15.887 -22.350 -1.276 1.00 83.00 695 ASN A N 1
ATOM 5436 C CA . ASN A 1 695 ? 14.673 -21.687 -1.743 1.00 83.00 695 ASN A CA 1
ATOM 5437 C C . ASN A 1 695 ? 14.956 -20.203 -2.025 1.00 83.00 695 ASN A C 1
ATOM 5439 O O . ASN A 1 695 ? 15.750 -19.583 -1.326 1.00 83.00 695 ASN A O 1
ATOM 5443 N N . ASN A 1 696 ? 14.291 -19.604 -3.016 1.00 86.50 696 ASN A N 1
ATOM 5444 C CA . ASN A 1 696 ? 14.418 -18.169 -3.297 1.00 86.50 696 ASN A CA 1
ATOM 5445 C C . ASN A 1 696 ? 13.728 -17.299 -2.233 1.00 86.50 696 ASN A C 1
ATOM 5447 O O . ASN A 1 696 ? 14.068 -16.124 -2.095 1.00 86.50 696 ASN A O 1
ATOM 5451 N N . GLY A 1 697 ? 12.776 -17.870 -1.486 1.00 90.69 697 GLY A N 1
ATOM 5452 C CA . GLY A 1 697 ? 12.088 -17.209 -0.382 1.00 90.69 697 GLY A CA 1
ATOM 5453 C C . GLY A 1 697 ? 12.261 -17.930 0.947 1.00 90.69 697 GLY A C 1
ATOM 5454 O O . GLY A 1 697 ? 12.135 -19.152 1.024 1.00 90.69 697 GLY A O 1
ATOM 5455 N N . VAL A 1 698 ? 12.468 -17.145 2.001 1.00 93.56 698 VAL A N 1
ATOM 5456 C CA . VAL A 1 698 ? 12.546 -17.601 3.390 1.00 93.56 698 VAL A CA 1
ATOM 5457 C C . VAL A 1 698 ? 11.607 -16.770 4.251 1.00 93.56 698 VAL A C 1
ATOM 5459 O O . VAL A 1 698 ? 11.433 -15.571 4.034 1.00 93.56 698 VAL A O 1
ATOM 5462 N N . PHE A 1 699 ? 10.990 -17.400 5.242 1.00 93.88 699 PHE A N 1
ATOM 5463 C CA . PHE A 1 699 ? 10.170 -16.689 6.205 1.00 93.88 699 PHE A CA 1
ATOM 5464 C C . PHE A 1 699 ? 11.009 -16.294 7.414 1.00 93.88 699 PHE A C 1
ATOM 5466 O O . PHE A 1 699 ? 11.702 -17.128 7.997 1.00 93.88 699 PHE A O 1
ATOM 5473 N N . VAL A 1 700 ? 10.922 -15.031 7.818 1.00 93.25 700 VAL A N 1
ATOM 5474 C CA . VAL A 1 700 ? 11.596 -14.505 9.010 1.00 93.25 700 VAL A CA 1
ATOM 5475 C C . VAL A 1 700 ? 10.584 -13.897 9.961 1.00 93.25 700 VAL A C 1
ATOM 5477 O O . VAL A 1 700 ? 9.649 -13.218 9.531 1.00 93.25 700 VAL A O 1
ATOM 5480 N N . ARG A 1 701 ? 10.778 -14.129 11.259 1.00 89.38 701 ARG A N 1
ATOM 5481 C CA . ARG A 1 701 ? 9.993 -13.499 12.316 1.00 89.38 701 ARG A CA 1
ATOM 5482 C C . ARG A 1 701 ? 10.788 -12.384 12.968 1.00 89.38 701 ARG A C 1
ATOM 5484 O O . ARG A 1 701 ? 11.800 -12.652 13.612 1.00 89.38 701 ARG A O 1
ATOM 5491 N N . VAL A 1 702 ? 10.312 -11.154 12.837 1.00 88.69 702 VAL A N 1
ATOM 5492 C CA . VAL A 1 702 ? 10.912 -9.979 13.471 1.00 88.69 702 VAL A CA 1
ATOM 5493 C C . VAL A 1 702 ? 10.202 -9.707 14.795 1.00 88.69 702 VAL A C 1
ATOM 5495 O O . VAL A 1 702 ? 8.989 -9.499 14.842 1.00 88.69 702 VAL A O 1
ATOM 5498 N N . SER A 1 703 ? 10.958 -9.740 15.888 1.00 76.25 703 SER A N 1
ATOM 5499 C CA . SER A 1 703 ? 10.482 -9.430 17.235 1.00 76.25 703 SER A CA 1
ATOM 5500 C C . SER A 1 703 ? 11.075 -8.093 17.654 1.00 76.25 703 SER A C 1
ATOM 5502 O O . SER A 1 703 ? 12.269 -8.022 17.937 1.00 76.25 703 SER A O 1
ATOM 5504 N N . LYS A 1 704 ? 10.244 -7.048 17.634 1.00 65.12 704 LYS A N 1
ATOM 5505 C CA . LYS A 1 704 ? 10.580 -5.745 18.215 1.00 65.12 704 LYS A CA 1
ATOM 5506 C C . LYS A 1 704 ? 10.373 -5.758 19.722 1.00 65.12 704 LYS A C 1
ATOM 5508 O O . LYS A 1 704 ? 9.375 -6.376 20.162 1.00 65.12 704 LYS A O 1
#

Nearest PDB structures (foldseek):
  6iea-assembly1_L  TM=3.224E-01  e=5.032E-05  Homo sapiens
  4hkb-assembly3_D  TM=3.181E-01  e=7.657E-04  Homo sapiens
  4hkb-assembly1_N  TM=3.586E-01  e=2.905E-03  Homo sapiens
  4hkb-assembly6_K  TM=3.806E-01  e=7.897E-03  Homo sapiens
  4hkb-assembly5_H  TM=3.565E-01  e=7.470E-03  Homo sapiens

Sequence (704 aa):
MKNGTKMKKILPYILALASLILIPLIVSIVIQNYRTSYILKERPFDTVVANVSTSSAKILTKAPEDVSYRIYYKKDTDSGLYKESNNINILHDNISGKDVYFTDVNDLEPDTKYLFKIVTNRYEWQNFSFKTKSISEEITLPNVKTGTANPSTFVLLTSDEENIIVDTQYHGTWAIDTQNKEYTAREYLNYSTSSELQTRLLKLLGGEVYADSSTGANCKTNIIIEDVPTKPTKAKVTDIIGRWVSSCPSGGYANECYEDVYCRAASHGVNPAFLFSIWSNESGGSNYAYSPAVEDFGIHSSTISSRNFDIQITHFLDVQVKNGGNDYIASCNKSLGYDALSQWGAKFLKGNCQTAENLEAGKKYITSIGQIYNWYTNETLTWPLSGDNDIYCDYSKSSTNTTYNSCSSSSTPTPTPTPTPTPTPTPTPTPTPTPDTDPETTQPADNDVDDMLVSGENRYCTDADGCQCIYNNYQTILQAKNGYYCTPDKKVLKTERLCCQSTKGLSFMWPYNCTGKILADVTENNCKASIEEIKIEKGVNFIQAINIFDKGTYPIDTAKGLIQYTGNKVVAVGLLRNDTWSSIVKYENGQINGTDFNLVPGETYLVISNQEVKIPVKGYASSVTVDLESLSGWNLVPSSMLTKTSDSSKGILQNTSYSYISQMAQWQNTQSLFEYTVREKDNKVYGEDLKISDNNGVFVRVSK

pLDDT: mean 80.16, std 14.02, range [29.86, 97.31]